Protein AF-A0A413GFA0-F1 (afdb_monomer)

Solvent-accessible surface area (backbone atoms only — not comparable to full-atom values): 24731 Å² total; per-residue (Å²): 132,90,74,95,86,88,78,89,84,84,81,72,79,74,78,70,88,66,90,63,84,77,34,65,81,46,58,60,42,52,38,60,74,47,64,50,94,53,95,58,66,80,68,53,30,70,55,84,64,88,62,69,88,71,80,63,89,47,66,73,37,66,32,39,33,39,26,20,41,54,90,63,78,50,82,63,26,57,19,39,30,27,27,39,89,88,73,45,47,40,48,73,40,90,89,26,41,22,31,31,42,78,44,83,24,22,28,40,37,44,26,46,55,75,64,62,76,66,58,72,28,39,59,70,63,31,65,66,48,83,71,55,75,71,58,34,75,37,28,55,67,37,92,64,44,78,48,63,67,33,42,55,60,50,67,54,32,28,39,26,76,49,67,62,43,57,70,59,93,61,58,49,63,44,56,24,35,48,52,32,8,35,41,37,38,35,56,41,52,33,67,89,38,46,60,70,53,53,30,63,45,49,44,27,42,44,63,39,65,36,32,28,26,29,36,74,72,82,67,41,75,40,71,26,34,34,99,52,88,83,49,95,52,75,61,40,56,33,59,30,34,30,20,44,42,19,78,81,34,48,39,31,34,44,80,39,65,40,73,48,76,47,47,41,92,36,69,39,38,41,39,35,39,91,94,46,78,46,54,30,56,41,93,51,71,43,61,43,44,50,37,20,25,38,36,36,34,33,32,38,32,77,85,49,44,44,77,80,42,78,49,79,40,56,66,65,64,72,82,75,75,65,70,77,80,65,97,71,76,79,68,46,77,45,76,25,83,49,58,58,62,64,76,78,74,91,80,71,82,62,44,68,40,34,40,36,35,31,52,32,32,23,60,60,25,50,52,55,46,36,79,47,39,69,34,26,18,29,40,39,33,63,20,39,47,42,101,46,37,65,44,54,62,43,34,39,46,55,22,62,50,26,28,38,41,38,54,35,45,69,30,33,33,39,29,38,27,21,31,23,37,13,40,40,23,47,44,58,54,67,41,74,59,26,31,38,71,28,66,52,22,62,42,62,25,73,43,43,84,65,73,73,78,39,94,58,56,106

Sequence (458 aa):
MICLWLLLHSCTPQTLDDDRPTGTGIALRLGTVSMERGGKAPTRASSAITTMSGWEFASGDLLNVYVQATGSGTQASKGVYSRNSTGGWEPQYSTKAAYWQRSTGNTVSVLWGPEADGKVYHLPDSYDALPGSDMKAKMWNYTKCTNFANLWRCCDLLHYQAADIPAQNTALSAELSHSMAQLCVELTAGKGMTEDDVKTATVSILGAYGCYTTDATSLQPVACQAEDATATSSPTTKDITLLKNGDTSLKHYALLLPRQVFPSSGRMIKISIGSGIYYYTPTGNVTPTAGNCLNLKLQVDKTAVNALNVSSTGWDSEVTTGEPPTMDGEVTVINNITAGSLSLPADLSGTDNKLMITGQIDGTDLETLSKSMDKFSELYINATLSGTTALPEKFAQWKSNLKVITLPKGMTSIEGSAFLGCKALTSISLPEGVTSIGNSAFSGCKALTSISLPEGVT

Organism: NCBI:txid871324

Secondary structure (DSSP, 8-state):
--------S----------S--S-SPBPEEEEEEESS--S----SSS---SSTTSSPPTT-EEEEEEEETT--S--EEEEEEE-TTS-EEESSGGG--B--SSSSEEEEEEES--SS---EE--SBSSS---HHHHHHSTTGGG--SHHHHHHHH--EEEEEEEEPP-SSEEEEEEEE-SEEEEEEEEE-TT--HHHHHT-EEEEEEEE-EEEE-TTT-SEEE-SSSSTT--SPPPEEEEEPEESSTT--EEEEEE-TT--B-TTS--EEEEETTEEEEE--SS-B---TTEEEEEEEEE-SS-EEEEEEEEEETTS---------S----EEEEE-STT-----TT--SS-EEEEEEEEE-HHHHHHHHTTGGGEEEEEEEEEE-S--EEPTTTTTT-SS--EEEPPBT--EE-TTTTTT-TT--EEEPPTT--EE-TTTTTT-TT----PPPTT--

Radius of gyration: 27.4 Å; Cα contacts (8 Å, |Δi|>4): 1120; chains: 1; bounding box: 59×64×98 Å

Foldseek 3Di:
DDDDDDDDDDPPPPPPPCLDQQAPPAFAFADAEAAPPPQPAPLFAQDGPPDPPQQTADFQQKKKKFKDAPPPLATRWIAIWTQHPVRGIDTPDPSRTTHHHPHQKMKMKIKPWDDLPLQKAWQAQELADQHDPVNLVRFAPSVQSPDSSVSQVSVFMWMWIDMGDGGDNDHDYTHTFTLWFKEKEFEDEDAPDDLVLLLQKWKKFAFAQTMWHQNRRPRGTDAAQDNDNPDPHRGHTGIYTWGASHSSGRMTMDIGRFFDKQALVDFTMWIDGPPDIATDRDNGIDTTHGQWYFYFYWYDHSVYIDTPDTDIDGNCPDPPPPPDPPPDADEAEAEDQDELPDDDDPPLPAQDHHYAYEHEYEPNNLVVQLVVLSSHQHYHDAYAYDPDQERDACSPAQRQRHQYYEDYENHAEYEACVHQQNCNHQDYADHLNHQEYYHRVCHNNNNPPDYDDHPRHD

pLDDT: mean 77.55, std 18.85, range [24.48, 97.94]

Mean predicted aligned error: 16.16 Å

Nearest PDB structures (foldseek):
  3t2l-assembly1_A-2  TM=5.010E-01  e=2.171E-08  Bacteroides fragilis NCTC 9343
  4gt6-assembly1_A  TM=6.325E-01  e=1.760E-03  Faecalibacterium duncaniae
  3gf8-assembly1_A  TM=4.542E-01  e=1.191E-05  Bacteroides thetaiotaomicron VPI-5482
  4fs7-assembly1_A  TM=5.720E-01  e=9.789E-03  Bacteroides ovatus ATCC 8483
  6mlx-assembly3_C  TM=5.777E-01  e=6.333E-02  Treponema pallidum

InterPro domains:
  IPR025049 Fimbrillin-like 1 [PF13149] (51-315)
  IPR026906 BspA-type LRR region [PF13306] (399-457)
  IPR032675 Leucine-rich repeat domain superfamily [G3DSA:3.80.10.10] (332-458)

Structure (mmCIF, N/CA/C/O backbone):
data_AF-A0A413GFA0-F1
#
_entry.id   AF-A0A413GFA0-F1
#
loop_
_atom_site.group_PDB
_atom_site.id
_atom_site.type_symbol
_atom_site.label_atom_id
_atom_site.label_alt_id
_atom_site.label_comp_id
_atom_site.label_asym_id
_atom_site.label_entity_id
_atom_site.label_seq_id
_atom_site.pdbx_PDB_ins_code
_atom_site.Cartn_x
_atom_site.Cartn_y
_atom_site.Cartn_z
_atom_site.occupancy
_atom_site.B_iso_or_equiv
_atom_site.auth_seq_id
_atom_site.auth_comp_id
_atom_site.auth_asym_id
_atom_site.auth_atom_id
_atom_site.pdbx_PDB_model_num
ATOM 1 N N . MET A 1 1 ? 33.500 37.724 -58.509 1.00 36.44 1 MET A N 1
ATOM 2 C CA . MET A 1 1 ? 32.561 38.805 -58.152 1.00 36.44 1 MET A CA 1
ATOM 3 C C . MET A 1 1 ? 31.170 38.199 -58.150 1.00 36.44 1 MET A C 1
ATOM 5 O O . MET A 1 1 ? 30.809 37.685 -59.193 1.00 36.44 1 MET A O 1
ATOM 9 N N . ILE A 1 2 ? 30.487 38.240 -56.991 1.00 33.47 2 ILE A N 1
ATOM 10 C CA . ILE A 1 2 ? 29.070 38.650 -56.833 1.00 33.47 2 ILE A CA 1
ATOM 11 C C . ILE A 1 2 ? 28.060 37.765 -57.606 1.00 33.47 2 ILE A C 1
ATOM 13 O O . ILE A 1 2 ? 28.092 37.733 -58.823 1.00 33.47 2 ILE A O 1
ATOM 17 N N . CYS A 1 3 ? 27.118 37.013 -57.028 1.00 28.94 3 CYS A N 1
ATOM 18 C CA . CYS A 1 3 ? 26.243 37.211 -55.864 1.00 28.94 3 CYS A CA 1
ATOM 19 C C . CYS A 1 3 ? 25.552 35.846 -55.623 1.00 28.94 3 CYS A C 1
ATOM 21 O O . CYS A 1 3 ? 25.090 35.240 -56.582 1.00 28.94 3 CYS A O 1
ATOM 23 N N . LEU A 1 4 ? 25.551 35.212 -54.446 1.00 40.28 4 LEU A N 1
ATOM 24 C CA . LEU A 1 4 ? 24.714 35.515 -53.276 1.00 40.28 4 LEU A CA 1
ATOM 25 C C . LEU A 1 4 ? 23.424 36.266 -53.633 1.00 40.28 4 LEU A C 1
ATOM 27 O O . LEU A 1 4 ? 23.460 37.486 -53.723 1.00 40.28 4 LEU A O 1
ATOM 31 N N . TRP A 1 5 ? 22.329 35.530 -53.839 1.00 33.59 5 TRP A N 1
ATOM 32 C CA . TRP A 1 5 ? 20.946 35.862 -53.454 1.00 33.59 5 TRP A CA 1
ATOM 33 C C . TRP A 1 5 ? 20.011 34.778 -54.005 1.00 33.59 5 TRP A C 1
ATOM 35 O O . TRP A 1 5 ? 19.833 34.692 -55.213 1.00 33.59 5 TRP A O 1
ATOM 45 N N . LEU A 1 6 ? 19.481 33.937 -53.111 1.00 30.75 6 LEU A N 1
ATOM 46 C CA . LEU A 1 6 ? 18.129 33.345 -53.115 1.00 30.75 6 LEU A CA 1
ATOM 47 C C . LEU A 1 6 ? 18.082 32.262 -52.022 1.00 30.75 6 LEU A C 1
ATOM 49 O O . LEU A 1 6 ? 18.055 31.062 -52.272 1.00 30.75 6 LEU A O 1
ATOM 53 N N . LEU A 1 7 ? 18.132 32.732 -50.774 1.00 38.09 7 LEU A N 1
ATOM 54 C CA . LEU A 1 7 ? 17.570 32.030 -49.626 1.00 38.09 7 LEU A CA 1
ATOM 55 C C . LEU A 1 7 ? 16.135 32.524 -49.442 1.00 38.09 7 LEU A C 1
ATOM 57 O O . LEU A 1 7 ? 15.858 33.694 -49.698 1.00 38.09 7 LEU A O 1
ATOM 61 N N . LEU A 1 8 ? 15.307 31.633 -48.892 1.00 38.16 8 LEU A N 1
ATOM 62 C CA . LEU A 1 8 ? 13.912 31.813 -48.482 1.00 38.16 8 LEU A CA 1
ATOM 63 C C . LEU A 1 8 ? 12.938 31.685 -49.650 1.00 38.16 8 LEU A C 1
ATOM 65 O O . LEU A 1 8 ? 12.719 32.654 -50.355 1.00 38.16 8 LEU A O 1
ATOM 69 N N . HIS A 1 9 ? 12.388 30.483 -49.848 1.00 32.22 9 HIS A N 1
ATOM 70 C CA . HIS A 1 9 ? 10.944 30.213 -49.849 1.00 32.22 9 HIS A CA 1
ATOM 71 C C . HIS A 1 9 ? 10.733 28.699 -49.640 1.00 32.22 9 HIS A C 1
ATOM 73 O O . HIS A 1 9 ? 11.136 27.874 -50.456 1.00 32.22 9 HIS A O 1
ATOM 79 N N . SER A 1 10 ? 10.094 28.371 -48.511 1.00 33.22 10 SER A N 1
ATOM 80 C CA . SER A 1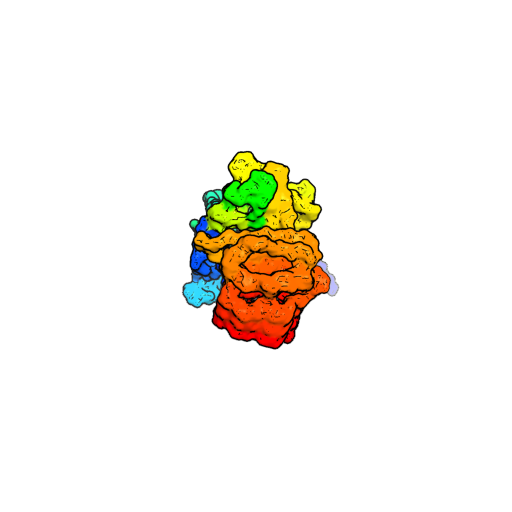 10 ? 9.326 27.141 -48.256 1.00 33.22 10 SER A CA 1
ATOM 81 C C . SER A 1 10 ? 10.042 25.784 -48.365 1.00 33.22 10 SER A C 1
ATOM 83 O O . SER A 1 10 ? 9.694 24.953 -49.194 1.00 33.22 10 SER A O 1
ATOM 85 N N . CYS A 1 11 ? 10.923 25.496 -47.403 1.00 30.16 11 CYS A N 1
ATOM 86 C CA . CYS A 1 11 ? 10.933 24.167 -46.787 1.00 30.16 11 CYS A CA 1
ATOM 87 C C . CYS A 1 11 ? 10.157 24.279 -45.474 1.00 30.16 11 CYS A C 1
ATOM 89 O O . CYS A 1 11 ? 10.721 24.600 -44.431 1.00 30.16 11 CYS A O 1
ATOM 91 N N . THR A 1 12 ? 8.845 24.056 -45.521 1.00 34.06 12 THR A N 1
ATOM 92 C CA . THR A 1 12 ? 8.151 23.523 -44.346 1.00 34.06 12 THR A CA 1
ATOM 93 C C . THR A 1 12 ? 8.869 22.228 -43.974 1.00 34.06 12 THR A C 1
ATOM 95 O O . THR A 1 12 ? 8.970 21.361 -44.848 1.00 34.06 12 THR A O 1
ATOM 98 N N . PRO A 1 13 ? 9.395 22.057 -42.749 1.00 33.50 13 PRO A N 1
ATOM 99 C CA . PRO A 1 13 ? 9.776 20.731 -42.314 1.00 33.50 13 PRO A CA 1
ATOM 100 C C . PRO A 1 13 ? 8.479 19.926 -42.302 1.00 33.50 13 PRO A C 1
ATOM 102 O O . PRO A 1 13 ? 7.615 20.126 -41.452 1.00 33.50 13 PRO A O 1
ATOM 105 N N . GLN A 1 14 ? 8.306 19.061 -43.300 1.00 30.16 14 GLN A N 1
ATOM 106 C CA . GLN A 1 14 ? 7.474 17.889 -43.119 1.00 30.16 14 GLN A CA 1
ATOM 107 C C . GLN A 1 14 ? 8.039 17.218 -41.872 1.00 30.16 14 GLN A C 1
ATOM 109 O O . GLN A 1 14 ? 9.161 16.709 -41.890 1.00 30.16 14 GLN A O 1
ATOM 114 N N . THR A 1 15 ? 7.298 17.296 -40.771 1.00 32.97 15 THR A N 1
ATOM 115 C CA . THR A 1 15 ? 7.434 16.351 -39.676 1.00 32.97 15 THR A CA 1
ATOM 116 C C . THR A 1 15 ? 7.207 14.993 -40.314 1.00 32.97 15 THR A C 1
ATOM 118 O O . THR A 1 15 ? 6.076 14.611 -40.609 1.00 32.97 15 THR A O 1
ATOM 121 N N . LEU A 1 16 ? 8.302 14.326 -40.665 1.00 33.81 16 LEU A N 1
ATOM 122 C CA . LEU A 1 16 ? 8.260 12.909 -40.934 1.00 33.81 16 LEU A CA 1
ATOM 123 C C . LEU A 1 16 ? 7.726 12.294 -39.643 1.00 33.81 16 LEU A C 1
ATOM 125 O O . LEU A 1 16 ? 8.372 12.390 -38.601 1.00 33.81 16 LEU A O 1
ATOM 129 N N . ASP A 1 17 ? 6.514 11.754 -39.729 1.00 39.41 17 ASP A N 1
ATOM 130 C CA . ASP A 1 17 ? 6.018 10.688 -38.867 1.00 39.41 17 ASP A CA 1
ATOM 131 C C . ASP A 1 17 ? 7.037 9.547 -38.980 1.00 39.41 17 ASP A C 1
ATOM 133 O O . ASP A 1 17 ? 6.940 8.674 -39.845 1.00 39.41 17 ASP A O 1
ATOM 137 N N . ASP A 1 18 ? 8.127 9.648 -38.221 1.00 40.47 18 ASP A N 1
ATOM 138 C CA . ASP A 1 18 ? 9.233 8.710 -38.287 1.00 40.47 18 ASP A CA 1
ATOM 139 C C . ASP A 1 18 ? 9.181 7.764 -37.091 1.00 40.47 18 ASP A C 1
ATOM 141 O O . ASP A 1 18 ? 9.956 7.861 -36.146 1.00 40.47 18 ASP A O 1
ATOM 145 N N . ASP A 1 19 ? 8.253 6.813 -37.174 1.00 43.94 19 ASP A N 1
ATOM 146 C CA . ASP A 1 19 ? 8.178 5.618 -36.327 1.00 43.94 19 ASP A CA 1
ATOM 147 C C . ASP A 1 19 ? 9.361 4.635 -36.574 1.00 43.94 19 ASP A C 1
ATOM 149 O O . ASP A 1 19 ? 9.316 3.474 -36.155 1.00 43.94 19 ASP A O 1
ATOM 153 N N . ARG A 1 20 ? 10.447 5.038 -37.267 1.00 46.41 20 ARG A N 1
ATOM 154 C CA . ARG A 1 20 ? 11.660 4.208 -37.409 1.00 46.41 20 ARG A CA 1
ATOM 155 C C . ARG A 1 20 ? 12.516 4.289 -36.136 1.00 46.41 20 ARG A C 1
ATOM 157 O O . ARG A 1 20 ? 12.703 5.366 -35.574 1.00 46.41 20 ARG A O 1
ATOM 164 N N . PRO A 1 21 ? 13.110 3.169 -35.682 1.00 49.19 21 PRO A N 1
ATOM 165 C CA . PRO A 1 21 ? 13.839 3.134 -34.422 1.00 49.19 21 PRO A CA 1
ATOM 166 C C . PRO A 1 21 ? 15.118 3.977 -34.520 1.00 49.19 21 PRO A C 1
ATOM 168 O O . PRO A 1 21 ? 16.074 3.607 -35.200 1.00 49.19 21 PRO A O 1
ATOM 171 N N . THR A 1 22 ? 15.174 5.081 -33.780 1.00 54.50 22 THR A N 1
ATOM 172 C CA . THR A 1 22 ? 16.338 5.981 -33.634 1.00 54.50 22 THR A CA 1
ATOM 173 C C . THR A 1 22 ? 17.503 5.361 -32.831 1.00 54.50 22 THR A C 1
ATOM 175 O O . THR A 1 22 ? 18.487 6.032 -32.515 1.00 54.50 22 THR A O 1
ATOM 178 N N . GLY A 1 23 ? 17.432 4.058 -32.532 1.00 59.56 23 GLY A N 1
ATOM 179 C CA . GLY A 1 23 ? 18.362 3.320 -31.675 1.00 59.56 23 GLY A CA 1
ATOM 180 C C . GLY A 1 23 ? 19.570 2.668 -32.372 1.00 59.56 23 GLY A C 1
ATOM 181 O O . GLY A 1 23 ? 19.912 2.938 -33.528 1.00 59.56 23 GLY A O 1
ATOM 182 N N . THR A 1 24 ? 20.248 1.772 -31.650 1.00 71.50 24 THR A N 1
ATOM 183 C CA . THR A 1 24 ? 21.362 0.927 -32.134 1.00 71.50 24 THR A CA 1
ATOM 184 C C . THR A 1 24 ? 20.913 -0.182 -33.090 1.00 71.50 24 THR A C 1
ATOM 186 O O . THR A 1 24 ? 21.754 -0.852 -33.682 1.00 71.50 24 THR A O 1
ATOM 189 N N . GLY A 1 25 ? 19.600 -0.402 -33.225 1.00 80.25 25 GLY A N 1
ATOM 190 C CA . GLY A 1 25 ? 19.021 -1.574 -33.891 1.00 80.25 25 GLY A CA 1
ATOM 191 C C . GLY A 1 25 ? 18.940 -2.815 -32.993 1.00 80.25 25 GLY A C 1
ATOM 192 O O . GLY A 1 25 ? 18.399 -3.833 -33.413 1.00 80.25 25 GLY A O 1
ATOM 193 N N . ILE A 1 26 ? 19.427 -2.734 -31.750 1.00 88.00 26 ILE A N 1
ATOM 194 C CA . ILE A 1 26 ? 19.326 -3.811 -30.762 1.00 88.00 26 ILE A CA 1
ATOM 195 C C . ILE A 1 26 ? 18.029 -3.626 -29.971 1.00 88.00 26 ILE A C 1
ATOM 197 O O . ILE A 1 26 ? 17.866 -2.632 -29.258 1.00 88.00 26 ILE A O 1
ATOM 201 N N . ALA A 1 27 ? 17.114 -4.587 -30.090 1.00 91.12 27 ALA A N 1
ATOM 202 C CA . ALA A 1 27 ? 15.894 -4.622 -29.292 1.00 91.12 27 ALA A CA 1
ATOM 203 C C . ALA A 1 27 ? 16.219 -4.943 -27.825 1.00 91.12 27 ALA A C 1
ATOM 205 O O . ALA A 1 27 ? 16.961 -5.883 -27.529 1.00 91.12 27 ALA A O 1
ATOM 206 N N . LEU A 1 28 ? 15.628 -4.187 -26.903 1.00 93.12 28 LEU A N 1
ATOM 207 C CA . LEU A 1 28 ? 15.682 -4.473 -25.479 1.00 93.12 28 LEU A CA 1
ATOM 208 C C . LEU A 1 28 ? 14.877 -5.744 -25.198 1.00 93.12 28 LEU A C 1
ATOM 210 O O . LEU A 1 28 ? 13.734 -5.895 -25.632 1.00 93.12 28 LEU A O 1
ATOM 214 N N . ARG A 1 29 ? 15.475 -6.677 -24.462 1.00 93.25 29 ARG A N 1
ATOM 215 C CA . ARG A 1 29 ? 14.811 -7.905 -24.014 1.00 93.25 29 ARG A CA 1
ATOM 216 C C . ARG A 1 29 ? 14.596 -7.818 -22.515 1.00 93.25 29 ARG A C 1
ATOM 218 O O . ARG A 1 29 ? 15.511 -7.419 -21.802 1.00 93.25 29 ARG A O 1
ATOM 225 N N . LEU A 1 30 ? 13.415 -8.205 -22.049 1.00 93.25 30 LEU A N 1
ATOM 226 C CA . LEU A 1 30 ? 13.133 -8.311 -20.623 1.00 93.25 30 LEU A CA 1
ATOM 227 C C . LEU A 1 30 ? 13.460 -9.724 -20.134 1.00 93.25 30 LEU A C 1
ATOM 229 O O . LEU A 1 30 ? 13.174 -10.713 -20.808 1.00 93.25 30 LEU A O 1
ATOM 233 N N . GLY A 1 31 ? 14.127 -9.790 -18.986 1.00 90.06 31 GLY A N 1
ATOM 234 C CA . GLY A 1 31 ? 14.435 -11.013 -18.257 1.00 90.06 31 GLY A CA 1
ATOM 235 C C . GLY A 1 31 ? 13.359 -11.284 -17.214 1.00 90.06 31 GLY A C 1
ATOM 236 O O . GLY A 1 31 ? 12.163 -11.261 -17.512 1.00 90.06 31 GLY A O 1
ATOM 237 N N . THR A 1 32 ? 13.781 -11.511 -15.973 1.00 88.50 32 THR A N 1
ATOM 238 C CA . THR A 1 32 ? 12.847 -11.600 -14.850 1.00 88.50 32 THR A CA 1
ATOM 239 C C . THR A 1 32 ? 12.310 -10.211 -14.544 1.00 88.50 32 THR A C 1
ATOM 241 O O . THR A 1 32 ? 13.086 -9.295 -14.280 1.00 88.50 32 THR A O 1
ATOM 244 N N . VAL A 1 33 ? 10.989 -10.062 -14.558 1.00 86.25 33 VAL A N 1
ATOM 245 C CA . VAL A 1 33 ? 10.332 -8.857 -14.052 1.00 86.25 33 VAL A CA 1
ATOM 246 C C . VAL A 1 33 ? 9.540 -9.233 -12.814 1.00 86.25 33 VAL A C 1
ATOM 248 O O . VAL A 1 33 ? 8.621 -10.052 -12.894 1.00 86.25 33 VAL A O 1
ATOM 251 N N . SER A 1 34 ? 9.924 -8.659 -11.683 1.00 79.44 34 SER A N 1
ATOM 252 C CA . SER A 1 34 ? 9.265 -8.823 -10.392 1.00 79.44 34 SER A CA 1
ATOM 253 C C . SER A 1 34 ? 8.748 -7.480 -9.892 1.00 79.44 34 SER A C 1
ATOM 255 O O . SER A 1 34 ? 9.050 -6.427 -10.448 1.00 79.44 34 SER A O 1
ATOM 257 N N . MET A 1 35 ? 7.936 -7.529 -8.849 1.00 73.75 35 MET A N 1
ATOM 258 C CA . MET A 1 35 ? 7.568 -6.359 -8.059 1.00 73.75 35 MET A CA 1
ATOM 259 C C . MET A 1 35 ? 8.528 -6.305 -6.865 1.00 73.75 35 MET A C 1
ATOM 261 O O . MET A 1 35 ? 8.958 -7.367 -6.403 1.00 73.75 35 MET A O 1
ATOM 265 N N . GLU A 1 36 ? 8.889 -5.106 -6.411 1.00 62.12 36 GLU A N 1
ATOM 266 C CA . GLU A 1 36 ? 9.673 -4.892 -5.193 1.00 62.12 36 GLU A CA 1
ATOM 267 C C . GLU A 1 36 ? 9.042 -5.671 -4.042 1.00 62.12 36 GLU A C 1
ATOM 269 O O . GLU A 1 36 ? 7.819 -5.738 -3.949 1.00 62.12 36 GLU A O 1
ATOM 274 N N . ARG A 1 37 ? 9.890 -6.340 -3.253 1.00 49.84 37 ARG A N 1
ATOM 275 C CA . ARG A 1 37 ? 9.582 -7.383 -2.261 1.00 49.84 37 ARG A CA 1
ATOM 276 C C . ARG A 1 37 ? 8.409 -7.089 -1.302 1.00 49.84 37 ARG A C 1
ATOM 278 O O . ARG A 1 37 ? 8.614 -6.993 -0.101 1.00 49.84 37 ARG A O 1
ATOM 285 N N . GLY A 1 38 ? 7.193 -7.194 -1.828 1.00 41.19 38 GLY A N 1
ATOM 286 C CA . GLY A 1 38 ? 5.921 -7.340 -1.127 1.00 41.19 38 GLY A CA 1
ATOM 287 C C . GLY A 1 38 ? 5.217 -8.635 -1.513 1.00 41.19 38 GLY A C 1
ATOM 288 O O . GLY A 1 38 ? 4.016 -8.670 -1.751 1.00 41.19 38 GLY A O 1
ATOM 289 N N . GLY A 1 39 ? 5.968 -9.738 -1.597 1.00 34.62 39 GLY A N 1
ATOM 290 C CA . GLY A 1 39 ? 5.458 -11.100 -1.804 1.00 34.62 39 GLY A CA 1
ATOM 291 C C . GLY A 1 39 ? 4.599 -11.637 -0.646 1.00 34.62 39 GLY A C 1
ATOM 292 O O . GLY A 1 39 ? 4.699 -12.809 -0.299 1.00 34.62 39 GLY A O 1
ATOM 293 N N . LYS A 1 40 ? 3.760 -10.802 -0.031 1.00 38.41 40 LYS A N 1
ATOM 294 C CA . LYS A 1 40 ? 2.628 -11.184 0.814 1.00 38.41 40 LYS A CA 1
ATOM 295 C C . LYS A 1 40 ? 1.392 -10.601 0.131 1.00 38.41 40 LYS A C 1
ATOM 297 O O . LYS A 1 40 ? 1.385 -9.428 -0.220 1.00 38.41 40 LYS A O 1
ATOM 302 N N . ALA A 1 41 ? 0.360 -11.416 -0.101 1.00 34.09 41 ALA A N 1
ATOM 303 C CA . ALA A 1 41 ? -0.879 -10.925 -0.705 1.00 34.09 41 ALA A CA 1
ATOM 304 C C . ALA A 1 41 ? -1.349 -9.658 0.032 1.00 34.09 41 ALA A C 1
ATOM 306 O O . ALA A 1 41 ? -1.326 -9.661 1.268 1.00 34.09 41 ALA A O 1
ATOM 307 N N . PRO A 1 42 ? -1.853 -8.612 -0.651 1.00 37.50 42 PRO A N 1
ATOM 308 C CA . PRO A 1 42 ? -2.767 -7.718 0.021 1.00 37.50 42 PRO A CA 1
ATOM 309 C C . PRO A 1 42 ? -3.957 -8.596 0.398 1.00 37.50 42 PRO A C 1
ATOM 311 O O . PRO A 1 42 ? -4.795 -8.947 -0.431 1.00 37.50 42 PRO A O 1
ATOM 314 N N . THR A 1 43 ? -4.010 -9.022 1.653 1.00 38.12 43 THR A N 1
ATOM 315 C CA . THR A 1 43 ? -5.218 -9.545 2.278 1.00 38.12 43 THR A CA 1
ATOM 316 C C . THR A 1 43 ? -6.205 -8.395 2.317 1.00 38.12 43 THR A C 1
ATOM 318 O O . THR A 1 43 ? -6.274 -7.640 3.275 1.00 38.12 43 THR A O 1
ATOM 321 N N . ARG A 1 44 ? -6.825 -8.131 1.170 1.00 49.69 44 ARG A N 1
ATOM 322 C CA . ARG A 1 44 ? -7.643 -6.954 0.910 1.00 49.69 44 ARG A CA 1
ATOM 323 C C . ARG A 1 44 ? -8.745 -7.380 -0.051 1.00 49.69 44 ARG A C 1
ATOM 325 O O . ARG A 1 44 ? -8.740 -7.062 -1.234 1.00 49.69 44 ARG A O 1
ATOM 332 N N . ALA A 1 45 ? -9.665 -8.171 0.482 1.00 33.81 45 ALA A N 1
ATOM 333 C CA . ALA A 1 45 ? -10.992 -8.376 -0.074 1.00 33.81 45 ALA A CA 1
ATOM 334 C C . ALA A 1 45 ? -11.989 -8.500 1.081 1.00 33.81 45 ALA A C 1
ATOM 336 O O . ALA A 1 45 ? -11.608 -8.834 2.203 1.00 33.81 45 ALA A O 1
ATOM 337 N N . SER A 1 46 ? -13.267 -8.277 0.781 1.00 31.19 46 SER A N 1
ATOM 338 C CA . SER A 1 46 ? -14.404 -8.445 1.698 1.00 31.19 46 SER A CA 1
ATOM 339 C C . SER A 1 46 ? -14.524 -9.861 2.290 1.00 31.19 46 SER A C 1
ATOM 341 O O . SER A 1 46 ? -15.241 -10.078 3.258 1.00 31.19 46 SER A O 1
ATOM 343 N N . SER A 1 47 ? -13.780 -10.827 1.750 1.00 32.53 47 SER A N 1
ATOM 344 C CA . SER A 1 47 ? -13.594 -12.176 2.281 1.00 32.53 47 SER A CA 1
ATOM 345 C C . SER A 1 47 ? -12.113 -12.548 2.205 1.00 32.53 47 SER A C 1
ATOM 347 O O . SER A 1 47 ? -11.473 -12.252 1.195 1.00 32.53 47 SER A O 1
ATOM 349 N N . ALA A 1 48 ? -11.581 -13.203 3.242 1.00 30.89 48 ALA A N 1
ATOM 350 C CA . ALA A 1 48 ? -10.179 -13.614 3.330 1.00 30.89 48 ALA A CA 1
ATOM 351 C C . ALA A 1 48 ? -9.698 -14.264 2.018 1.00 30.89 48 ALA A C 1
ATOM 353 O O . ALA A 1 48 ? -10.156 -15.342 1.640 1.00 30.89 48 ALA A O 1
ATOM 354 N N . ILE A 1 49 ? -8.780 -13.602 1.309 1.00 31.89 49 ILE A N 1
ATOM 355 C CA . ILE A 1 49 ? -8.072 -14.203 0.176 1.00 31.89 49 ILE A CA 1
ATOM 356 C C . ILE A 1 49 ? -7.115 -15.231 0.782 1.00 31.89 49 ILE A C 1
ATOM 358 O O . ILE A 1 49 ? -6.068 -14.879 1.316 1.00 31.89 49 ILE A O 1
ATOM 362 N N . THR A 1 50 ? -7.507 -16.503 0.757 1.00 30.84 50 THR A 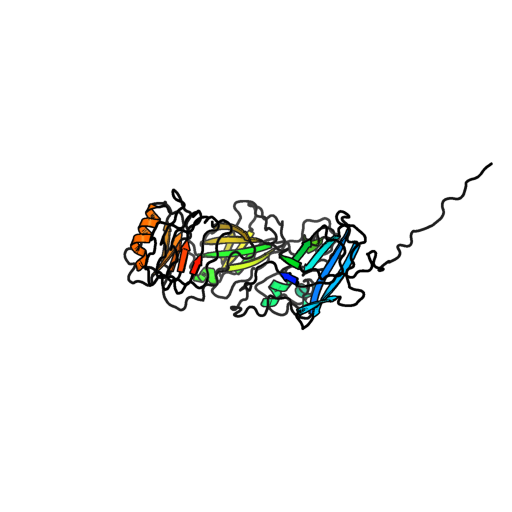N 1
ATOM 363 C CA . THR A 1 50 ? -6.789 -17.606 1.415 1.00 30.84 50 THR A CA 1
ATOM 364 C C . THR A 1 50 ? -5.606 -18.148 0.615 1.00 30.84 50 THR A C 1
ATOM 366 O O . THR A 1 50 ? -4.902 -19.023 1.109 1.00 30.84 50 THR A O 1
ATOM 369 N N . THR A 1 51 ? -5.332 -17.647 -0.596 1.00 31.03 51 THR A N 1
ATOM 370 C CA . THR A 1 51 ? -4.121 -18.010 -1.353 1.00 31.03 51 THR A CA 1
ATOM 371 C C . THR A 1 51 ? -3.617 -16.859 -2.225 1.00 31.03 51 THR A C 1
ATOM 373 O O . THR A 1 51 ? -4.399 -16.127 -2.827 1.00 31.03 51 THR A O 1
ATOM 376 N N . MET A 1 52 ? -2.291 -16.739 -2.338 1.00 34.38 52 MET A N 1
ATOM 377 C CA . MET A 1 52 ? -1.552 -15.738 -3.126 1.00 34.38 52 MET A CA 1
ATOM 378 C C . MET A 1 52 ? -1.727 -15.840 -4.657 1.00 34.38 52 MET A C 1
ATOM 380 O O . MET A 1 52 ? -0.984 -15.218 -5.407 1.00 34.38 52 MET A O 1
ATOM 384 N N . SER A 1 53 ? -2.709 -16.586 -5.161 1.00 33.47 53 SER A N 1
ATOM 385 C CA . SER A 1 53 ? -2.848 -16.902 -6.591 1.00 33.47 53 SER A CA 1
ATOM 386 C C . SER A 1 53 ? -3.297 -15.728 -7.490 1.00 33.47 53 SER A C 1
ATOM 388 O O . SER A 1 53 ? -3.620 -15.947 -8.655 1.00 33.47 53 SER A O 1
ATOM 390 N N . GLY A 1 54 ? -3.309 -14.482 -6.995 1.00 41.97 54 GLY A N 1
ATOM 391 C CA . GLY A 1 54 ? -3.870 -13.321 -7.705 1.00 41.97 54 GLY A CA 1
ATOM 392 C C . GLY A 1 54 ? -3.019 -12.047 -7.752 1.00 41.97 54 GLY A C 1
ATOM 393 O O . GLY A 1 54 ? -3.474 -11.066 -8.338 1.00 41.97 54 GLY A O 1
ATOM 394 N N . TRP A 1 55 ? -1.821 -12.029 -7.154 1.00 54.22 55 TRP A N 1
ATOM 395 C CA . TRP A 1 55 ? -0.984 -10.818 -7.048 1.00 54.22 55 TRP A CA 1
ATOM 396 C C . TRP A 1 55 ? 0.398 -10.951 -7.702 1.00 54.22 55 TRP A C 1
ATOM 398 O O . TRP A 1 55 ? 1.358 -10.294 -7.322 1.00 54.22 55 TRP A O 1
ATOM 408 N N . GLU A 1 56 ? 0.483 -11.801 -8.720 1.00 66.50 56 GLU A N 1
ATOM 409 C CA . GLU A 1 56 ? 1.609 -11.865 -9.648 1.00 66.50 56 GLU A CA 1
ATOM 410 C C . GLU A 1 56 ? 1.162 -11.346 -11.017 1.00 66.50 56 GLU A C 1
ATOM 412 O O . GLU A 1 56 ? -0.037 -11.274 -11.312 1.00 66.50 56 GLU A O 1
ATOM 417 N N . PHE A 1 57 ? 2.115 -11.017 -11.893 1.00 78.69 57 PHE A N 1
ATOM 418 C CA . PHE A 1 57 ? 1.762 -10.750 -13.284 1.00 78.69 57 PHE A CA 1
ATOM 419 C C . PHE A 1 57 ? 1.032 -11.978 -13.879 1.00 78.69 57 PHE A C 1
ATOM 421 O O . PHE A 1 57 ? 1.414 -13.121 -13.660 1.00 78.69 57 PHE A O 1
ATOM 428 N N . ALA A 1 58 ? -0.035 -11.799 -14.635 1.00 80.00 58 ALA A N 1
ATOM 429 C CA . ALA A 1 58 ? -0.742 -12.894 -15.290 1.00 80.00 58 ALA A CA 1
ATOM 430 C C . ALA A 1 58 ? -0.316 -13.004 -16.755 1.00 80.00 58 ALA A C 1
ATOM 432 O O . ALA A 1 58 ? 0.193 -12.052 -17.343 1.00 80.00 58 ALA A O 1
ATOM 433 N N . SER A 1 59 ? -0.556 -14.155 -17.386 1.00 86.00 59 SER A N 1
ATOM 434 C CA . SER A 1 59 ? -0.404 -14.242 -18.840 1.00 86.00 59 SER A CA 1
ATOM 435 C C . SER A 1 59 ? -1.314 -13.215 -19.534 1.00 86.00 59 SER A C 1
ATOM 437 O O . SER A 1 59 ? -2.477 -13.031 -19.161 1.00 86.00 59 SER A O 1
ATOM 439 N N . GLY A 1 60 ? -0.769 -12.524 -20.534 1.00 87.38 60 GLY A N 1
ATOM 440 C CA . GLY A 1 60 ? -1.443 -11.444 -21.251 1.00 87.38 60 GLY A CA 1
ATOM 441 C C . GLY A 1 60 ? -1.406 -10.086 -20.544 1.00 87.38 60 GLY A C 1
ATOM 442 O O . GLY A 1 60 ? -2.019 -9.143 -21.040 1.00 87.38 60 GLY A O 1
ATOM 443 N N . ASP A 1 61 ? -0.717 -9.967 -19.410 1.00 89.19 61 ASP A N 1
ATOM 444 C CA . ASP A 1 61 ? -0.356 -8.671 -18.835 1.00 89.19 61 ASP A CA 1
ATOM 445 C C . ASP A 1 61 ? 0.569 -7.895 -19.761 1.00 89.19 61 ASP A C 1
ATOM 447 O O . ASP A 1 61 ? 1.319 -8.503 -20.525 1.00 89.19 61 ASP A O 1
ATOM 451 N N . LEU A 1 62 ? 0.513 -6.564 -19.682 1.00 92.38 62 LEU A N 1
ATOM 452 C CA . LEU A 1 62 ? 1.286 -5.660 -20.524 1.00 92.38 62 LEU A CA 1
ATOM 453 C C . LEU A 1 62 ? 2.166 -4.741 -19.672 1.00 92.38 62 LEU A C 1
ATOM 455 O O . LEU A 1 62 ? 1.704 -4.203 -18.668 1.00 92.38 62 LEU A O 1
ATOM 459 N N . LEU A 1 63 ? 3.406 -4.537 -20.112 1.00 94.75 63 LEU A N 1
ATOM 460 C CA . LEU A 1 63 ? 4.338 -3.551 -19.570 1.00 94.75 63 LEU A CA 1
ATOM 461 C C . LEU A 1 63 ? 4.711 -2.541 -20.645 1.00 94.75 63 LEU A C 1
ATOM 463 O O . LEU A 1 63 ? 5.059 -2.918 -21.768 1.00 94.75 63 LEU A O 1
ATOM 467 N N . ASN A 1 64 ? 4.698 -1.268 -20.266 1.00 95.31 64 ASN A N 1
ATOM 468 C CA . ASN A 1 64 ? 5.209 -0.187 -21.095 1.00 95.31 64 ASN A CA 1
ATOM 469 C C . ASN A 1 64 ? 6.689 0.021 -20.782 1.00 95.31 64 ASN A C 1
ATOM 471 O O . ASN A 1 64 ? 7.066 0.195 -19.625 1.00 95.31 64 ASN A O 1
ATOM 475 N N . VAL A 1 65 ? 7.533 -0.017 -21.808 1.00 95.75 65 VAL A N 1
ATOM 476 C CA . VAL A 1 65 ? 8.988 0.087 -21.678 1.00 95.75 65 VAL A CA 1
ATOM 477 C C . VAL A 1 65 ? 9.472 1.302 -22.440 1.00 95.75 65 VAL A C 1
ATOM 479 O O . VAL A 1 65 ? 9.139 1.469 -23.611 1.00 95.75 65 VAL A O 1
ATOM 482 N N . TYR A 1 66 ? 10.304 2.108 -21.795 1.00 94.00 66 TYR A N 1
ATOM 483 C CA . TYR A 1 66 ? 10.898 3.303 -22.377 1.00 94.00 66 TYR A CA 1
ATOM 484 C C . TYR A 1 66 ? 12.413 3.233 -22.268 1.00 94.00 66 TYR A C 1
ATOM 486 O O . TYR A 1 66 ? 12.953 2.821 -21.242 1.00 94.00 66 TYR A O 1
ATOM 494 N N . VAL A 1 67 ? 13.094 3.656 -23.328 1.00 92.50 67 VAL A N 1
ATOM 495 C CA . VAL A 1 67 ? 14.549 3.777 -23.368 1.00 92.50 67 VAL A CA 1
ATOM 496 C C . VAL A 1 67 ? 14.910 5.164 -23.877 1.00 92.50 67 VAL A C 1
ATOM 498 O O . VAL A 1 67 ? 14.448 5.605 -24.931 1.00 92.50 67 VAL A O 1
ATOM 501 N N . GLN A 1 68 ? 15.760 5.852 -23.129 1.00 90.62 68 GLN A N 1
ATOM 502 C CA . GLN A 1 68 ? 16.258 7.182 -23.463 1.00 90.62 68 GLN A CA 1
ATOM 503 C C . GLN A 1 68 ? 17.767 7.249 -23.247 1.00 90.62 68 GLN A C 1
ATOM 505 O O . GLN A 1 68 ? 18.312 6.525 -22.417 1.00 90.62 68 GLN A O 1
ATOM 510 N N . ALA A 1 69 ? 18.452 8.138 -23.964 1.00 87.00 69 ALA A N 1
ATOM 511 C CA . ALA A 1 69 ? 19.845 8.439 -23.650 1.00 87.00 69 ALA A CA 1
ATOM 512 C C . ALA A 1 69 ? 19.908 9.116 -22.271 1.00 87.00 69 ALA A C 1
ATOM 514 O O . ALA A 1 69 ? 19.121 10.041 -22.021 1.00 87.00 69 ALA A O 1
ATOM 515 N N . THR A 1 70 ? 20.809 8.676 -21.381 1.00 81.31 70 THR A N 1
ATOM 516 C CA . THR A 1 70 ? 20.903 9.272 -20.038 1.00 81.31 70 THR A CA 1
ATOM 517 C C . THR A 1 70 ? 21.124 10.785 -20.153 1.00 81.31 70 THR A C 1
ATOM 519 O O . THR A 1 70 ? 21.968 11.240 -20.922 1.00 81.31 70 THR A O 1
ATOM 522 N N . GLY A 1 71 ? 20.345 11.571 -19.404 1.00 75.88 71 GLY A N 1
ATOM 523 C CA . GLY A 1 71 ? 20.458 13.034 -19.368 1.00 75.88 71 GLY A CA 1
ATOM 524 C C . GLY A 1 71 ? 19.779 13.784 -20.523 1.00 75.88 71 GLY A C 1
ATOM 525 O O . GLY A 1 71 ? 19.771 15.010 -20.507 1.00 75.88 71 GLY A O 1
ATOM 526 N N . SER A 1 72 ? 19.177 13.091 -21.498 1.00 73.62 72 SER A N 1
ATOM 527 C CA . SER A 1 72 ? 18.474 13.744 -22.621 1.00 73.62 72 SER A CA 1
ATOM 528 C C . SER A 1 72 ? 17.103 14.327 -22.254 1.00 73.62 72 SER A C 1
ATOM 530 O O . SER A 1 72 ? 16.594 15.191 -22.965 1.00 73.62 72 SER A O 1
ATOM 532 N N . GLY A 1 73 ? 16.485 13.847 -21.167 1.00 65.56 73 GLY A N 1
ATOM 533 C CA . GLY A 1 73 ? 15.167 14.288 -20.692 1.00 65.56 73 GLY A CA 1
ATOM 534 C C . GLY A 1 73 ? 13.989 13.978 -21.625 1.00 65.56 73 GLY A C 1
ATOM 535 O O . GLY A 1 73 ? 12.861 14.312 -21.286 1.00 65.56 73 GLY A O 1
ATOM 536 N N . THR A 1 74 ? 14.226 13.351 -22.784 1.00 66.62 74 THR A N 1
ATOM 537 C CA . THR A 1 74 ? 13.199 13.022 -23.785 1.00 66.62 74 THR A CA 1
ATOM 538 C C . THR A 1 74 ? 13.234 11.529 -24.092 1.00 66.62 74 THR A C 1
ATOM 540 O O . THR A 1 74 ? 14.298 10.966 -24.356 1.00 66.62 74 THR A O 1
ATOM 543 N N . GLN A 1 75 ? 12.064 10.891 -24.098 1.00 71.00 75 GLN A N 1
ATOM 544 C CA . GLN A 1 75 ? 11.923 9.482 -24.459 1.00 71.00 75 GLN A CA 1
ATOM 545 C C . GLN A 1 75 ? 12.317 9.267 -25.926 1.00 71.00 75 GLN A C 1
ATOM 547 O O . GLN A 1 75 ? 11.759 9.904 -26.817 1.00 71.00 75 GLN A O 1
ATOM 552 N 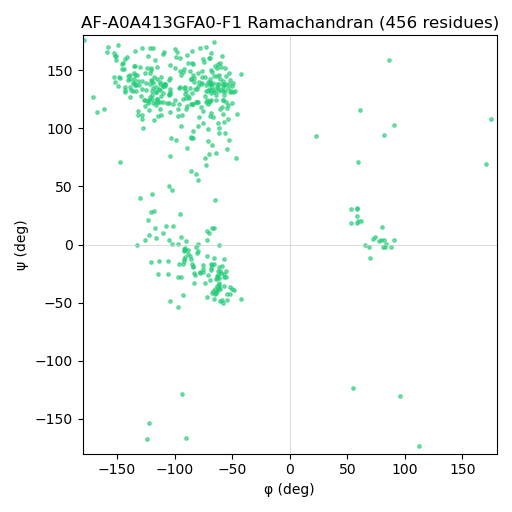N . ALA A 1 76 ? 13.264 8.363 -26.181 1.00 76.00 76 ALA A N 1
ATOM 553 C CA . ALA A 1 76 ? 13.801 8.147 -27.526 1.00 76.00 76 ALA A CA 1
ATOM 554 C C . ALA A 1 76 ? 13.297 6.849 -28.180 1.00 76.00 76 ALA A C 1
ATOM 556 O O . ALA A 1 76 ? 13.235 6.754 -29.403 1.00 76.00 76 ALA A O 1
ATOM 557 N N . SER A 1 77 ? 12.900 5.851 -27.387 1.00 89.00 77 SER A N 1
ATOM 558 C CA . SER A 1 77 ? 12.246 4.634 -27.870 1.00 89.00 77 SER A CA 1
ATOM 559 C C . SER A 1 77 ? 11.252 4.100 -26.845 1.00 89.00 77 SER A C 1
ATOM 561 O O . SER A 1 77 ? 11.515 4.146 -25.643 1.00 89.00 77 SER A O 1
ATOM 563 N N . LYS A 1 78 ? 10.126 3.567 -27.328 1.00 91.12 78 LYS A N 1
ATOM 564 C CA . LYS A 1 78 ? 9.087 2.942 -26.507 1.00 91.12 78 LYS A CA 1
ATOM 565 C C . LYS A 1 78 ? 8.689 1.571 -27.042 1.00 91.12 78 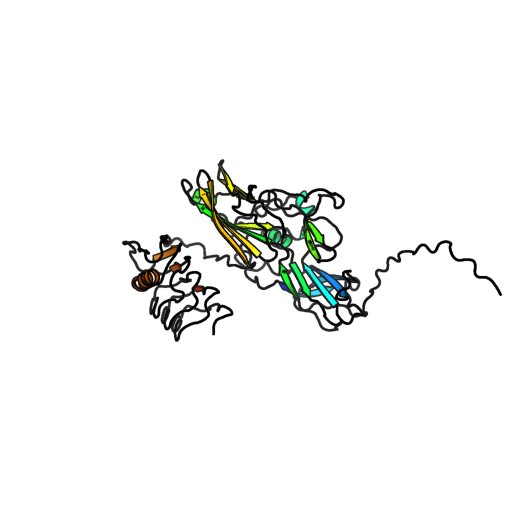LYS A C 1
ATOM 567 O O . LYS A 1 78 ? 8.770 1.325 -28.244 1.00 91.12 78 LYS A O 1
ATOM 572 N N . GLY A 1 79 ? 8.224 0.699 -26.157 1.00 92.81 79 GLY A N 1
ATOM 573 C CA . GLY A 1 79 ? 7.737 -0.632 -26.492 1.00 92.81 79 GLY A CA 1
ATOM 574 C C . GLY A 1 79 ? 6.684 -1.143 -25.515 1.00 92.81 79 GLY A C 1
ATOM 575 O O . GLY A 1 79 ? 6.560 -0.639 -24.402 1.00 92.81 79 GLY A O 1
ATOM 576 N N . VAL A 1 80 ? 5.936 -2.159 -25.944 1.00 94.50 80 VAL A N 1
ATOM 577 C CA . VAL A 1 80 ? 4.881 -2.810 -25.157 1.00 94.50 80 VAL A CA 1
ATOM 578 C C . VAL A 1 80 ? 5.159 -4.306 -25.121 1.00 94.50 80 VAL A C 1
ATOM 580 O O . VAL A 1 80 ? 5.196 -4.961 -26.166 1.00 94.50 80 VAL A O 1
ATOM 583 N N . TYR A 1 81 ? 5.359 -4.841 -23.920 1.00 95.50 81 TYR A N 1
ATOM 584 C CA . TYR A 1 81 ? 5.764 -6.226 -23.693 1.00 95.50 81 TYR A CA 1
ATOM 585 C C . TYR A 1 81 ? 4.630 -6.985 -23.024 1.00 95.50 81 TYR A C 1
ATOM 587 O O . TYR A 1 81 ? 4.060 -6.498 -22.054 1.00 95.50 81 TYR A O 1
ATOM 595 N N . SER A 1 82 ? 4.309 -8.173 -23.527 1.00 94.38 82 SER A N 1
ATOM 596 C CA . SER A 1 82 ? 3.288 -9.047 -22.969 1.00 94.38 82 SER A CA 1
ATOM 597 C C . SER A 1 82 ? 3.896 -10.224 -22.216 1.00 94.38 82 SER A C 1
ATOM 599 O O . SER A 1 82 ? 4.893 -10.803 -22.659 1.00 94.38 82 SER A O 1
ATOM 601 N N . ARG A 1 83 ? 3.282 -10.601 -21.089 1.00 92.56 83 ARG A N 1
ATOM 602 C CA . ARG A 1 83 ? 3.667 -11.803 -20.344 1.00 92.56 83 ARG A CA 1
ATOM 603 C C . ARG A 1 83 ? 3.123 -13.052 -21.034 1.00 92.56 83 ARG A C 1
ATOM 605 O O . ARG A 1 83 ? 1.909 -13.242 -21.143 1.00 92.56 83 ARG A O 1
ATOM 612 N N . ASN A 1 84 ? 4.014 -13.936 -21.465 1.00 89.12 84 ASN A N 1
ATOM 613 C CA . ASN A 1 84 ? 3.646 -15.203 -22.089 1.00 89.12 84 ASN A CA 1
ATOM 614 C C . ASN A 1 84 ? 3.208 -16.251 -21.040 1.00 89.12 84 ASN A C 1
ATOM 616 O O . ASN A 1 84 ? 3.365 -16.066 -19.831 1.00 89.12 84 ASN A O 1
ATOM 620 N N . SER A 1 85 ? 2.645 -17.374 -21.494 1.00 87.44 85 SER A N 1
ATOM 621 C CA . SER A 1 85 ? 2.159 -18.450 -20.613 1.00 87.44 85 SER A CA 1
ATOM 622 C C . SER A 1 85 ? 3.270 -19.191 -19.860 1.00 87.44 85 SER A C 1
ATOM 624 O O . SER A 1 85 ? 2.994 -19.872 -18.880 1.00 87.44 85 SER A O 1
ATOM 626 N N . THR A 1 86 ? 4.522 -19.063 -20.306 1.00 85.62 86 THR A N 1
ATOM 627 C CA . THR A 1 86 ? 5.711 -19.619 -19.635 1.00 85.62 86 THR A CA 1
ATOM 628 C C . THR A 1 86 ? 6.338 -18.653 -18.623 1.00 85.62 86 THR A C 1
ATOM 630 O O . THR A 1 86 ? 7.363 -18.965 -18.026 1.00 85.62 86 THR A O 1
ATOM 633 N N . GLY A 1 87 ? 5.725 -17.481 -18.417 1.00 82.88 87 GLY A N 1
ATOM 634 C CA . GLY A 1 87 ? 6.143 -16.479 -17.439 1.00 82.88 87 GLY A CA 1
ATOM 635 C C . GLY A 1 87 ? 7.174 -15.460 -17.935 1.00 82.88 87 GLY A C 1
ATOM 636 O O . GLY A 1 87 ? 7.503 -14.557 -17.165 1.00 82.88 87 GLY A O 1
ATOM 637 N N . GLY A 1 88 ? 7.643 -15.574 -19.183 1.00 88.50 88 GLY A N 1
ATOM 638 C CA . GLY A 1 88 ? 8.578 -14.645 -19.824 1.00 88.50 88 GLY A CA 1
ATOM 639 C C . GLY A 1 88 ? 7.894 -13.433 -20.462 1.00 88.50 88 GLY A C 1
ATOM 640 O O . GLY A 1 88 ? 6.676 -13.416 -20.643 1.00 88.50 88 GLY A O 1
ATOM 641 N N . TRP A 1 89 ? 8.691 -12.423 -20.812 1.00 94.00 89 TRP A N 1
ATOM 642 C CA . TRP A 1 89 ? 8.223 -11.157 -21.379 1.00 94.00 89 TRP A CA 1
ATOM 643 C C . TRP A 1 89 ? 8.722 -10.961 -22.805 1.00 94.00 89 TRP A C 1
ATOM 645 O O . TRP A 1 89 ? 9.926 -10.979 -23.066 1.00 94.00 89 TRP A O 1
ATOM 655 N N . GLU A 1 90 ? 7.793 -10.719 -23.724 1.00 93.38 90 GLU A N 1
ATOM 656 C CA . GLU A 1 90 ? 8.082 -10.556 -25.149 1.00 93.38 90 GLU A CA 1
ATOM 657 C C . GLU A 1 90 ? 7.361 -9.325 -25.704 1.00 93.38 90 GLU A C 1
ATOM 659 O O . GLU A 1 90 ? 6.252 -9.030 -25.260 1.00 93.38 90 GLU A O 1
ATOM 664 N N . PRO A 1 91 ? 7.938 -8.594 -26.675 1.00 92.44 91 PRO A N 1
ATOM 665 C CA . PRO A 1 91 ? 7.215 -7.534 -27.368 1.00 92.44 91 PRO A CA 1
ATOM 666 C C . PRO A 1 91 ? 5.899 -8.064 -27.946 1.00 92.44 91 PRO A C 1
ATOM 668 O O . PRO A 1 91 ? 5.889 -9.117 -28.579 1.00 92.44 91 PRO A O 1
ATOM 671 N N . GLN A 1 92 ? 4.800 -7.326 -27.775 1.00 85.56 92 GLN A N 1
ATOM 672 C CA . GLN A 1 92 ? 3.479 -7.755 -28.258 1.00 85.56 92 GLN A CA 1
ATOM 673 C C . GLN A 1 92 ? 3.480 -8.036 -29.774 1.00 85.56 92 GLN A C 1
ATOM 675 O O . GLN A 1 92 ? 2.825 -8.964 -30.241 1.00 85.56 92 GLN A O 1
ATOM 680 N N . TYR A 1 93 ? 4.257 -7.247 -30.521 1.00 80.88 93 TYR A N 1
ATOM 681 C CA . TYR A 1 93 ? 4.605 -7.452 -31.926 1.00 80.88 93 TYR A CA 1
ATOM 682 C C . TYR A 1 93 ? 6.065 -7.041 -32.132 1.00 80.88 93 TYR A C 1
ATOM 684 O O . TYR A 1 93 ? 6.605 -6.254 -31.352 1.00 80.88 93 TYR A O 1
ATOM 692 N N . SER A 1 94 ? 6.700 -7.488 -33.218 1.00 71.31 94 SER A N 1
ATOM 693 C CA . SER A 1 94 ? 8.083 -7.097 -33.547 1.00 71.31 94 SER A CA 1
ATOM 694 C C . SER A 1 94 ? 8.278 -5.576 -33.665 1.00 71.31 94 SER A C 1
ATOM 696 O O . SER A 1 94 ? 9.353 -5.063 -33.362 1.00 71.31 94 SER A O 1
ATOM 698 N N . THR A 1 95 ? 7.227 -4.840 -34.038 1.00 75.38 95 THR A N 1
ATOM 699 C CA . THR A 1 95 ? 7.203 -3.369 -34.129 1.00 75.38 95 THR A CA 1
ATOM 700 C C . THR A 1 95 ? 6.998 -2.663 -32.786 1.00 75.38 95 THR A C 1
ATOM 702 O O . THR A 1 95 ? 7.103 -1.444 -32.719 1.00 75.38 95 THR A O 1
ATOM 705 N N . LYS A 1 96 ? 6.708 -3.403 -31.709 1.00 83.81 96 LYS A N 1
ATOM 706 C CA . LYS A 1 96 ? 6.480 -2.878 -30.352 1.00 83.81 96 LYS A CA 1
ATOM 707 C C . LYS A 1 96 ? 7.638 -3.177 -29.397 1.00 83.81 96 LYS A C 1
ATOM 709 O O . LYS A 1 96 ? 7.466 -3.072 -28.187 1.00 83.81 96 LYS A O 1
ATOM 714 N N . ALA A 1 97 ? 8.806 -3.552 -29.912 1.00 90.38 97 ALA A N 1
ATOM 715 C CA . ALA A 1 97 ? 10.014 -3.648 -29.102 1.00 90.38 97 ALA A CA 1
ATOM 716 C C . ALA A 1 97 ? 10.575 -2.248 -28.815 1.00 90.38 97 ALA A C 1
ATOM 718 O O . ALA A 1 97 ? 10.624 -1.407 -29.711 1.00 90.38 97 ALA A O 1
ATOM 719 N N . ALA A 1 98 ? 11.038 -2.019 -27.588 1.00 92.06 98 ALA A N 1
ATOM 720 C CA . ALA A 1 98 ? 11.859 -0.852 -27.290 1.00 92.06 98 ALA A CA 1
ATOM 721 C C . ALA A 1 98 ? 13.302 -1.127 -27.742 1.00 92.06 98 ALA A C 1
ATOM 723 O O . ALA A 1 98 ? 13.766 -2.267 -27.683 1.00 92.06 98 ALA A O 1
ATOM 724 N N . TYR A 1 99 ? 14.025 -0.101 -28.183 1.00 91.88 99 TYR A N 1
ATOM 725 C CA . TYR A 1 99 ? 15.384 -0.233 -28.709 1.00 91.88 99 TYR A CA 1
ATOM 726 C C . TYR A 1 99 ? 16.379 0.580 -27.888 1.00 91.88 99 TYR A C 1
ATOM 728 O O . TYR A 1 99 ? 16.108 1.716 -27.488 1.00 91.88 99 TYR A O 1
ATOM 736 N N . TRP A 1 100 ? 17.564 0.005 -27.680 1.00 91.81 100 TRP A N 1
ATOM 737 C CA . TRP A 1 100 ? 18.679 0.710 -27.053 1.00 91.81 100 TRP A CA 1
ATOM 738 C C . TRP A 1 100 ? 19.085 1.935 -27.869 1.00 91.81 100 TRP A C 1
ATOM 740 O O . TRP A 1 100 ? 19.103 1.885 -29.100 1.00 91.81 100 TRP A O 1
ATOM 750 N N . GLN A 1 101 ? 19.454 3.025 -27.199 1.00 89.44 101 GLN A N 1
ATOM 751 C CA . GLN A 1 101 ? 19.949 4.233 -27.854 1.00 89.44 101 GLN A CA 1
ATOM 752 C C . GLN A 1 101 ? 21.444 4.114 -28.145 1.00 89.44 101 GLN A C 1
ATOM 754 O O . GLN A 1 101 ? 22.170 3.370 -27.486 1.00 89.44 101 GLN A O 1
ATOM 759 N N . ARG A 1 102 ? 21.922 4.860 -29.150 1.00 84.69 102 ARG A N 1
ATOM 760 C CA . ARG A 1 102 ? 23.343 4.875 -29.558 1.00 84.69 102 ARG A CA 1
ATOM 761 C C . ARG A 1 102 ? 24.268 5.588 -28.557 1.00 84.69 102 ARG A C 1
ATOM 763 O O . ARG A 1 102 ? 25.448 5.762 -28.846 1.00 84.69 102 ARG A O 1
ATOM 770 N N . SER A 1 103 ? 23.740 6.029 -27.418 1.00 78.56 103 SER A N 1
ATOM 771 C CA . SER A 1 103 ? 24.493 6.680 -26.349 1.00 78.56 103 SER A CA 1
ATOM 772 C C . SER A 1 103 ? 25.323 5.679 -25.543 1.00 78.56 103 SER A C 1
ATOM 774 O O . SER A 1 103 ? 25.045 4.481 -25.503 1.00 78.56 103 SER A O 1
ATOM 776 N N . THR A 1 104 ? 26.342 6.194 -24.856 1.00 79.25 104 THR A N 1
ATOM 777 C CA . THR A 1 104 ? 27.192 5.413 -23.945 1.00 79.25 104 THR A CA 1
ATOM 778 C C . THR A 1 104 ? 26.452 4.948 -22.689 1.00 79.25 104 THR A C 1
ATOM 780 O O . THR A 1 104 ? 26.865 3.968 -22.080 1.00 79.25 104 THR A O 1
ATOM 783 N N . GLY A 1 105 ? 25.356 5.621 -22.325 1.00 88.12 105 GLY A N 1
ATOM 784 C CA . GLY A 1 105 ? 24.467 5.256 -21.224 1.00 88.12 105 GLY A CA 1
ATOM 785 C C . GLY A 1 105 ? 23.002 5.485 -21.593 1.00 88.12 105 GLY A C 1
ATOM 786 O O . GLY A 1 105 ? 22.666 6.448 -22.294 1.00 88.12 105 GLY A O 1
ATOM 787 N N . ASN A 1 106 ? 22.141 4.574 -21.150 1.00 91.12 106 ASN A N 1
ATOM 788 C CA . ASN A 1 106 ? 20.699 4.621 -21.349 1.00 91.12 106 ASN A CA 1
ATOM 789 C C . ASN A 1 106 ? 19.992 4.649 -19.997 1.00 91.12 106 ASN A C 1
ATOM 791 O O . ASN A 1 106 ? 20.358 3.909 -19.084 1.00 91.12 106 ASN A O 1
ATOM 795 N N . THR A 1 107 ? 18.921 5.428 -19.906 1.00 92.62 107 THR A N 1
ATOM 796 C CA . THR A 1 107 ? 17.908 5.245 -18.871 1.00 92.62 107 THR A CA 1
ATOM 797 C C . THR A 1 107 ? 16.812 4.344 -19.418 1.00 92.62 107 THR A C 1
ATOM 799 O O . THR A 1 107 ? 16.240 4.633 -20.472 1.00 92.62 107 THR A O 1
ATOM 802 N N . VAL A 1 108 ? 16.531 3.257 -18.706 1.00 94.19 108 VAL A N 1
ATOM 803 C CA . VAL A 1 108 ? 15.431 2.341 -19.003 1.00 94.19 108 VAL A CA 1
ATOM 804 C C . VAL A 1 108 ? 14.375 2.486 -17.922 1.00 94.19 108 VAL A C 1
ATOM 806 O O . VAL A 1 108 ? 14.702 2.392 -16.740 1.00 94.19 108 VAL A O 1
ATOM 809 N N . SER A 1 109 ? 13.123 2.661 -18.337 1.00 95.12 109 SER A N 1
ATOM 810 C CA . SER A 1 109 ? 11.959 2.619 -17.455 1.00 95.12 109 SER A CA 1
ATOM 811 C C . SER A 1 109 ? 11.006 1.503 -17.870 1.00 95.12 109 SER A C 1
ATOM 813 O O . SER A 1 109 ? 10.758 1.310 -19.062 1.00 95.12 109 SER A O 1
ATOM 815 N N . VAL A 1 110 ? 10.453 0.785 -16.893 1.00 95.81 110 VAL A N 1
ATOM 816 C CA . VAL A 1 110 ? 9.448 -0.272 -17.096 1.00 95.81 110 VAL A CA 1
ATOM 817 C C . VAL A 1 110 ? 8.243 0.023 -16.212 1.00 95.81 110 VAL A C 1
ATOM 819 O O . VAL A 1 110 ? 8.394 0.195 -15.005 1.00 95.81 110 VAL A O 1
ATOM 822 N N . LEU A 1 111 ? 7.060 0.116 -16.816 1.00 95.12 111 LEU A N 1
ATOM 823 C CA . LEU A 1 111 ? 5.827 0.534 -16.155 1.00 95.12 111 LEU A CA 1
ATOM 824 C C . LEU A 1 111 ? 4.777 -0.576 -16.216 1.00 95.12 111 LEU A C 1
ATOM 826 O O . LEU A 1 111 ? 4.373 -1.001 -17.303 1.00 95.12 111 LEU A O 1
ATOM 830 N N . TRP A 1 112 ? 4.260 -0.950 -15.046 1.00 92.69 112 TRP A N 1
ATOM 831 C CA . TRP A 1 112 ? 2.918 -1.514 -14.901 1.00 92.69 112 TRP A CA 1
ATOM 832 C C . TRP A 1 112 ? 1.966 -0.340 -14.676 1.00 92.69 112 TRP A C 1
ATOM 834 O O . TRP A 1 112 ? 1.679 0.060 -13.549 1.00 92.69 112 TRP A O 1
ATOM 844 N N . GLY A 1 113 ? 1.558 0.282 -15.774 1.00 92.12 113 GLY A N 1
ATOM 845 C CA . GLY A 1 113 ? 0.750 1.493 -15.743 1.00 92.12 113 GLY A CA 1
ATOM 846 C C . GLY A 1 113 ? 0.400 1.981 -17.143 1.00 92.12 113 GLY A C 1
ATOM 847 O O . GLY A 1 113 ? 0.852 1.390 -18.130 1.00 92.12 113 GLY A O 1
ATOM 848 N N . PRO A 1 114 ? -0.416 3.039 -17.256 1.00 91.69 114 PRO A N 1
ATOM 849 C CA . PRO A 1 114 ? -0.749 3.619 -18.547 1.00 91.69 114 PRO A CA 1
ATOM 850 C C . PRO A 1 114 ? 0.471 4.221 -19.247 1.00 91.69 114 PRO A C 1
ATOM 852 O O . PRO A 1 114 ? 1.436 4.640 -18.604 1.00 91.69 114 PRO A O 1
ATOM 855 N N . GLU A 1 115 ? 0.413 4.281 -20.580 1.00 90.25 115 GLU A N 1
ATOM 856 C CA . GLU A 1 115 ? 1.417 4.990 -21.375 1.00 90.25 115 GLU A CA 1
ATOM 857 C C . GLU A 1 115 ? 1.458 6.484 -21.012 1.00 90.25 115 GLU A C 1
ATOM 859 O O . GLU A 1 115 ? 0.475 7.057 -20.541 1.00 90.25 115 GLU A O 1
ATOM 864 N N . ALA A 1 116 ? 2.595 7.133 -21.262 1.00 88.31 116 ALA A N 1
ATOM 865 C CA . ALA A 1 116 ? 2.729 8.585 -21.175 1.00 88.31 116 ALA A CA 1
ATOM 866 C C . ALA A 1 116 ? 2.163 9.270 -22.433 1.00 88.31 116 ALA A C 1
ATOM 868 O O . ALA A 1 116 ? 2.861 9.997 -23.134 1.00 88.31 116 ALA A O 1
ATOM 869 N N . ASP A 1 117 ? 0.897 8.988 -22.740 1.00 87.19 117 ASP A N 1
ATOM 870 C CA . ASP A 1 117 ? 0.170 9.469 -23.922 1.00 87.19 117 ASP A CA 1
ATOM 871 C C . ASP A 1 117 ? -0.697 10.712 -23.636 1.00 87.19 117 ASP A C 1
ATOM 873 O O . ASP A 1 117 ? -1.374 11.223 -24.526 1.00 87.19 117 ASP A O 1
ATOM 877 N N . GLY A 1 118 ? -0.680 11.202 -22.393 1.00 87.06 118 GLY A N 1
ATOM 878 C CA . GLY A 1 118 ? -1.495 12.329 -21.937 1.00 87.06 118 GLY A CA 1
ATOM 879 C C . GLY A 1 118 ? -2.960 11.977 -21.660 1.00 87.06 118 GLY A C 1
ATOM 880 O O . GLY A 1 118 ? -3.736 12.864 -21.303 1.00 87.06 118 GLY A O 1
ATOM 881 N N . LYS A 1 119 ? -3.359 10.705 -21.783 1.00 90.69 119 LYS A N 1
ATOM 882 C CA . LYS A 1 119 ? -4.713 10.264 -21.452 1.00 90.69 119 LYS A CA 1
ATOM 883 C C . LYS A 1 119 ? -4.950 10.323 -19.943 1.00 90.69 119 LYS A C 1
ATOM 885 O O . LYS A 1 119 ? -4.096 9.950 -19.139 1.00 90.69 119 LYS A O 1
ATOM 890 N N . VAL A 1 120 ? -6.150 10.766 -19.573 1.00 92.12 120 VAL A N 1
ATOM 891 C CA . VAL A 1 120 ? -6.610 10.831 -18.183 1.00 92.12 120 VAL A CA 1
ATOM 892 C C . VAL A 1 120 ? -7.218 9.494 -17.769 1.00 92.12 120 VAL A C 1
ATOM 894 O O . VAL A 1 120 ? -8.030 8.908 -18.489 1.00 92.12 120 VAL A O 1
ATOM 897 N N . TYR A 1 121 ? -6.835 9.035 -16.582 1.00 93.25 121 TYR A N 1
ATOM 898 C CA . TYR A 1 121 ? -7.360 7.844 -15.928 1.00 93.25 121 TYR A CA 1
ATOM 899 C C . TYR A 1 121 ? -7.902 8.201 -14.550 1.00 93.25 121 TYR A C 1
ATOM 901 O O . TYR A 1 121 ? -7.431 9.139 -13.909 1.00 93.25 121 TYR A O 1
ATOM 909 N N . HIS A 1 122 ? -8.888 7.447 -14.076 1.00 92.56 122 HIS A N 1
ATOM 910 C CA . HIS A 1 122 ? -9.541 7.702 -12.795 1.00 92.56 122 HIS A CA 1
ATOM 911 C C . HIS A 1 122 ? -9.236 6.610 -11.767 1.00 92.56 122 HIS A C 1
ATOM 913 O O . HIS A 1 122 ? -9.147 5.427 -12.099 1.00 92.56 122 HIS A O 1
ATOM 919 N N . LEU A 1 123 ? -9.098 7.018 -10.503 1.00 92.06 123 LEU A N 1
ATOM 920 C CA . LEU A 1 123 ? -9.196 6.109 -9.358 1.00 92.06 123 LEU A CA 1
ATOM 921 C C . LEU A 1 123 ? -10.671 5.735 -9.131 1.00 92.06 123 LEU A C 1
ATOM 923 O O . LEU A 1 123 ? -11.549 6.498 -9.540 1.00 92.06 123 LEU A O 1
ATOM 927 N N . PRO A 1 124 ? -10.994 4.602 -8.485 1.00 89.19 124 PRO A N 1
ATOM 928 C CA . PRO A 1 124 ? -12.382 4.232 -8.221 1.00 89.19 124 PRO A CA 1
ATOM 929 C C . PRO A 1 124 ? -13.030 5.161 -7.180 1.00 89.19 124 PRO A C 1
ATOM 931 O O . PRO A 1 124 ? -12.343 5.857 -6.434 1.00 89.19 124 PRO A O 1
ATOM 934 N N . ASP A 1 125 ? -14.363 5.194 -7.134 1.00 88.62 125 ASP A N 1
ATOM 935 C CA . ASP A 1 125 ? -15.110 5.901 -6.072 1.00 88.62 125 ASP A CA 1
ATOM 936 C C . ASP A 1 125 ? -15.099 5.123 -4.748 1.00 88.62 125 ASP A C 1
ATOM 938 O O . ASP A 1 125 ? -15.251 5.683 -3.665 1.00 88.62 125 ASP A O 1
ATOM 942 N N . SER A 1 126 ? -14.900 3.810 -4.832 1.00 86.25 126 SER A N 1
ATOM 943 C CA . SER A 1 126 ? -14.821 2.911 -3.692 1.00 86.25 126 SER A CA 1
ATOM 944 C C . SER A 1 126 ? -13.883 1.760 -4.018 1.00 86.25 126 SER A C 1
ATOM 946 O O . SER A 1 126 ? -13.957 1.190 -5.106 1.00 86.25 126 SER A O 1
ATOM 948 N N . TYR A 1 127 ? -13.020 1.401 -3.073 1.00 80.62 127 TYR A N 1
ATOM 949 C CA . TYR A 1 127 ? -12.302 0.127 -3.115 1.00 80.62 127 TYR A CA 1
ATOM 950 C C . TYR A 1 127 ? -13.120 -1.017 -2.492 1.00 80.62 127 TYR A C 1
ATOM 952 O O . TYR A 1 127 ? -12.781 -2.180 -2.688 1.00 80.62 127 TYR A O 1
ATOM 960 N N . ASP A 1 128 ? -14.205 -0.693 -1.784 1.00 73.38 128 ASP A N 1
ATOM 961 C CA . ASP A 1 128 ? -15.108 -1.635 -1.109 1.00 73.38 128 ASP A CA 1
ATOM 962 C C . ASP A 1 128 ? -16.292 -2.073 -1.993 1.00 73.38 128 ASP A C 1
ATOM 964 O O . ASP A 1 128 ? -17.091 -2.928 -1.625 1.00 73.38 128 ASP A O 1
ATOM 968 N N . ALA A 1 129 ? -16.407 -1.507 -3.199 1.00 77.25 129 ALA A N 1
ATOM 969 C CA . ALA A 1 129 ? -17.400 -1.887 -4.199 1.00 77.25 129 ALA A CA 1
ATOM 970 C C . ALA A 1 129 ? -16.778 -1.918 -5.599 1.00 77.25 129 ALA A C 1
ATOM 972 O O . ALA A 1 129 ? -15.912 -1.109 -5.930 1.00 77.25 129 ALA A O 1
ATOM 973 N N . LEU A 1 130 ? -17.242 -2.832 -6.457 1.00 75.44 130 LEU A N 1
ATOM 974 C CA . LEU A 1 130 ? -16.816 -2.829 -7.854 1.00 75.44 130 LEU A CA 1
ATOM 975 C C . LEU A 1 130 ? -17.366 -1.593 -8.584 1.00 75.44 130 LEU A C 1
ATOM 977 O O . LEU A 1 130 ? -18.546 -1.272 -8.436 1.00 75.44 130 LEU A O 1
ATOM 981 N N . PRO A 1 131 ? -16.555 -0.938 -9.429 1.00 81.81 131 PRO A N 1
ATOM 982 C CA . PRO A 1 131 ? -17.000 0.224 -10.184 1.00 81.81 131 PRO A CA 1
ATOM 983 C C . PRO A 1 131 ? -18.093 -0.142 -11.202 1.00 81.81 131 PRO A C 1
ATOM 985 O O . PRO A 1 131 ? -18.071 -1.220 -11.814 1.00 81.81 131 PRO A O 1
ATOM 988 N N . GLY A 1 132 ? -19.034 0.785 -11.409 1.00 84.25 132 GLY A N 1
ATOM 989 C CA . GLY A 1 132 ? -20.021 0.723 -12.492 1.00 84.25 132 GLY A CA 1
ATOM 990 C C . GLY A 1 132 ? -19.379 0.841 -13.882 1.00 84.25 132 GLY A C 1
ATOM 991 O O . GLY A 1 132 ? -18.176 1.079 -13.999 1.00 84.25 132 GLY A O 1
ATOM 992 N N . SER A 1 133 ? -20.172 0.685 -14.948 1.00 87.50 133 SER A N 1
ATOM 993 C CA . SER A 1 133 ? -19.692 0.733 -16.344 1.00 87.50 133 SER A CA 1
ATOM 994 C C . SER A 1 133 ? -18.925 2.013 -16.671 1.00 87.50 133 SER A C 1
ATOM 996 O O . SER A 1 133 ? -17.865 1.954 -17.293 1.00 87.50 133 SER A O 1
ATOM 998 N N . ASP A 1 134 ? -19.436 3.149 -16.207 1.00 89.19 134 ASP A N 1
ATOM 999 C CA . ASP A 1 134 ? -18.920 4.468 -16.568 1.00 89.19 134 ASP A CA 1
ATOM 1000 C C . ASP A 1 134 ? -17.564 4.717 -15.910 1.00 89.19 134 ASP A C 1
ATOM 1002 O O . ASP A 1 134 ? -16.608 5.116 -16.573 1.00 89.19 134 ASP A O 1
ATOM 1006 N N . MET A 1 135 ? -17.447 4.396 -14.616 1.00 87.88 135 MET A N 1
ATOM 1007 C CA . MET A 1 135 ? -16.172 4.473 -13.905 1.00 87.88 135 MET A CA 1
ATOM 1008 C C . MET A 1 135 ? -15.168 3.471 -14.479 1.00 87.88 135 MET A C 1
ATOM 1010 O O . MET A 1 135 ? -14.028 3.841 -14.740 1.00 87.88 135 MET A O 1
ATOM 1014 N N . LYS A 1 136 ? -15.587 2.231 -14.773 1.00 87.38 136 LYS A N 1
ATOM 1015 C CA . LYS A 1 136 ? -14.719 1.232 -15.417 1.00 87.38 136 LYS A CA 1
ATOM 1016 C C . LYS A 1 136 ? -14.115 1.762 -16.713 1.00 87.38 136 LYS A C 1
ATOM 1018 O O . LYS A 1 136 ? -12.908 1.679 -16.874 1.00 87.38 136 LYS A O 1
ATOM 1023 N N . ALA A 1 137 ? -14.902 2.366 -17.599 1.00 89.75 137 ALA A N 1
ATOM 1024 C CA . ALA A 1 137 ? -14.391 2.892 -18.867 1.00 89.75 137 ALA A CA 1
ATOM 1025 C C . ALA A 1 137 ? -13.301 3.976 -18.702 1.00 89.75 137 ALA A C 1
ATOM 1027 O O . ALA A 1 137 ? -12.472 4.150 -19.598 1.00 89.75 137 ALA A O 1
ATOM 1028 N N . LYS A 1 138 ? -13.282 4.674 -17.558 1.00 91.19 138 LYS A N 1
ATOM 1029 C CA . LYS A 1 138 ? -12.304 5.715 -17.203 1.00 91.19 138 LYS A CA 1
ATOM 1030 C C . LYS A 1 138 ? -11.069 5.182 -16.456 1.00 91.19 138 LYS A C 1
ATOM 1032 O O . LYS A 1 138 ? -10.102 5.920 -16.273 1.00 91.19 138 LYS A O 1
ATOM 1037 N N . MET A 1 139 ? -11.074 3.930 -16.002 1.00 91.06 139 MET A N 1
ATOM 1038 C CA . MET A 1 139 ? -9.962 3.333 -15.255 1.00 91.06 139 MET A CA 1
ATOM 1039 C C . MET A 1 139 ? -8.901 2.736 -16.181 1.00 91.06 139 MET A C 1
ATOM 1041 O O . MET A 1 139 ? -9.196 2.214 -17.261 1.00 91.06 139 MET A O 1
ATOM 1045 N N . TRP A 1 140 ? -7.646 2.757 -15.732 1.00 90.88 140 TRP A N 1
ATOM 1046 C CA . TRP A 1 140 ? -6.581 2.035 -16.419 1.00 90.88 140 TRP A CA 1
ATOM 1047 C C . TRP A 1 140 ? -6.806 0.520 -16.316 1.00 90.88 140 TRP A C 1
ATOM 1049 O O . TRP A 1 140 ? -7.226 0.003 -15.282 1.00 90.88 140 TRP A O 1
ATOM 1059 N N . ASN A 1 141 ? -6.557 -0.184 -17.424 1.00 82.94 141 ASN A N 1
ATOM 1060 C CA . ASN A 1 141 ? -6.649 -1.642 -17.530 1.00 82.94 141 ASN A CA 1
ATOM 1061 C C . ASN A 1 141 ? -7.998 -2.248 -17.071 1.00 82.94 141 ASN A C 1
ATOM 1063 O O . ASN A 1 141 ? -8.062 -3.389 -16.613 1.00 82.94 141 ASN A O 1
ATOM 1067 N N . TYR A 1 142 ? -9.101 -1.502 -17.228 1.00 79.56 142 TYR A N 1
ATOM 1068 C CA . TYR A 1 142 ? -10.415 -1.859 -16.674 1.00 79.56 142 TYR A CA 1
ATOM 1069 C C . TYR A 1 142 ? -10.942 -3.241 -17.082 1.00 79.56 142 TYR A C 1
ATOM 1071 O O . TYR A 1 142 ? -11.690 -3.867 -16.332 1.00 79.56 142 TYR A O 1
ATOM 1079 N N . THR A 1 143 ? -10.547 -3.738 -18.259 1.00 80.75 143 THR A N 1
ATOM 1080 C CA . THR A 1 143 ? -10.935 -5.067 -18.764 1.00 80.75 143 THR A CA 1
ATOM 1081 C C . THR A 1 143 ? -10.434 -6.203 -17.870 1.00 80.75 143 THR A C 1
ATOM 1083 O O . THR A 1 143 ? -11.022 -7.283 -17.864 1.00 80.75 143 THR A O 1
ATOM 1086 N N . LYS A 1 144 ? -9.379 -5.959 -17.082 1.00 76.94 144 LYS A N 1
ATOM 1087 C CA . LYS A 1 144 ? -8.832 -6.896 -16.095 1.00 76.94 144 LYS A CA 1
ATOM 1088 C C . LYS A 1 144 ? -9.446 -6.716 -14.700 1.00 76.94 144 LYS A C 1
ATOM 1090 O O . LYS A 1 144 ? -9.340 -7.624 -13.879 1.00 76.94 144 LYS A O 1
ATOM 1095 N N . CYS A 1 145 ? -10.151 -5.614 -14.435 1.00 73.12 145 CYS A N 1
ATOM 1096 C CA . CYS A 1 145 ? -10.747 -5.297 -13.131 1.00 73.12 145 CYS A CA 1
ATOM 1097 C C . CYS A 1 145 ? -12.136 -5.943 -12.979 1.00 73.12 145 CYS A C 1
ATOM 1099 O O . CYS A 1 145 ? -13.175 -5.281 -12.899 1.00 73.12 145 CYS A O 1
ATOM 1101 N N . THR A 1 146 ? -12.155 -7.275 -13.000 1.00 69.00 146 THR A N 1
ATOM 1102 C CA . THR A 1 146 ? -13.380 -8.091 -13.032 1.00 69.00 146 THR A CA 1
ATOM 1103 C C . THR A 1 146 ? -13.886 -8.509 -11.652 1.00 69.00 146 THR A C 1
ATOM 1105 O O . THR A 1 146 ? -15.043 -8.900 -11.526 1.00 69.00 146 THR A O 1
ATOM 1108 N N . ASN A 1 147 ? -13.050 -8.419 -10.617 1.00 65.88 147 ASN A N 1
ATOM 1109 C CA . ASN A 1 147 ? -13.368 -8.792 -9.239 1.00 65.88 147 ASN A CA 1
ATOM 1110 C C . ASN A 1 147 ? -12.577 -7.926 -8.239 1.00 65.88 147 ASN A C 1
ATOM 1112 O O . ASN A 1 147 ? -11.699 -7.157 -8.636 1.00 65.88 147 ASN A O 1
ATOM 1116 N N . PHE A 1 148 ? -12.897 -8.047 -6.948 1.00 59.94 148 PHE A N 1
ATOM 1117 C CA . PHE A 1 148 ? -12.275 -7.255 -5.880 1.00 59.94 148 PHE A CA 1
ATOM 1118 C C . PHE A 1 148 ? -10.759 -7.461 -5.777 1.00 59.94 148 PHE A C 1
ATOM 1120 O O . PHE A 1 148 ? -10.027 -6.491 -5.605 1.00 59.94 148 PHE A O 1
ATOM 1127 N N . ALA A 1 149 ? -10.280 -8.694 -5.969 1.00 55.91 149 ALA A N 1
ATOM 1128 C CA . ALA A 1 149 ? -8.850 -9.003 -5.940 1.00 55.91 149 ALA A CA 1
ATOM 1129 C C . ALA A 1 149 ? -8.075 -8.276 -7.059 1.00 55.91 149 ALA A C 1
ATOM 1131 O O . ALA A 1 149 ? -6.959 -7.805 -6.849 1.00 55.91 149 ALA A O 1
ATOM 1132 N N . ASN A 1 150 ? -8.691 -8.125 -8.235 1.00 65.94 150 ASN A N 1
ATOM 1133 C CA . ASN A 1 150 ? -8.098 -7.427 -9.372 1.00 65.94 150 ASN A CA 1
ATOM 1134 C C . ASN A 1 150 ? -8.276 -5.904 -9.315 1.00 65.94 150 ASN A C 1
ATOM 1136 O O . ASN A 1 150 ? -7.470 -5.199 -9.914 1.00 65.94 150 ASN A O 1
ATOM 1140 N N . LEU A 1 151 ? -9.292 -5.381 -8.617 1.00 72.31 151 LEU A N 1
ATOM 1141 C CA . LEU A 1 151 ? -9.523 -3.935 -8.509 1.00 72.31 151 LEU A CA 1
ATOM 1142 C C . LEU A 1 151 ? -8.309 -3.223 -7.903 1.00 72.31 151 LEU A C 1
ATOM 1144 O O . LEU A 1 151 ? -7.823 -2.252 -8.473 1.00 72.31 151 LEU A O 1
ATOM 1148 N N . TRP A 1 152 ? -7.781 -3.748 -6.794 1.00 75.94 152 TRP A N 1
ATOM 1149 C CA . TRP A 1 152 ? -6.581 -3.200 -6.162 1.00 75.94 152 TRP A CA 1
ATOM 1150 C C . TRP A 1 152 ? -5.380 -3.240 -7.113 1.00 75.94 152 TRP A C 1
ATOM 1152 O O . TRP A 1 152 ? -4.728 -2.226 -7.335 1.00 75.94 152 TRP A O 1
ATOM 1162 N N . ARG A 1 153 ? -5.142 -4.392 -7.750 1.00 76.19 153 ARG A N 1
ATOM 1163 C CA . ARG A 1 153 ? -4.046 -4.603 -8.710 1.00 76.19 153 ARG A CA 1
ATOM 1164 C C . ARG A 1 153 ? -4.124 -3.690 -9.942 1.00 76.19 153 ARG A C 1
ATOM 1166 O O . ARG A 1 153 ? -3.094 -3.300 -10.480 1.00 76.19 153 ARG A O 1
ATOM 1173 N N . CYS A 1 154 ? -5.328 -3.353 -10.399 1.00 76.31 154 CYS A N 1
ATOM 1174 C CA . CYS A 1 154 ? -5.533 -2.393 -11.482 1.00 76.31 154 CYS A CA 1
ATOM 1175 C C . CYS A 1 154 ? -5.219 -0.948 -11.080 1.00 76.31 154 CYS A C 1
ATOM 1177 O O . CYS A 1 154 ? -4.960 -0.114 -11.939 1.00 76.31 154 CYS A O 1
ATOM 1179 N N . CYS A 1 155 ? -5.325 -0.621 -9.795 1.00 82.56 155 CYS A N 1
ATOM 1180 C CA . CYS A 1 155 ? -5.092 0.728 -9.289 1.00 82.56 155 CYS A CA 1
ATOM 1181 C C . CYS A 1 155 ? -3.666 0.915 -8.759 1.00 82.56 155 CYS A C 1
ATOM 1183 O O . CYS A 1 155 ? -3.232 2.051 -8.585 1.00 82.56 155 CYS A O 1
ATOM 1185 N N . ASP A 1 156 ? -2.953 -0.180 -8.507 1.00 85.06 156 ASP A N 1
ATOM 1186 C CA . ASP A 1 156 ? -1.580 -0.191 -8.021 1.00 85.06 156 ASP A CA 1
ATOM 1187 C C . ASP A 1 156 ? -0.589 -0.100 -9.183 1.00 85.06 156 ASP A C 1
ATOM 1189 O O . ASP A 1 156 ? -0.238 -1.096 -9.815 1.00 85.06 156 ASP A O 1
ATOM 1193 N N . LEU A 1 157 ? -0.199 1.130 -9.511 1.00 91.44 157 LEU A N 1
ATOM 1194 C CA . LEU A 1 157 ? 0.771 1.411 -10.564 1.00 91.44 157 LEU A CA 1
ATOM 1195 C C . LEU A 1 157 ? 2.185 1.126 -10.067 1.00 91.44 157 LEU A C 1
ATOM 1197 O O . LEU A 1 157 ? 2.535 1.527 -8.955 1.00 91.44 157 LEU A O 1
ATOM 1201 N N . LEU A 1 158 ? 3.009 0.508 -10.913 1.00 90.00 158 LEU A N 1
ATOM 1202 C CA . LEU A 1 158 ? 4.390 0.163 -10.575 1.00 90.00 158 LEU A CA 1
ATOM 1203 C C . LEU A 1 158 ? 5.374 0.716 -11.604 1.00 90.00 158 LEU A C 1
ATOM 1205 O O . LEU A 1 158 ? 5.079 0.760 -12.803 1.00 90.00 158 LEU A O 1
ATOM 1209 N N . HIS A 1 159 ? 6.571 1.062 -11.142 1.00 90.88 159 HIS A N 1
ATOM 1210 C CA . HIS A 1 159 ? 7.628 1.632 -11.964 1.00 90.88 159 HIS A CA 1
ATOM 1211 C C . HIS A 1 159 ? 9.004 1.116 -11.539 1.00 90.88 159 HIS A C 1
ATOM 1213 O O . HIS A 1 159 ? 9.366 1.123 -10.366 1.00 90.88 159 HIS A O 1
ATOM 1219 N N . TYR A 1 160 ? 9.792 0.708 -12.525 1.00 92.94 160 TYR A N 1
ATOM 1220 C CA . TYR A 1 160 ? 11.230 0.498 -12.411 1.00 92.94 160 TYR A CA 1
ATOM 1221 C C . TYR A 1 160 ? 11.944 1.543 -13.257 1.00 92.94 160 TYR A C 1
ATOM 1223 O O . TYR A 1 160 ? 11.525 1.793 -14.389 1.00 92.94 160 TYR A O 1
ATOM 1231 N N . GLN A 1 161 ? 13.053 2.083 -12.755 1.00 92.06 161 GLN A N 1
ATOM 1232 C CA . GLN A 1 161 ? 13.949 2.921 -13.538 1.00 92.06 161 GLN A CA 1
ATOM 1233 C C . GLN A 1 161 ? 15.405 2.669 -13.156 1.00 92.06 161 GLN A C 1
ATOM 1235 O O . GLN A 1 161 ? 15.758 2.645 -11.980 1.00 92.06 161 GLN A O 1
ATOM 1240 N N . ALA A 1 162 ? 16.262 2.549 -14.163 1.00 90.56 162 ALA A N 1
ATOM 1241 C CA . ALA A 1 162 ? 17.706 2.511 -13.988 1.00 90.56 162 ALA A CA 1
ATOM 1242 C C . ALA A 1 162 ? 18.389 3.335 -15.077 1.00 90.56 162 ALA A C 1
ATOM 1244 O O . ALA A 1 162 ? 17.941 3.355 -16.224 1.00 90.56 162 ALA A O 1
ATOM 1245 N N . ALA A 1 163 ? 19.458 4.034 -14.706 1.00 91.62 163 ALA A N 1
ATOM 1246 C CA . ALA A 1 163 ? 20.224 4.908 -15.584 1.00 91.62 163 ALA A CA 1
ATOM 1247 C C . ALA A 1 163 ? 21.602 4.321 -15.901 1.00 91.62 163 ALA A C 1
ATOM 1249 O O . ALA A 1 163 ? 22.057 3.384 -15.249 1.00 91.62 163 ALA A O 1
ATOM 1250 N N . ASP A 1 164 ? 22.250 4.892 -16.916 1.00 91.38 164 ASP A N 1
ATOM 1251 C CA . ASP A 1 164 ? 23.617 4.556 -17.324 1.00 91.38 164 ASP A CA 1
ATOM 1252 C C . ASP A 1 164 ? 23.828 3.089 -17.704 1.00 91.38 164 ASP A C 1
ATOM 1254 O O . ASP A 1 164 ? 24.924 2.543 -17.602 1.00 91.38 164 ASP A O 1
ATOM 1258 N N . ILE A 1 165 ? 22.775 2.463 -18.235 1.00 91.44 165 ILE A N 1
ATOM 1259 C CA . ILE A 1 165 ? 22.848 1.103 -18.755 1.00 91.44 165 ILE A CA 1
ATOM 1260 C C . ILE A 1 165 ? 23.434 1.146 -20.176 1.00 91.44 165 ILE A C 1
ATOM 1262 O O . ILE A 1 165 ? 22.866 1.811 -21.054 1.00 91.44 165 ILE A O 1
ATOM 1266 N N . PRO A 1 166 ? 24.550 0.452 -20.458 1.00 88.94 166 PRO A N 1
ATOM 1267 C CA . PRO A 1 166 ? 25.061 0.345 -21.817 1.00 88.94 166 PRO A CA 1
ATOM 1268 C C . PRO A 1 166 ? 24.119 -0.505 -22.678 1.00 88.94 166 PRO A C 1
ATOM 1270 O O . PRO A 1 166 ? 23.466 -1.430 -22.193 1.00 88.94 166 PRO A O 1
ATOM 1273 N N . ALA A 1 167 ? 24.073 -0.221 -23.980 1.00 88.69 167 ALA A N 1
ATOM 1274 C CA . ALA A 1 167 ? 23.345 -1.069 -24.917 1.00 88.69 167 ALA A CA 1
ATOM 1275 C C . ALA A 1 167 ? 23.881 -2.511 -24.855 1.00 88.69 167 ALA A C 1
ATOM 1277 O O . ALA A 1 167 ? 25.088 -2.734 -24.968 1.00 88.69 167 ALA A O 1
ATOM 1278 N N . GLN A 1 168 ? 22.990 -3.489 -24.688 1.00 87.75 168 GLN A N 1
ATOM 1279 C CA . GLN A 1 168 ? 23.368 -4.886 -24.472 1.00 87.75 168 GLN A CA 1
ATOM 1280 C C . GLN A 1 168 ? 22.406 -5.865 -25.156 1.00 87.75 168 GLN A C 1
ATOM 1282 O O . GLN A 1 168 ? 21.217 -5.591 -25.313 1.00 87.75 168 GLN A O 1
ATOM 1287 N N . ASN A 1 169 ? 22.926 -7.037 -25.536 1.00 86.50 169 ASN A N 1
ATOM 1288 C CA . ASN A 1 169 ? 22.149 -8.124 -26.156 1.00 86.50 169 ASN A CA 1
ATOM 1289 C C . ASN A 1 169 ? 21.571 -9.119 -25.130 1.00 86.50 169 ASN A C 1
ATOM 1291 O O . ASN A 1 169 ? 20.883 -10.077 -25.497 1.00 86.50 169 ASN A O 1
ATOM 1295 N N . THR A 1 170 ? 21.880 -8.923 -23.850 1.00 89.44 170 THR A N 1
ATOM 1296 C CA . THR A 1 170 ? 21.360 -9.697 -22.722 1.00 89.44 170 THR A CA 1
ATOM 1297 C C . THR A 1 170 ? 20.013 -9.150 -22.262 1.00 89.44 170 THR A C 1
ATOM 1299 O O . THR A 1 170 ? 19.668 -7.993 -22.505 1.00 89.44 170 THR A O 1
ATOM 1302 N N . ALA A 1 171 ? 19.226 -10.009 -21.617 1.00 90.88 171 ALA A N 1
ATOM 1303 C CA . ALA A 1 171 ? 17.943 -9.610 -21.062 1.00 90.88 171 ALA A CA 1
ATOM 1304 C C . ALA A 1 171 ? 18.141 -8.745 -19.805 1.00 90.88 171 ALA A C 1
ATOM 1306 O O . ALA A 1 171 ? 18.976 -9.064 -18.959 1.00 90.88 171 ALA A O 1
ATOM 1307 N N . LEU A 1 172 ? 17.362 -7.670 -19.687 1.00 91.19 172 LEU A N 1
ATOM 1308 C CA . LEU A 1 172 ? 17.309 -6.804 -18.514 1.00 91.19 172 LEU A CA 1
ATOM 1309 C C . LEU A 1 172 ? 16.257 -7.336 -17.540 1.00 91.19 172 LEU A C 1
ATOM 1311 O O . LEU A 1 172 ? 15.076 -7.395 -17.883 1.00 91.19 172 LEU A O 1
ATOM 1315 N N . SER A 1 173 ? 16.675 -7.702 -16.332 1.00 90.56 173 SER A N 1
ATOM 1316 C CA . SER A 1 173 ? 15.744 -7.979 -15.238 1.00 90.56 173 SER A CA 1
ATOM 1317 C C . SER A 1 173 ? 15.388 -6.682 -14.512 1.00 90.56 173 SER A C 1
ATOM 1319 O O . SER A 1 173 ? 16.246 -5.816 -14.347 1.00 90.56 173 SER A O 1
ATOM 1321 N N . ALA A 1 174 ? 14.133 -6.555 -14.093 1.00 86.56 174 ALA A N 1
ATOM 1322 C CA . ALA A 1 174 ? 13.602 -5.357 -13.453 1.00 86.56 174 ALA A CA 1
ATOM 1323 C C . ALA A 1 174 ? 12.775 -5.735 -12.222 1.00 86.56 174 ALA A C 1
ATOM 1325 O O . ALA A 1 174 ? 11.973 -6.664 -12.270 1.00 86.56 174 ALA A O 1
ATOM 1326 N N . GLU A 1 175 ? 12.952 -4.990 -11.139 1.00 85.44 175 GLU A N 1
ATOM 1327 C CA . GLU A 1 175 ? 12.136 -5.090 -9.931 1.00 85.44 175 GLU A CA 1
ATOM 1328 C C . GLU A 1 175 ? 11.364 -3.775 -9.791 1.00 85.44 175 GLU A C 1
ATOM 1330 O O . GLU A 1 175 ? 11.966 -2.716 -9.638 1.00 85.44 175 GLU A O 1
ATOM 1335 N N . LEU A 1 176 ? 10.044 -3.815 -9.977 1.00 85.81 176 LEU A N 1
ATOM 1336 C CA . LEU A 1 176 ? 9.211 -2.615 -10.052 1.00 85.81 176 LEU A CA 1
ATOM 1337 C C . LEU A 1 176 ? 8.735 -2.193 -8.663 1.00 85.81 176 LEU A C 1
ATOM 1339 O O . LEU A 1 176 ? 8.089 -2.977 -7.974 1.00 85.81 176 LEU A O 1
ATOM 1343 N N . SER A 1 177 ? 8.957 -0.931 -8.314 1.00 84.31 177 SER A N 1
ATOM 1344 C CA . SER A 1 177 ? 8.485 -0.309 -7.075 1.00 84.31 177 SER A CA 1
ATOM 1345 C C . SER A 1 177 ? 7.086 0.284 -7.231 1.00 84.31 177 SER A C 1
ATOM 1347 O O . SER A 1 177 ? 6.674 0.661 -8.331 1.00 84.31 177 SER A O 1
ATOM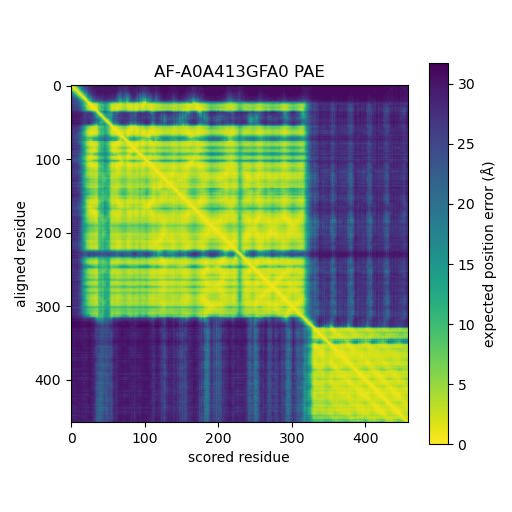 1349 N N . HIS A 1 178 ? 6.361 0.436 -6.124 1.00 85.06 178 HIS A N 1
ATOM 1350 C CA . HIS A 1 178 ? 5.033 1.054 -6.118 1.00 85.06 178 HIS A CA 1
ATOM 1351 C C . HIS A 1 178 ? 5.097 2.564 -6.394 1.00 85.06 178 HIS A C 1
ATOM 1353 O O . HIS A 1 178 ? 5.715 3.333 -5.656 1.00 85.06 178 HIS A O 1
ATOM 1359 N N . SER A 1 179 ? 4.395 3.009 -7.436 1.00 90.75 179 SER A N 1
ATOM 1360 C CA . SER A 1 179 ? 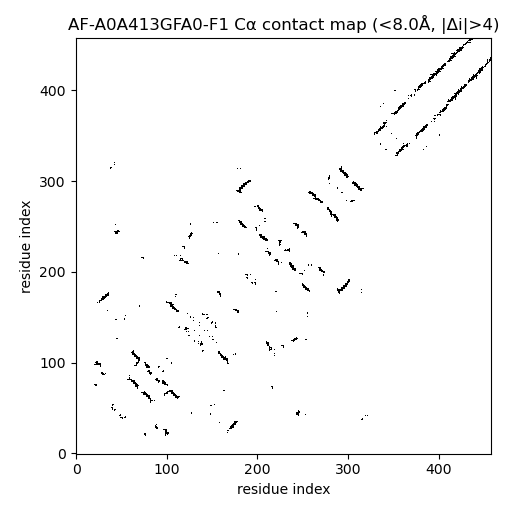4.256 4.427 -7.796 1.00 90.75 179 SER A CA 1
ATOM 1361 C C . SER A 1 179 ? 3.133 5.132 -7.035 1.00 90.75 179 SER A C 1
ATOM 1363 O O . SER A 1 179 ? 3.074 6.363 -7.004 1.00 90.75 179 SER A O 1
ATOM 1365 N N . MET A 1 180 ? 2.228 4.365 -6.429 1.00 89.25 180 MET A N 1
ATOM 1366 C CA . MET A 1 180 ? 1.127 4.876 -5.617 1.00 89.25 180 MET A CA 1
ATOM 1367 C C . MET A 1 180 ? 1.552 5.024 -4.156 1.00 89.25 180 MET A C 1
ATOM 1369 O O . MET A 1 180 ? 2.541 4.440 -3.721 1.00 89.25 180 MET A O 1
ATOM 1373 N N . ALA A 1 181 ? 0.792 5.795 -3.381 1.00 89.06 181 ALA A N 1
ATOM 1374 C CA . ALA A 1 181 ? 0.855 5.767 -1.925 1.00 89.06 181 ALA A CA 1
ATOM 1375 C C . ALA A 1 181 ? -0.298 4.921 -1.377 1.00 89.06 181 ALA A C 1
ATOM 1377 O O . ALA A 1 181 ? -1.374 4.856 -1.975 1.00 89.06 181 ALA A O 1
ATOM 1378 N N . GLN A 1 182 ? -0.109 4.313 -0.214 1.00 86.94 182 GLN A N 1
ATOM 1379 C CA . GLN A 1 182 ? -1.144 3.539 0.453 1.00 86.94 182 GLN A CA 1
ATOM 1380 C C . GLN A 1 182 ? -1.654 4.286 1.689 1.00 86.94 182 GLN A C 1
ATOM 1382 O O . GLN A 1 182 ? -0.882 4.859 2.451 1.00 86.94 182 GLN A O 1
ATOM 1387 N N . LEU A 1 183 ? -2.967 4.276 1.902 1.00 90.75 183 LEU A N 1
ATOM 1388 C CA . LEU A 1 183 ? -3.606 4.723 3.135 1.00 90.75 183 LEU A CA 1
ATOM 1389 C C . LEU A 1 183 ? -4.061 3.502 3.928 1.00 90.75 183 LEU A C 1
ATOM 1391 O O . LEU A 1 183 ? -4.766 2.645 3.394 1.00 90.75 183 LEU A O 1
ATOM 1395 N N . CYS A 1 184 ? -3.676 3.450 5.198 1.00 85.81 184 CYS A N 1
ATOM 1396 C CA . CYS A 1 184 ? -3.903 2.331 6.097 1.00 85.81 184 CYS A CA 1
ATOM 1397 C C . CYS A 1 184 ? -4.576 2.848 7.366 1.00 85.81 184 CYS A C 1
ATOM 1399 O O . CYS A 1 184 ? -3.924 3.425 8.232 1.00 85.81 184 CYS A O 1
ATOM 1401 N N . VAL A 1 185 ? -5.892 2.681 7.470 1.00 88.19 185 VAL A N 1
ATOM 1402 C CA . VAL A 1 185 ? -6.671 3.163 8.614 1.00 88.19 185 VAL A CA 1
ATOM 1403 C C . VAL A 1 185 ? -7.043 1.985 9.499 1.00 88.19 185 VAL A C 1
ATOM 1405 O O . VAL A 1 185 ? -7.714 1.065 9.049 1.00 88.19 185 VAL A O 1
ATOM 1408 N N . GLU A 1 186 ? -6.651 2.026 10.765 1.00 89.62 186 GLU A N 1
ATOM 1409 C CA . GLU A 1 186 ? -7.106 1.094 11.795 1.00 89.62 186 GLU A CA 1
ATOM 1410 C C . GLU A 1 186 ? -8.003 1.844 12.772 1.00 89.62 186 GLU A C 1
ATOM 1412 O O . GLU A 1 186 ? -7.585 2.844 13.359 1.00 89.62 186 GLU A O 1
ATOM 1417 N N . LEU A 1 187 ? -9.234 1.374 12.944 1.00 87.50 187 LEU A N 1
ATOM 1418 C CA . LEU A 1 187 ? -10.164 1.963 13.897 1.00 87.50 187 LEU A CA 1
ATOM 1419 C C . LEU A 1 187 ? -10.081 1.266 15.258 1.00 87.50 187 LEU A C 1
ATOM 1421 O O . LEU A 1 187 ? -9.865 0.064 15.345 1.00 87.50 187 LEU A O 1
ATOM 1425 N N . THR A 1 188 ? -10.316 2.010 16.330 1.00 87.94 188 THR A N 1
ATOM 1426 C CA . THR A 1 188 ? -10.524 1.463 17.676 1.00 87.94 188 THR A CA 1
ATOM 1427 C C . THR A 1 188 ? -11.709 2.153 18.329 1.00 87.94 188 THR A C 1
ATOM 1429 O O . THR A 1 188 ? -11.882 3.363 18.169 1.00 87.94 188 THR A O 1
ATOM 1432 N N . ALA A 1 189 ? -12.509 1.413 19.090 1.00 85.25 189 ALA A N 1
ATOM 1433 C CA . ALA A 1 189 ? -13.586 2.004 19.869 1.00 85.25 189 ALA A CA 1
ATOM 1434 C C . ALA A 1 189 ? -13.032 2.850 21.023 1.00 85.25 189 ALA A C 1
ATOM 1436 O O . ALA A 1 189 ? -12.059 2.488 21.687 1.00 85.25 189 ALA A O 1
ATOM 1437 N N . GLY A 1 190 ? -13.644 4.007 21.235 1.00 76.12 190 GLY A N 1
ATOM 1438 C CA . GLY A 1 190 ? -13.362 4.893 22.350 1.00 76.12 190 GLY A CA 1
ATOM 1439 C C . GLY A 1 190 ? -14.610 5.168 23.182 1.00 76.12 190 GLY A C 1
ATOM 1440 O O . GLY A 1 190 ? -15.534 4.357 23.262 1.00 76.12 190 GLY A O 1
ATOM 1441 N N . LYS A 1 191 ? -14.658 6.317 23.852 1.00 78.75 191 LYS A N 1
ATOM 1442 C CA . LYS A 1 191 ? -15.698 6.623 24.836 1.00 78.75 191 LYS A CA 1
ATOM 1443 C C . LYS A 1 191 ? -17.094 6.601 24.203 1.00 78.75 191 LYS A C 1
ATOM 1445 O O . LYS A 1 191 ? -17.452 7.439 23.372 1.00 78.75 191 LYS A O 1
ATOM 1450 N N . GLY A 1 192 ? -17.916 5.671 24.687 1.00 79.00 192 GLY A N 1
ATOM 1451 C CA . GLY A 1 192 ? -19.298 5.490 24.251 1.00 79.00 192 GLY A CA 1
ATOM 1452 C C . GLY A 1 192 ? -19.450 4.744 22.923 1.00 79.00 192 GLY A C 1
ATOM 1453 O O . GLY A 1 192 ? -20.576 4.608 22.464 1.00 79.00 192 GLY A O 1
ATOM 1454 N N . MET A 1 193 ? -18.373 4.264 22.315 1.00 83.56 193 MET A N 1
ATOM 1455 C CA . MET A 1 193 ? -18.442 3.355 21.174 1.00 83.56 193 MET A CA 1
ATOM 1456 C C . MET A 1 193 ? -18.105 1.946 21.636 1.00 83.56 193 MET A C 1
ATOM 1458 O O . MET A 1 193 ? -17.246 1.767 22.499 1.00 83.56 193 MET A O 1
ATOM 1462 N N . THR A 1 194 ? -18.774 0.947 21.074 1.00 85.56 194 THR A N 1
ATOM 1463 C CA . THR A 1 194 ? -18.360 -0.451 21.210 1.00 85.56 194 THR A CA 1
ATOM 1464 C C . THR A 1 194 ? -17.507 -0.861 20.016 1.00 85.56 194 THR A C 1
ATOM 1466 O O . THR A 1 194 ? -17.524 -0.219 18.964 1.00 85.56 194 THR A O 1
ATOM 1469 N N . GLU A 1 195 ? -16.736 -1.934 20.161 1.00 83.38 195 GLU A N 1
ATOM 1470 C CA . GLU A 1 195 ? -15.988 -2.489 19.032 1.00 83.38 195 GLU A CA 1
ATOM 1471 C C . GLU A 1 195 ? -16.926 -2.953 17.911 1.00 83.38 195 GLU A C 1
ATOM 1473 O O . GLU A 1 195 ? -16.623 -2.743 16.739 1.00 83.38 195 GLU A O 1
ATOM 1478 N N . ASP A 1 196 ? -18.092 -3.502 18.260 1.00 83.44 196 ASP A N 1
ATOM 1479 C CA . ASP A 1 196 ? -19.106 -3.923 17.293 1.00 83.44 196 ASP A CA 1
ATOM 1480 C C . ASP A 1 196 ? -19.682 -2.736 16.512 1.00 83.44 196 ASP A C 1
ATOM 1482 O O . ASP A 1 196 ? -19.837 -2.834 15.295 1.00 83.44 196 ASP A O 1
ATOM 1486 N N . ASP A 1 197 ? -19.895 -1.584 17.160 1.00 83.88 197 ASP A N 1
ATOM 1487 C CA . ASP A 1 197 ? -20.278 -0.352 16.458 1.00 83.88 197 ASP A CA 1
ATOM 1488 C C . ASP A 1 197 ? -19.222 0.013 15.404 1.00 83.88 197 ASP A C 1
ATOM 1490 O O . ASP A 1 197 ? -19.535 0.224 14.231 1.00 83.88 197 ASP A O 1
ATOM 1494 N N . VAL A 1 198 ? -17.946 0.033 15.800 1.00 85.50 198 VAL A N 1
ATOM 1495 C CA . VAL A 1 198 ? -16.835 0.425 14.921 1.00 85.50 198 VAL A CA 1
ATOM 1496 C C . VAL A 1 198 ? -16.584 -0.600 13.813 1.00 85.50 198 VAL A C 1
ATOM 1498 O O . VAL A 1 198 ? -16.221 -0.215 12.702 1.00 85.50 198 VAL A O 1
ATOM 1501 N N . LYS A 1 199 ? -16.844 -1.890 14.048 1.00 85.44 199 LYS A N 1
ATOM 1502 C CA . LYS A 1 199 ? -16.810 -2.918 12.997 1.00 85.44 199 LYS A CA 1
ATOM 1503 C C . LYS A 1 199 ? -17.826 -2.641 11.898 1.00 85.44 199 LYS A C 1
ATOM 1505 O O . LYS A 1 199 ? -17.566 -2.996 10.759 1.00 85.44 199 LYS A O 1
ATOM 1510 N N . THR A 1 200 ? -18.950 -1.979 12.164 1.00 83.56 200 THR A N 1
ATOM 1511 C CA . THR A 1 200 ? -19.912 -1.617 11.102 1.00 83.56 200 THR A CA 1
ATOM 1512 C C . THR A 1 200 ? -19.509 -0.379 10.295 1.00 83.56 200 THR A C 1
ATOM 1514 O O . THR A 1 200 ? -20.235 0.020 9.383 1.00 83.56 200 THR A O 1
ATOM 1517 N N . ALA A 1 201 ? -18.367 0.240 10.609 1.00 88.75 201 ALA A N 1
ATOM 1518 C CA . ALA A 1 201 ? -17.972 1.498 10.003 1.00 88.75 201 ALA A CA 1
ATOM 1519 C C . ALA A 1 201 ? -17.744 1.390 8.490 1.00 88.75 201 ALA A C 1
ATOM 1521 O O . ALA A 1 201 ? -17.082 0.482 7.998 1.00 88.75 201 ALA A O 1
ATOM 1522 N N . THR A 1 202 ? -18.219 2.400 7.764 1.00 87.62 202 THR A N 1
ATOM 1523 C CA . THR A 1 202 ? -17.740 2.725 6.417 1.00 87.62 202 THR A CA 1
ATOM 1524 C C . THR A 1 202 ? -16.759 3.887 6.514 1.00 87.62 202 THR A C 1
ATOM 1526 O O . THR A 1 202 ? -17.105 4.951 7.039 1.00 87.62 202 THR A O 1
ATOM 1529 N N . VAL A 1 203 ? -15.544 3.706 5.996 1.00 94.94 203 VAL A N 1
ATOM 1530 C CA . VAL A 1 203 ? -14.474 4.712 6.052 1.00 94.94 203 VAL A CA 1
ATOM 1531 C C . VAL A 1 203 ? -14.241 5.306 4.670 1.00 94.94 203 VAL A C 1
ATOM 1533 O O . VAL A 1 203 ? -14.208 4.594 3.672 1.00 94.94 203 VAL A O 1
ATOM 1536 N N . SER A 1 204 ? -14.087 6.623 4.578 1.00 97.06 204 SER A N 1
ATOM 1537 C CA . SER A 1 204 ? -13.760 7.314 3.328 1.00 97.06 204 SER A CA 1
ATOM 1538 C C . SER A 1 204 ? -12.687 8.372 3.551 1.00 97.06 204 SER A C 1
ATOM 1540 O O . SER A 1 204 ? -12.724 9.099 4.544 1.00 97.06 204 SER A O 1
ATOM 1542 N N . ILE A 1 205 ? -11.741 8.466 2.621 1.00 97.62 205 ILE A N 1
ATOM 1543 C CA . ILE A 1 205 ? -10.828 9.605 2.515 1.00 97.62 205 ILE A CA 1
ATOM 1544 C C . ILE A 1 205 ? -11.576 10.729 1.798 1.00 97.62 205 ILE A C 1
ATOM 1546 O O . ILE A 1 205 ? -12.255 10.483 0.802 1.00 97.62 205 ILE A O 1
ATOM 1550 N N . LEU A 1 206 ? -11.487 11.944 2.327 1.00 93.19 206 LEU A N 1
ATOM 1551 C CA . LEU A 1 206 ? -12.168 13.115 1.792 1.00 93.19 206 LEU A CA 1
ATOM 1552 C C . LEU A 1 206 ? -11.249 13.902 0.869 1.00 93.19 206 LEU A C 1
ATOM 1554 O O . LEU A 1 206 ? -10.090 14.151 1.205 1.00 93.19 206 LEU A O 1
ATOM 1558 N N . GLY A 1 207 ? -11.783 14.328 -0.274 1.00 92.44 207 GLY A N 1
ATOM 1559 C CA . GLY A 1 207 ? -11.071 15.202 -1.205 1.00 92.44 207 GLY A CA 1
ATOM 1560 C C . GLY A 1 207 ? -9.746 14.635 -1.728 1.00 92.44 207 GLY A C 1
ATOM 1561 O O . GLY A 1 207 ? -8.834 15.408 -2.004 1.00 92.44 207 GLY A O 1
ATOM 1562 N N . ALA A 1 208 ? -9.616 13.316 -1.871 1.00 94.88 208 ALA A N 1
ATOM 1563 C CA . ALA A 1 208 ? -8.471 12.682 -2.522 1.00 94.88 208 ALA A CA 1
ATOM 1564 C C . ALA A 1 208 ? -8.454 13.001 -4.026 1.00 94.88 208 ALA A C 1
ATOM 1566 O O . ALA A 1 208 ? -9.511 13.152 -4.637 1.00 94.88 208 ALA A O 1
ATOM 1567 N N . TYR A 1 209 ? -7.280 13.092 -4.651 1.00 93.62 209 TYR A N 1
ATOM 1568 C CA . TYR A 1 209 ? -7.184 13.246 -6.103 1.00 93.62 209 TYR A CA 1
ATOM 1569 C C . TYR A 1 209 ? -7.888 12.082 -6.810 1.00 93.62 209 TYR A C 1
ATOM 1571 O O . TYR A 1 209 ? -7.596 10.916 -6.553 1.00 93.62 209 TYR A O 1
ATOM 1579 N N . GLY A 1 210 ? -8.839 12.402 -7.688 1.00 90.62 210 GLY A N 1
ATOM 1580 C CA . GLY A 1 210 ? -9.723 11.414 -8.310 1.00 90.62 210 GLY A CA 1
ATOM 1581 C C . GLY A 1 210 ? -9.217 10.855 -9.638 1.00 90.62 210 GLY A C 1
ATOM 1582 O O . GLY A 1 210 ? -9.773 9.875 -10.136 1.00 90.62 210 GLY A O 1
ATOM 1583 N N . CYS A 1 211 ? -8.190 11.475 -10.214 1.00 92.44 211 CYS A N 1
ATOM 1584 C CA . CYS A 1 211 ? -7.707 11.203 -11.560 1.00 92.44 211 CYS A CA 1
ATOM 1585 C C . CYS A 1 211 ? -6.210 11.490 -11.702 1.00 92.44 211 CYS A C 1
ATOM 1587 O O . CYS A 1 211 ? -5.634 12.274 -10.944 1.00 92.44 211 CYS A O 1
ATOM 1589 N N . TYR A 1 212 ? -5.590 10.882 -12.709 1.00 93.69 212 TYR A N 1
ATOM 1590 C CA . TYR A 1 212 ? -4.175 11.030 -13.009 1.00 93.69 212 TYR A CA 1
ATOM 1591 C C . TYR A 1 212 ? -3.858 10.860 -14.495 1.00 93.69 212 TYR A C 1
ATOM 1593 O O . TYR A 1 212 ? -4.632 10.283 -15.258 1.00 93.69 212 TYR A O 1
ATOM 1601 N N . THR A 1 213 ? -2.680 11.341 -14.873 1.00 93.19 213 THR A N 1
ATOM 1602 C CA . THR A 1 213 ? -1.981 11.043 -16.129 1.00 93.19 213 THR A CA 1
ATOM 1603 C C . THR A 1 213 ? -0.600 10.471 -15.801 1.00 93.19 213 THR A C 1
ATOM 1605 O O . THR A 1 213 ? -0.098 10.664 -14.691 1.00 93.19 213 THR A O 1
ATOM 1608 N N . THR A 1 214 ? 0.052 9.812 -16.757 1.00 92.50 214 THR A N 1
ATOM 1609 C CA . THR A 1 214 ? 1.479 9.465 -16.639 1.00 92.50 214 THR A CA 1
ATOM 1610 C C . THR A 1 214 ? 2.320 10.648 -17.119 1.00 92.50 214 THR A C 1
ATOM 1612 O O . THR A 1 214 ? 2.181 11.076 -18.265 1.00 92.50 214 THR A O 1
ATOM 1615 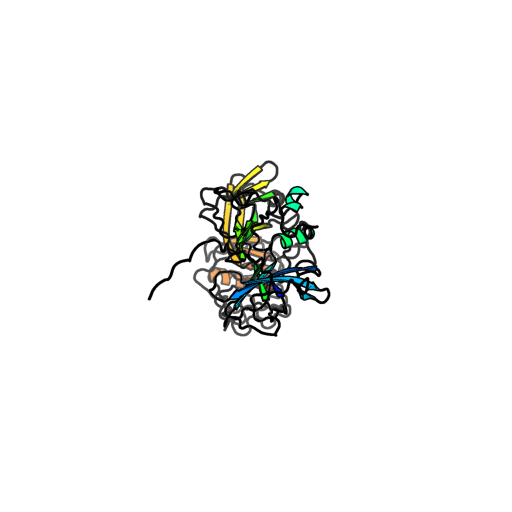N N . ASP A 1 215 ? 3.178 11.199 -16.258 1.00 89.81 215 ASP A N 1
ATOM 1616 C CA . ASP A 1 215 ? 4.062 12.310 -16.625 1.00 89.81 215 ASP A CA 1
ATOM 1617 C C . ASP A 1 215 ? 5.088 11.880 -17.682 1.00 89.81 215 ASP A C 1
ATOM 1619 O O . ASP A 1 215 ? 5.768 10.867 -17.531 1.00 89.81 215 ASP A O 1
ATOM 1623 N N . ALA A 1 216 ? 5.230 12.663 -18.752 1.00 86.62 216 ALA A N 1
ATOM 1624 C CA . ALA A 1 216 ? 6.070 12.292 -19.890 1.00 86.62 216 ALA A CA 1
ATOM 1625 C C . ALA A 1 216 ? 7.575 12.280 -19.575 1.00 86.62 216 ALA A C 1
ATOM 1627 O O . ALA A 1 216 ? 8.340 11.634 -20.287 1.00 86.62 216 ALA A O 1
ATOM 1628 N N . THR A 1 217 ? 8.012 12.960 -18.515 1.00 84.88 217 THR A N 1
ATOM 1629 C CA . THR A 1 217 ? 9.438 13.039 -18.167 1.00 84.88 217 THR A CA 1
ATOM 1630 C C . THR A 1 217 ? 9.806 12.010 -17.103 1.00 84.88 217 THR A C 1
ATOM 1632 O O . THR A 1 217 ? 10.730 11.220 -17.269 1.00 84.88 217 THR A O 1
ATOM 1635 N N . SER A 1 218 ? 9.082 12.026 -15.987 1.00 87.12 218 SER A N 1
ATOM 1636 C CA . SER A 1 218 ? 9.337 11.175 -14.826 1.00 87.12 218 SER A CA 1
ATOM 1637 C C . SER A 1 218 ? 8.723 9.787 -14.947 1.00 87.12 218 SER A C 1
ATOM 1639 O O . SER A 1 218 ? 9.147 8.892 -14.218 1.00 87.12 218 SER A O 1
ATOM 1641 N N . LEU A 1 219 ? 7.743 9.606 -15.842 1.00 91.75 219 LEU A N 1
ATOM 1642 C CA . LEU A 1 219 ? 6.988 8.363 -16.012 1.00 91.75 219 LEU A CA 1
ATOM 1643 C C . LEU A 1 219 ? 6.261 7.911 -14.734 1.00 91.75 219 LEU A C 1
ATOM 1645 O O . LEU A 1 219 ? 5.954 6.736 -14.554 1.00 91.75 219 LEU A O 1
ATOM 1649 N N . GLN A 1 220 ? 5.968 8.861 -13.847 1.00 91.50 220 GLN A N 1
ATOM 1650 C CA . GLN A 1 220 ? 5.222 8.654 -12.609 1.00 91.50 220 GLN A CA 1
ATOM 1651 C C . GLN A 1 220 ? 3.782 9.173 -12.757 1.00 91.50 220 GLN A C 1
ATOM 1653 O O . GLN A 1 220 ? 3.534 10.079 -13.561 1.00 91.50 220 GLN A O 1
ATOM 1658 N N . PRO A 1 221 ? 2.820 8.646 -11.980 1.00 93.00 221 PRO A N 1
ATOM 1659 C CA . PRO A 1 221 ? 1.464 9.168 -11.971 1.00 93.00 221 PRO A CA 1
ATOM 1660 C C . PRO A 1 221 ? 1.424 10.566 -11.349 1.00 93.00 221 PRO A C 1
ATOM 1662 O O . PRO A 1 221 ? 1.965 10.810 -10.267 1.00 93.00 221 PRO A O 1
ATOM 1665 N N . VAL A 1 222 ? 0.742 11.486 -12.024 1.00 91.31 222 VAL A N 1
ATOM 1666 C CA . VAL A 1 222 ? 0.537 12.866 -11.573 1.00 91.31 222 VAL A CA 1
ATOM 1667 C C . VAL A 1 222 ? -0.947 13.189 -11.622 1.00 91.31 222 VAL A C 1
ATOM 1669 O O . VAL A 1 222 ? -1.646 12.779 -12.545 1.00 91.31 222 VAL A O 1
ATOM 1672 N N . ALA A 1 223 ? -1.434 13.917 -10.616 1.00 91.25 223 ALA A N 1
ATOM 1673 C CA . ALA A 1 223 ? -2.837 14.296 -10.521 1.00 91.25 223 ALA A CA 1
ATOM 1674 C C . ALA A 1 223 ? -3.296 15.087 -11.755 1.00 91.25 223 ALA A C 1
ATOM 1676 O O . ALA A 1 223 ? -2.638 16.045 -12.177 1.00 91.25 223 ALA A O 1
ATOM 1677 N N . CYS A 1 224 ? -4.444 14.697 -12.311 1.00 85.00 224 CYS A N 1
ATOM 1678 C CA . CYS A 1 224 ? -5.011 15.392 -13.456 1.00 85.00 224 CYS A CA 1
ATOM 1679 C C . CYS A 1 224 ? -5.609 16.744 -13.025 1.00 85.00 224 CYS A C 1
ATOM 1681 O O . CYS A 1 224 ? -6.148 16.877 -11.923 1.00 85.00 224 CYS A O 1
ATOM 1683 N N . GLN A 1 225 ? -5.488 17.762 -13.880 1.00 78.62 225 GLN A N 1
ATOM 1684 C CA . GLN A 1 225 ? -5.961 19.122 -13.574 1.00 78.62 225 GLN A CA 1
ATOM 1685 C C . GLN A 1 225 ? -7.470 19.297 -13.829 1.00 78.62 225 GLN A C 1
ATOM 1687 O O . GLN A 1 225 ? -8.119 20.111 -13.176 1.00 78.62 225 GLN A O 1
ATOM 1692 N N . ALA A 1 226 ? -8.046 18.507 -14.739 1.00 67.38 226 ALA A N 1
ATOM 1693 C CA . ALA A 1 226 ? -9.486 18.355 -14.939 1.00 67.38 226 ALA A CA 1
ATOM 1694 C C . ALA A 1 226 ? -9.795 17.024 -15.634 1.00 67.38 226 ALA A C 1
ATOM 1696 O O . ALA A 1 226 ? -8.887 16.369 -16.149 1.00 67.38 226 ALA A O 1
ATOM 1697 N N . GLU A 1 227 ? -11.084 16.666 -15.697 1.00 63.69 227 GLU A N 1
ATOM 1698 C CA . GLU A 1 227 ? -11.560 15.499 -16.459 1.00 63.69 227 GLU A CA 1
ATOM 1699 C C . GLU A 1 227 ? -11.134 15.542 -17.940 1.00 63.69 227 GLU A C 1
ATOM 1701 O O . GLU A 1 227 ? -10.988 14.485 -18.548 1.00 63.69 227 GLU A O 1
ATOM 1706 N N . ASP A 1 228 ? -10.836 16.739 -18.465 1.00 58.31 228 ASP A N 1
ATOM 1707 C CA . ASP A 1 228 ? -10.184 16.971 -19.754 1.00 58.31 228 ASP A CA 1
ATOM 1708 C C . ASP A 1 228 ? -8.811 17.649 -19.557 1.00 58.31 228 ASP A C 1
ATOM 1710 O O . ASP A 1 228 ? -8.687 18.658 -18.861 1.00 58.31 228 ASP A O 1
ATOM 1714 N N . ALA A 1 229 ? -7.766 17.123 -20.207 1.00 51.62 229 ALA A N 1
ATOM 1715 C CA . ALA A 1 229 ? -6.348 17.461 -19.988 1.00 51.62 229 ALA A CA 1
ATOM 1716 C C . ALA A 1 229 ? -5.931 18.933 -20.250 1.00 51.62 229 ALA A C 1
ATOM 1718 O O . ALA A 1 229 ? -4.761 19.276 -20.085 1.00 51.62 229 ALA A O 1
ATOM 1719 N N . THR A 1 230 ? -6.848 19.815 -20.662 1.00 50.47 230 THR A N 1
ATOM 1720 C CA . THR A 1 230 ? -6.560 21.199 -21.085 1.00 50.47 230 THR A CA 1
ATOM 1721 C C . THR A 1 230 ? -6.942 22.278 -20.064 1.00 50.47 230 THR A C 1
ATOM 1723 O O . THR A 1 230 ? -6.833 23.464 -20.375 1.00 50.47 230 THR A O 1
ATOM 1726 N N . ALA A 1 231 ? -7.420 21.923 -18.868 1.00 51.78 231 ALA A N 1
ATOM 1727 C CA . ALA A 1 231 ? -7.852 22.916 -17.880 1.00 51.78 231 ALA A CA 1
ATOM 1728 C C . ALA A 1 231 ? -6.702 23.450 -17.006 1.00 51.78 231 ALA A C 1
ATOM 1730 O O . ALA A 1 231 ? -5.835 22.706 -16.557 1.00 51.78 231 ALA A O 1
ATOM 1731 N N . THR A 1 232 ? -6.746 24.747 -16.696 1.00 51.00 232 THR A N 1
ATOM 1732 C CA . THR A 1 232 ? -5.785 25.459 -15.830 1.00 51.00 232 THR A CA 1
ATOM 1733 C C . THR A 1 232 ? -6.250 25.558 -14.366 1.00 51.00 232 THR A C 1
ATOM 1735 O O . THR A 1 232 ? -5.925 26.525 -13.677 1.00 51.00 232 THR A O 1
ATOM 1738 N N . SER A 1 233 ? -7.081 24.621 -13.901 1.00 60.47 233 SER A N 1
ATOM 1739 C CA . SER A 1 233 ? -7.689 24.612 -12.561 1.00 60.47 233 SER A CA 1
ATOM 1740 C C . SER A 1 233 ? -6.968 23.686 -11.579 1.00 60.47 233 SER A C 1
ATOM 1742 O O . SER A 1 233 ? -6.150 22.866 -11.978 1.00 60.47 233 SER A O 1
ATOM 1744 N N . SER A 1 234 ? -7.306 23.801 -10.289 1.00 68.50 234 SER A N 1
ATOM 1745 C CA . SER A 1 234 ? -6.872 22.864 -9.246 1.00 68.50 234 SER A CA 1
ATOM 1746 C C . SER A 1 234 ? -7.196 21.407 -9.611 1.00 68.50 234 SER A C 1
ATOM 1748 O O . SER A 1 234 ? -8.248 21.171 -10.210 1.00 68.50 234 SER A O 1
ATOM 1750 N N . PRO A 1 235 ? -6.366 20.431 -9.189 1.00 78.62 235 PRO A N 1
ATOM 1751 C CA . PRO A 1 235 ? -6.601 19.024 -9.483 1.00 78.62 235 PRO A CA 1
ATOM 1752 C C . PRO A 1 235 ? -7.979 18.542 -9.036 1.00 78.62 235 PRO A C 1
ATOM 1754 O O . PRO A 1 235 ? -8.484 18.954 -7.987 1.00 78.62 235 PRO A O 1
ATOM 1757 N N . THR A 1 236 ? -8.569 17.629 -9.805 1.00 81.56 236 THR A N 1
ATOM 1758 C CA . THR A 1 236 ? -9.899 17.091 -9.501 1.00 81.56 236 THR A CA 1
ATOM 1759 C C . THR A 1 236 ? -9.839 16.209 -8.254 1.00 81.56 236 THR A C 1
ATOM 1761 O O . THR A 1 236 ? -9.072 15.244 -8.202 1.00 81.56 236 THR A O 1
ATOM 1764 N N . THR A 1 237 ? -10.652 16.524 -7.245 1.00 90.25 237 THR A N 1
ATOM 1765 C CA . THR A 1 237 ? -10.733 15.767 -5.991 1.00 90.25 237 THR A CA 1
ATOM 1766 C C . THR A 1 237 ? -12.101 15.122 -5.804 1.00 90.25 237 THR A C 1
ATOM 1768 O O . THR A 1 237 ? -13.109 15.606 -6.317 1.00 90.25 237 THR A O 1
ATOM 1771 N N . LYS A 1 238 ? -12.135 14.013 -5.064 1.00 91.94 238 LYS A N 1
ATOM 1772 C CA . LYS A 1 238 ? -13.355 13.307 -4.677 1.00 91.94 238 LYS A CA 1
ATOM 1773 C C . LYS A 1 238 ? -13.174 12.555 -3.366 1.00 91.94 238 LYS A C 1
ATOM 1775 O O . LYS A 1 238 ? -12.053 12.305 -2.923 1.00 91.94 238 LYS A O 1
ATOM 1780 N N . ASP A 1 239 ? -14.290 12.157 -2.779 1.00 94.38 239 ASP A N 1
ATOM 1781 C CA . ASP A 1 239 ? -14.278 11.227 -1.659 1.00 94.38 239 ASP A CA 1
ATOM 1782 C C . ASP A 1 239 ? -14.113 9.803 -2.196 1.00 94.38 239 ASP A C 1
ATOM 1784 O O . ASP A 1 239 ? -14.741 9.438 -3.191 1.00 94.38 239 ASP A O 1
ATOM 1788 N N . ILE A 1 240 ? -13.262 9.006 -1.551 1.00 94.94 240 ILE A N 1
ATOM 1789 C CA . ILE A 1 240 ? -13.037 7.607 -1.929 1.00 94.94 240 ILE A CA 1
ATOM 1790 C C . ILE A 1 240 ? -13.321 6.728 -0.720 1.00 94.94 240 ILE A C 1
ATOM 1792 O O . ILE A 1 240 ? -12.711 6.899 0.338 1.00 94.94 240 ILE A O 1
ATOM 1796 N N . THR A 1 241 ? -14.234 5.773 -0.868 1.00 91.12 241 THR A N 1
ATOM 1797 C CA . THR A 1 241 ? -14.493 4.773 0.172 1.00 91.12 241 THR A CA 1
ATOM 1798 C C . THR A 1 241 ? -13.354 3.758 0.221 1.00 91.12 241 THR A C 1
ATOM 1800 O O . THR A 1 241 ? -12.951 3.192 -0.798 1.00 91.12 241 THR A O 1
ATOM 1803 N N . LEU A 1 242 ? -12.806 3.558 1.418 1.00 88.94 242 LEU A N 1
ATOM 1804 C CA . LEU A 1 242 ? -11.724 2.616 1.667 1.00 88.94 242 LEU A CA 1
ATOM 1805 C C . LEU A 1 242 ? -12.279 1.194 1.690 1.00 88.94 242 LEU A C 1
ATOM 1807 O O . LEU A 1 242 ? -13.358 0.948 2.216 1.00 88.94 242 LEU A O 1
ATOM 1811 N N . LEU A 1 243 ? -11.482 0.263 1.187 1.00 79.00 243 LEU A N 1
ATOM 1812 C CA . LEU A 1 243 ? -11.724 -1.167 1.270 1.00 79.00 243 LEU A CA 1
ATOM 1813 C C . LEU A 1 243 ? -11.588 -1.640 2.705 1.00 79.00 243 LEU A C 1
ATOM 1815 O O . LEU A 1 243 ? -10.530 -1.464 3.314 1.00 79.00 243 LEU A O 1
ATOM 1819 N N . LYS A 1 244 ? -12.628 -2.285 3.216 1.00 73.81 244 LYS A N 1
ATOM 1820 C CA . LYS A 1 244 ? -12.600 -2.929 4.519 1.00 73.81 244 LYS A CA 1
ATOM 1821 C C . LYS A 1 244 ? -11.966 -4.313 4.402 1.00 73.81 244 LYS A C 1
ATOM 1823 O O . LYS A 1 244 ? -12.274 -5.089 3.498 1.00 73.81 244 LYS A O 1
ATOM 1828 N N . ASN A 1 245 ? -11.054 -4.638 5.313 1.00 66.88 245 ASN A N 1
ATOM 1829 C CA . ASN A 1 245 ? -10.317 -5.901 5.267 1.00 66.88 245 ASN A CA 1
ATOM 1830 C C . ASN A 1 245 ? -11.115 -7.081 5.850 1.00 66.88 245 ASN A C 1
ATOM 1832 O O . ASN A 1 245 ? -10.713 -7.680 6.845 1.00 66.88 245 ASN A O 1
ATOM 1836 N N . GLY A 1 246 ? -12.261 -7.383 5.248 1.00 57.03 246 GLY A N 1
ATOM 1837 C CA . GLY A 1 246 ? -13.199 -8.394 5.724 1.00 57.03 246 GLY A CA 1
ATOM 1838 C C . GLY A 1 246 ? -14.192 -7.867 6.762 1.00 57.03 246 GLY A C 1
ATOM 1839 O O . GLY A 1 246 ? -13.970 -6.856 7.431 1.00 57.03 246 GLY A O 1
ATOM 1840 N N . ASP A 1 247 ? -15.309 -8.576 6.903 1.00 53.16 247 ASP A N 1
ATOM 1841 C CA . ASP A 1 247 ? -16.510 -8.081 7.589 1.00 53.16 247 ASP A CA 1
ATOM 1842 C C . ASP A 1 247 ? -16.321 -7.755 9.078 1.00 53.16 247 ASP A C 1
ATOM 1844 O O . ASP A 1 247 ? -17.007 -6.881 9.610 1.00 53.16 247 ASP A O 1
ATOM 1848 N N . THR A 1 248 ? -15.368 -8.396 9.754 1.00 56.41 248 THR A N 1
ATOM 1849 C CA . THR A 1 248 ? -15.087 -8.189 11.185 1.00 56.41 248 THR A CA 1
ATOM 1850 C C . THR A 1 248 ? -13.864 -7.314 11.448 1.00 56.41 248 THR A C 1
ATOM 1852 O O . THR A 1 248 ? -13.505 -7.099 12.606 1.00 56.41 248 THR A O 1
ATOM 1855 N N . SER A 1 249 ? -13.196 -6.830 10.399 1.00 64.50 249 SER A N 1
ATOM 1856 C CA . SER A 1 249 ? -11.950 -6.085 10.536 1.00 64.50 249 SER A CA 1
ATOM 1857 C C . SER A 1 249 ? -12.177 -4.612 10.830 1.00 64.50 249 SER A C 1
ATOM 1859 O O . SER A 1 249 ? -13.095 -3.975 10.317 1.00 64.50 249 SER A O 1
ATOM 1861 N N . LEU A 1 250 ? -11.270 -4.061 11.630 1.00 80.56 250 LEU A N 1
ATOM 1862 C CA . LEU A 1 250 ? -11.174 -2.635 11.926 1.00 80.56 250 LEU A CA 1
ATOM 1863 C C . LEU A 1 250 ? -10.246 -1.902 10.943 1.00 80.56 250 LEU A C 1
ATOM 1865 O O . LEU A 1 250 ? -10.103 -0.678 11.014 1.00 80.56 250 LEU A O 1
ATOM 1869 N N . LYS A 1 251 ? -9.594 -2.643 10.038 1.00 80.94 251 LYS A N 1
ATOM 1870 C CA . LYS A 1 251 ? -8.607 -2.118 9.094 1.00 80.94 251 LYS A CA 1
ATOM 1871 C C . LYS A 1 251 ? -9.239 -1.811 7.742 1.00 80.94 251 LYS A C 1
ATOM 1873 O O . LYS A 1 251 ? -9.976 -2.623 7.183 1.00 80.94 251 LYS A O 1
ATOM 1878 N N . HIS A 1 252 ? -8.891 -0.644 7.220 1.00 84.88 252 HIS A N 1
ATOM 1879 C CA . HIS A 1 252 ? -9.414 -0.077 5.992 1.00 84.88 252 HIS A CA 1
ATOM 1880 C C . HIS A 1 252 ? -8.281 0.472 5.135 1.00 84.88 252 HIS A C 1
ATOM 1882 O O . HIS A 1 252 ? -7.301 1.013 5.656 1.00 84.88 252 HIS A O 1
ATOM 1888 N N . TYR A 1 253 ? -8.432 0.371 3.819 1.00 84.12 253 TYR A N 1
ATOM 1889 C CA . TYR A 1 253 ? -7.348 0.643 2.892 1.00 84.12 253 TYR A CA 1
ATOM 1890 C C . TYR A 1 253 ? -7.778 1.392 1.635 1.00 84.12 253 TYR A C 1
ATOM 1892 O O . TYR A 1 253 ? -8.841 1.140 1.077 1.00 84.12 253 TYR A O 1
ATOM 1900 N N . ALA A 1 254 ? -6.910 2.264 1.135 1.00 88.75 254 ALA A N 1
ATOM 1901 C CA . ALA A 1 254 ? -7.044 2.852 -0.195 1.00 88.75 254 ALA A CA 1
ATOM 1902 C C . ALA A 1 254 ? -5.669 3.077 -0.821 1.00 88.75 254 ALA A C 1
ATOM 1904 O O . ALA A 1 254 ? -4.680 3.258 -0.109 1.00 88.75 254 ALA A O 1
ATOM 1905 N N . LEU A 1 255 ? -5.625 3.107 -2.151 1.00 89.12 255 LEU A N 1
ATOM 1906 C CA . LEU A 1 255 ? -4.500 3.678 -2.883 1.00 89.12 255 LEU A CA 1
ATOM 1907 C C . LEU A 1 255 ? -4.789 5.147 -3.170 1.00 89.12 255 LEU A C 1
ATOM 1909 O O . LEU A 1 255 ? -5.894 5.505 -3.588 1.00 89.12 255 LEU A O 1
ATOM 1913 N N . LEU A 1 256 ? -3.779 5.976 -2.934 1.00 92.94 256 LEU A N 1
ATOM 1914 C CA . LEU A 1 256 ? -3.794 7.415 -3.135 1.00 92.94 256 LEU A CA 1
ATOM 1915 C C . LEU A 1 256 ? -2.707 7.801 -4.132 1.00 92.94 256 LEU A C 1
ATOM 1917 O O . LEU A 1 256 ? -1.644 7.179 -4.194 1.00 92.94 256 LEU A O 1
ATOM 1921 N N . LEU A 1 257 ? -2.947 8.883 -4.866 1.00 93.12 257 LEU A N 1
ATOM 1922 C CA . LEU A 1 257 ? -1.872 9.527 -5.607 1.00 93.12 257 LEU A CA 1
ATOM 1923 C C . LEU A 1 257 ? -0.871 10.143 -4.619 1.00 93.12 257 LEU A C 1
ATOM 1925 O O . LEU A 1 257 ? -1.282 10.773 -3.636 1.00 93.12 257 LEU A O 1
ATOM 1929 N N . PRO A 1 258 ? 0.439 9.968 -4.850 1.00 87.88 258 PRO A N 1
ATOM 1930 C CA . PRO A 1 258 ? 1.453 10.532 -3.972 1.00 87.88 258 PRO A CA 1
ATOM 1931 C C . PRO A 1 258 ? 1.469 12.064 -4.069 1.00 87.88 258 PRO A C 1
ATOM 1933 O O . PRO A 1 258 ? 0.951 12.656 -5.016 1.00 87.88 258 PRO A O 1
ATOM 1936 N N . ARG A 1 259 ? 2.117 12.721 -3.098 1.00 84.19 259 ARG A N 1
ATOM 1937 C CA . ARG A 1 259 ? 2.348 14.184 -3.055 1.00 84.19 259 ARG A CA 1
ATOM 1938 C C . ARG A 1 259 ? 1.107 15.057 -2.837 1.00 84.19 259 ARG A C 1
ATOM 1940 O O . ARG A 1 259 ? 1.259 16.270 -2.700 1.00 84.19 259 ARG A O 1
ATOM 1947 N N . GLN A 1 260 ? -0.092 14.483 -2.748 1.00 89.12 260 GLN A N 1
ATOM 1948 C CA . GLN A 1 260 ? -1.264 15.231 -2.305 1.00 89.12 260 GLN A CA 1
ATOM 1949 C C . GLN A 1 260 ? -1.076 15.720 -0.866 1.00 89.12 260 GLN A C 1
ATOM 1951 O O . GLN A 1 260 ? -0.738 14.932 0.011 1.00 89.12 260 GLN A O 1
ATOM 1956 N N . VAL A 1 261 ? -1.353 16.997 -0.605 1.00 88.50 261 VAL A N 1
ATOM 1957 C CA . VAL A 1 261 ? -1.318 17.552 0.754 1.00 88.50 261 VAL A CA 1
ATOM 1958 C C . VAL A 1 261 ? -2.723 17.554 1.349 1.00 88.50 261 VAL A C 1
ATOM 1960 O O . VAL A 1 261 ? -3.622 18.212 0.826 1.00 88.50 261 VAL A O 1
ATOM 1963 N N . PHE A 1 262 ? -2.895 16.865 2.475 1.00 88.88 262 PHE A N 1
ATOM 1964 C CA . PHE A 1 262 ? -4.080 16.953 3.326 1.00 88.88 262 PHE A CA 1
ATOM 1965 C C . PHE A 1 262 ? -3.795 17.936 4.470 1.00 88.88 262 PHE A C 1
ATOM 1967 O O . PHE A 1 262 ? -2.948 17.645 5.319 1.00 88.88 262 PHE A O 1
ATOM 1974 N N . PRO A 1 263 ? -4.433 19.121 4.490 1.00 79.69 263 PRO A N 1
ATOM 1975 C CA . PRO A 1 263 ? -4.093 20.166 5.447 1.00 79.69 263 PRO A CA 1
ATOM 1976 C C . PRO A 1 263 ? -4.648 19.872 6.845 1.00 79.69 263 PRO A C 1
ATOM 1978 O O . PRO A 1 263 ? -5.748 19.338 6.978 1.00 79.69 263 PRO A O 1
ATOM 1981 N N . SER A 1 264 ? -3.953 20.321 7.894 1.00 80.25 264 SER A N 1
ATOM 1982 C CA . SER A 1 264 ? -4.438 20.207 9.284 1.00 80.25 264 SER A CA 1
ATOM 1983 C C . SER A 1 264 ? -5.688 21.041 9.590 1.00 80.25 264 SER A C 1
ATOM 1985 O O . SER A 1 264 ? -6.323 20.875 10.627 1.00 80.25 264 SER A O 1
ATOM 1987 N N . SER A 1 265 ? -6.070 21.947 8.689 1.00 78.69 265 SER A N 1
ATOM 1988 C CA . SER A 1 265 ? -7.316 22.713 8.768 1.00 78.69 265 SER A CA 1
ATOM 1989 C C . SER A 1 265 ? -8.517 21.991 8.145 1.00 78.69 265 SER A C 1
ATOM 1991 O O . SER A 1 265 ? -9.649 22.455 8.293 1.00 78.69 265 SER A O 1
ATOM 1993 N N . GLY A 1 266 ? -8.293 20.876 7.439 1.00 78.69 266 GLY A N 1
ATOM 1994 C CA . GLY A 1 266 ? -9.304 20.163 6.663 1.00 78.69 266 GLY A CA 1
ATOM 1995 C C . GLY A 1 266 ? -9.597 18.768 7.207 1.00 78.69 266 GLY A C 1
ATOM 1996 O O . GLY A 1 266 ? -8.704 18.042 7.637 1.00 78.69 266 GLY A O 1
ATOM 1997 N N . ARG A 1 267 ? -10.867 18.360 7.152 1.00 87.94 267 ARG A N 1
ATOM 1998 C CA . ARG A 1 267 ? -11.257 16.978 7.462 1.00 87.94 267 ARG A CA 1
ATOM 1999 C C . ARG A 1 267 ? -10.632 16.049 6.427 1.00 87.94 267 ARG A C 1
ATOM 2001 O O . ARG A 1 267 ? -10.804 16.273 5.233 1.00 87.94 267 ARG A O 1
ATOM 2008 N N . MET A 1 268 ? -9.950 15.010 6.891 1.00 90.31 268 MET A N 1
ATOM 2009 C CA . MET A 1 268 ? -9.275 14.042 6.030 1.00 90.31 268 MET A CA 1
ATOM 2010 C C . MET A 1 268 ? -10.064 12.740 5.942 1.00 90.31 268 MET A C 1
ATOM 2012 O O . MET A 1 268 ? -10.320 12.266 4.846 1.00 90.31 268 MET A O 1
ATOM 2016 N N . ILE A 1 269 ? -10.491 12.167 7.069 1.00 97.31 269 ILE A N 1
ATOM 2017 C CA . ILE A 1 269 ? -11.215 10.886 7.075 1.00 97.31 269 ILE A CA 1
ATOM 2018 C C . ILE A 1 269 ? -12.648 11.110 7.540 1.00 97.31 269 ILE A C 1
ATOM 2020 O O . ILE A 1 269 ? -12.878 11.770 8.553 1.00 97.31 269 ILE A O 1
ATOM 2024 N N . LYS A 1 270 ? -13.604 10.528 6.817 1.00 94.25 270 LYS A N 1
ATOM 2025 C CA . LYS A 1 270 ? -15.002 10.371 7.220 1.00 94.25 270 LYS A CA 1
ATOM 2026 C C . LYS A 1 270 ? -15.237 8.927 7.644 1.00 94.25 270 LYS A C 1
ATOM 2028 O O . LYS A 1 270 ? -14.891 8.005 6.912 1.00 94.25 270 LYS A O 1
ATOM 2033 N N . ILE A 1 271 ? -15.864 8.742 8.796 1.00 95.75 271 ILE A N 1
ATOM 2034 C CA . ILE A 1 271 ? -16.240 7.439 9.347 1.00 95.75 271 ILE A CA 1
ATOM 2035 C C . ILE A 1 271 ? -17.750 7.472 9.575 1.00 95.75 271 ILE A C 1
ATOM 2037 O O . ILE A 1 271 ? -18.248 8.352 10.275 1.00 95.75 271 ILE A O 1
ATOM 2041 N N . SER A 1 272 ? -18.484 6.549 8.960 1.00 88.12 272 SER A N 1
ATOM 2042 C CA . SER A 1 272 ? -19.944 6.453 9.089 1.00 88.12 272 SER A CA 1
ATOM 2043 C C . SER A 1 272 ? -20.298 5.173 9.839 1.00 88.12 272 SER A C 1
ATOM 2045 O O . SER A 1 272 ? -19.895 4.102 9.399 1.00 88.12 272 SER A O 1
ATOM 2047 N N . ILE A 1 273 ? -21.020 5.283 10.956 1.00 86.25 273 ILE A N 1
ATOM 2048 C CA . ILE A 1 273 ? -21.448 4.157 11.806 1.00 86.25 273 ILE A CA 1
ATOM 2049 C C . ILE A 1 273 ? -22.942 4.335 12.087 1.00 86.25 273 ILE A C 1
ATOM 2051 O O . ILE A 1 273 ? -23.339 5.288 12.762 1.00 86.25 273 ILE A O 1
ATOM 2055 N N . GLY A 1 274 ? -23.787 3.455 11.543 1.00 81.81 274 GLY A N 1
ATOM 2056 C CA . GLY A 1 274 ? -25.242 3.640 11.575 1.00 81.81 274 GLY A CA 1
ATOM 2057 C C . GLY A 1 274 ? -25.650 4.995 10.978 1.00 81.81 274 GLY A C 1
ATOM 2058 O O . GLY A 1 274 ? -25.298 5.313 9.845 1.00 81.81 274 GLY A O 1
ATOM 2059 N N . SER A 1 275 ? -26.370 5.820 11.746 1.00 80.88 275 SER A N 1
ATOM 2060 C CA . SER A 1 275 ? -26.712 7.202 11.363 1.00 80.88 275 SER A CA 1
ATOM 2061 C C . SER A 1 275 ? -25.663 8.245 11.780 1.00 80.88 275 SER A C 1
ATOM 2063 O O . SER A 1 275 ? -25.835 9.432 11.502 1.00 80.88 275 SER A O 1
ATOM 2065 N N . GLY A 1 276 ? -24.618 7.837 12.505 1.00 79.38 276 GLY A N 1
ATOM 2066 C CA . GLY A 1 276 ? -23.557 8.712 12.993 1.00 79.38 276 GLY A CA 1
ATOM 2067 C C . GLY A 1 276 ? -22.493 8.966 11.929 1.00 79.38 276 GLY A C 1
ATOM 2068 O O . GLY A 1 276 ? -22.094 8.055 11.204 1.00 79.38 276 GLY A O 1
ATOM 2069 N N . ILE A 1 277 ? -22.012 10.208 11.857 1.00 83.94 277 ILE A N 1
ATOM 2070 C CA . ILE A 1 277 ? -20.910 10.603 10.976 1.00 83.94 277 ILE A CA 1
ATOM 2071 C C . ILE A 1 277 ? -19.833 11.279 11.815 1.00 83.94 277 ILE A C 1
ATOM 2073 O O . ILE A 1 277 ? -20.086 12.274 12.495 1.00 83.94 277 ILE A O 1
ATOM 2077 N N . TYR A 1 278 ? -18.625 10.746 11.718 1.00 88.88 278 TYR A N 1
ATOM 2078 C CA . TYR A 1 278 ? -17.455 11.165 12.469 1.00 88.88 278 TYR A CA 1
ATOM 2079 C C . TYR A 1 278 ? -16.354 11.585 11.506 1.00 88.88 278 TYR A C 1
ATOM 2081 O O . TYR A 1 278 ? -16.236 11.046 10.402 1.00 88.88 278 TYR A O 1
ATOM 2089 N N . TYR A 1 279 ? -15.543 12.551 11.923 1.00 85.94 279 TYR A N 1
ATOM 2090 C CA . TYR A 1 279 ? -14.473 13.082 11.094 1.00 85.94 279 TYR A CA 1
ATOM 2091 C C . TYR A 1 279 ? -13.164 13.123 11.861 1.00 85.94 279 TYR A C 1
ATOM 2093 O O . TYR A 1 279 ? -13.130 13.560 13.009 1.00 85.94 279 TYR A O 1
ATOM 2101 N N . TYR A 1 280 ? -12.093 12.726 11.186 1.00 87.94 280 TYR A N 1
ATOM 2102 C CA . TYR A 1 280 ? -10.731 12.965 11.632 1.00 87.94 280 TYR A CA 1
ATOM 2103 C C . TYR A 1 280 ? -10.118 14.106 10.822 1.00 87.94 280 TYR A C 1
ATOM 2105 O O . TYR A 1 280 ? -10.138 14.095 9.586 1.00 87.94 280 TYR A O 1
ATOM 2113 N N . THR A 1 281 ? -9.553 15.068 11.543 1.00 80.50 281 THR A N 1
ATOM 2114 C CA . THR A 1 281 ? -8.753 16.166 11.004 1.00 80.50 281 THR A CA 1
ATOM 2115 C C . THR A 1 281 ? -7.307 15.961 11.462 1.00 80.50 281 THR A C 1
ATOM 2117 O O . THR A 1 281 ? -7.086 15.784 12.663 1.00 80.50 281 THR A O 1
ATOM 2120 N N . PRO A 1 282 ? -6.321 15.970 10.551 1.00 77.00 282 PRO A N 1
ATOM 2121 C CA . PRO A 1 282 ? -4.917 15.835 10.917 1.00 77.00 282 PRO A CA 1
ATOM 2122 C C . PRO A 1 282 ? -4.448 16.969 11.832 1.00 77.00 282 PRO A C 1
ATOM 2124 O O . PRO A 1 282 ? -4.864 18.112 11.677 1.00 77.00 282 PRO A O 1
ATOM 2127 N N . THR A 1 283 ? -3.533 16.685 12.759 1.00 73.69 283 THR A N 1
ATOM 2128 C CA . THR A 1 283 ? -2.933 17.721 13.623 1.00 73.69 283 THR A CA 1
ATOM 2129 C C . THR A 1 283 ? -1.849 18.533 12.906 1.00 73.69 283 THR A C 1
ATOM 2131 O O . THR A 1 283 ? -1.603 19.686 13.255 1.00 73.69 283 THR A O 1
ATOM 2134 N N . GLY A 1 284 ? -1.232 17.957 11.873 1.00 78.75 284 GLY A N 1
ATOM 2135 C CA . GLY A 1 284 ? -0.294 18.600 10.952 1.00 78.75 284 GLY A CA 1
ATOM 2136 C C . GLY A 1 284 ? -0.628 18.228 9.508 1.00 78.75 284 GLY A C 1
ATOM 2137 O O . GLY A 1 284 ? -1.414 17.313 9.277 1.00 78.75 284 GLY A O 1
ATOM 2138 N N . ASN A 1 285 ? -0.055 18.936 8.535 1.00 79.25 285 ASN A N 1
ATOM 2139 C CA . ASN A 1 285 ? -0.251 18.587 7.128 1.00 79.25 285 ASN A CA 1
ATOM 2140 C C . ASN A 1 285 ? 0.302 17.183 6.854 1.00 79.25 285 ASN A C 1
ATOM 2142 O O . ASN A 1 285 ? 1.415 16.861 7.269 1.00 79.25 285 ASN A O 1
ATOM 2146 N N . VAL A 1 286 ? -0.464 16.371 6.131 1.00 84.00 286 VAL A N 1
ATOM 2147 C CA . VAL A 1 286 ? -0.101 14.992 5.797 1.00 84.00 286 VAL A CA 1
ATOM 2148 C C . VAL A 1 286 ? 0.067 14.862 4.291 1.00 84.00 286 VAL A C 1
ATOM 2150 O O . VAL A 1 286 ? -0.811 15.268 3.533 1.00 84.00 286 VAL A O 1
ATOM 2153 N N . THR A 1 287 ? 1.175 14.255 3.867 1.00 86.94 287 THR A N 1
ATOM 2154 C CA . THR A 1 287 ? 1.488 14.039 2.451 1.00 86.94 287 THR A CA 1
ATOM 2155 C C . THR A 1 287 ? 1.833 12.568 2.216 1.00 86.94 287 THR A C 1
ATOM 2157 O O . THR A 1 287 ? 2.907 12.129 2.636 1.00 86.94 287 THR A O 1
ATOM 2160 N N . PRO A 1 288 ? 0.958 11.781 1.563 1.00 87.38 288 PRO A N 1
ATOM 2161 C CA . PRO A 1 288 ? 1.258 10.397 1.221 1.00 87.38 288 PRO A CA 1
ATOM 2162 C C . PRO A 1 288 ? 2.470 10.304 0.287 1.00 87.38 288 PRO A C 1
ATOM 2164 O O . PRO A 1 288 ? 2.614 11.084 -0.661 1.00 87.38 288 PRO A O 1
ATOM 2167 N N . THR A 1 289 ? 3.339 9.334 0.561 1.00 86.38 289 THR A N 1
ATOM 2168 C CA . THR A 1 289 ? 4.580 9.097 -0.187 1.00 86.38 289 THR A CA 1
ATOM 2169 C C . THR A 1 289 ? 4.438 7.825 -1.015 1.00 86.38 289 THR A C 1
ATOM 2171 O O . THR A 1 289 ? 3.872 6.845 -0.534 1.00 86.38 289 THR A O 1
ATOM 2174 N N . ALA A 1 290 ? 4.914 7.856 -2.262 1.00 84.81 290 ALA A N 1
ATOM 2175 C CA . ALA A 1 290 ? 4.904 6.680 -3.129 1.00 84.81 290 ALA A CA 1
ATOM 2176 C C . ALA A 1 290 ? 5.688 5.530 -2.476 1.00 84.81 290 ALA A C 1
ATOM 2178 O O . ALA A 1 290 ? 6.697 5.785 -1.820 1.00 84.81 290 ALA A O 1
ATOM 2179 N N . GLY A 1 291 ? 5.204 4.297 -2.609 1.00 76.56 291 GLY A N 1
ATOM 2180 C CA . GLY A 1 291 ? 5.837 3.128 -1.994 1.00 76.56 291 GLY A CA 1
ATOM 2181 C C . GLY A 1 291 ? 5.678 3.018 -0.480 1.00 76.56 291 GLY A C 1
ATOM 2182 O O . GLY A 1 291 ? 6.200 2.081 0.112 1.00 76.56 291 GLY A O 1
ATOM 2183 N N . ASN A 1 292 ? 4.914 3.913 0.155 1.00 78.12 292 ASN A N 1
ATOM 2184 C CA . ASN A 1 292 ? 4.710 3.902 1.600 1.00 78.12 292 ASN A CA 1
ATOM 2185 C C . ASN A 1 292 ? 3.239 3.743 1.989 1.00 78.12 292 ASN A C 1
ATOM 2187 O O . ASN A 1 292 ? 2.328 4.205 1.297 1.00 78.12 292 ASN A O 1
ATOM 2191 N N . CYS A 1 293 ? 3.029 3.155 3.165 1.00 78.81 293 CYS A N 1
ATOM 2192 C CA . CYS A 1 293 ? 1.748 3.097 3.857 1.00 78.81 293 CYS A CA 1
ATOM 2193 C C . CYS A 1 293 ? 1.676 4.221 4.904 1.00 78.81 293 CYS A C 1
ATOM 2195 O O . CYS A 1 293 ? 2.448 4.279 5.866 1.00 78.81 293 CYS A O 1
ATOM 2197 N N . LEU A 1 294 ? 0.727 5.138 4.712 1.00 84.19 294 LEU A N 1
ATOM 2198 C CA . LEU A 1 294 ? 0.317 6.119 5.707 1.00 84.19 294 LEU A CA 1
ATOM 2199 C C . LEU A 1 294 ? -0.621 5.432 6.700 1.00 84.19 294 LEU A C 1
ATOM 2201 O O . LEU A 1 294 ? -1.804 5.227 6.424 1.00 84.19 294 LEU A O 1
ATOM 2205 N N . ASN A 1 295 ? -0.079 5.094 7.860 1.00 81.06 295 ASN A N 1
ATOM 2206 C CA . ASN A 1 295 ? -0.804 4.457 8.943 1.00 81.06 295 ASN A CA 1
ATOM 2207 C C . ASN A 1 295 ? -1.502 5.501 9.804 1.00 81.06 295 ASN A C 1
ATOM 2209 O O . ASN A 1 295 ? -0.847 6.351 10.406 1.00 81.06 295 ASN A O 1
ATOM 2213 N N . LEU A 1 296 ? -2.822 5.383 9.901 1.00 83.25 296 LEU A N 1
ATOM 2214 C CA . LEU A 1 296 ? -3.677 6.144 10.798 1.00 83.25 296 LEU A CA 1
ATOM 2215 C C . LEU A 1 296 ? -4.358 5.169 11.755 1.00 83.25 296 LEU A C 1
ATOM 2217 O O . LEU A 1 296 ? -5.277 4.453 11.366 1.00 83.25 296 LEU A O 1
ATOM 2221 N N . LYS A 1 297 ? -3.937 5.158 13.020 1.00 84.94 297 LYS A N 1
ATOM 2222 C CA . LYS A 1 297 ? -4.683 4.467 14.075 1.00 84.94 297 LYS A CA 1
ATOM 2223 C C . LYS A 1 297 ? -5.615 5.471 14.733 1.00 84.94 297 LYS A C 1
ATOM 2225 O O . LYS A 1 297 ? -5.145 6.404 15.382 1.00 84.94 297 LYS A O 1
ATOM 2230 N N . LEU A 1 298 ? -6.917 5.304 14.534 1.00 83.81 298 LEU A N 1
ATOM 2231 C CA . LEU A 1 298 ? -7.941 6.271 14.911 1.00 83.81 298 LEU A CA 1
ATOM 2232 C C . LEU A 1 298 ? -8.872 5.689 15.974 1.00 83.81 298 LEU A C 1
ATOM 2234 O O . LEU A 1 298 ? -9.535 4.679 15.755 1.00 83.81 298 LEU A O 1
ATOM 2238 N N . GLN A 1 299 ? -8.969 6.365 17.112 1.00 87.25 299 GLN A N 1
ATOM 2239 C CA . GLN A 1 299 ? -9.972 6.087 18.128 1.00 87.25 299 GLN A CA 1
ATOM 2240 C C . GLN A 1 299 ? -11.250 6.872 17.841 1.00 87.25 299 GLN A C 1
ATOM 2242 O O . GLN A 1 299 ? -11.204 8.094 17.700 1.00 87.25 299 GLN A O 1
ATOM 2247 N N . VAL A 1 300 ? -12.382 6.173 17.769 1.00 84.25 300 VAL A N 1
ATOM 2248 C CA . VAL A 1 300 ? -13.701 6.764 17.518 1.00 84.25 300 VAL A CA 1
ATOM 2249 C C . VAL A 1 300 ? -14.488 6.822 18.823 1.00 84.25 300 VAL A C 1
ATOM 2251 O O . VAL A 1 300 ? -14.861 5.791 19.380 1.00 84.25 300 VAL A O 1
ATOM 2254 N N . ASP A 1 301 ? -14.768 8.034 19.289 1.00 74.75 301 ASP A N 1
ATOM 2255 C CA . ASP A 1 301 ? -15.674 8.314 20.402 1.00 74.75 301 ASP A CA 1
ATOM 2256 C C . ASP A 1 301 ? -17.055 8.718 19.861 1.00 74.75 301 ASP A C 1
ATOM 2258 O O . ASP A 1 301 ? -17.190 9.145 18.713 1.00 74.75 301 ASP A O 1
ATOM 2262 N N . LYS A 1 302 ? -18.096 8.725 20.708 1.00 77.38 302 LYS A N 1
ATOM 2263 C CA . LYS A 1 302 ? -19.411 9.283 20.314 1.00 77.38 302 LYS A CA 1
ATOM 2264 C C . LYS A 1 302 ? -19.373 10.755 19.890 1.00 77.38 302 LYS A C 1
ATOM 2266 O O . LYS A 1 302 ? -20.327 11.218 19.271 1.00 77.38 302 LYS A O 1
ATOM 2271 N N . THR A 1 303 ? -18.330 11.497 20.254 1.00 71.31 303 THR A N 1
ATOM 2272 C CA . THR A 1 303 ? -18.250 12.951 20.051 1.00 71.31 303 THR A CA 1
ATOM 2273 C C . THR A 1 303 ? -17.073 13.399 19.192 1.00 71.31 303 THR A C 1
ATOM 2275 O O . THR A 1 303 ? -17.060 14.551 18.767 1.00 71.31 303 THR A O 1
ATOM 2278 N N . ALA A 1 304 ? -16.073 12.544 18.963 1.00 73.44 304 ALA A N 1
ATOM 2279 C CA . ALA A 1 304 ? -14.825 12.928 18.307 1.00 73.44 304 ALA A CA 1
ATOM 2280 C C . ALA A 1 304 ? -14.092 11.718 17.710 1.00 73.44 304 ALA A C 1
ATOM 2282 O O . ALA A 1 304 ? -14.386 10.574 18.047 1.00 73.44 304 ALA A O 1
ATOM 2283 N N . VAL A 1 305 ? -13.110 11.987 16.846 1.00 70.88 305 VAL A N 1
ATOM 2284 C CA . VAL A 1 305 ? -12.134 10.991 16.383 1.00 70.88 305 VAL A CA 1
ATOM 2285 C C . VAL A 1 305 ? -10.740 11.491 16.722 1.00 70.88 305 VAL A C 1
ATOM 2287 O O . VAL A 1 305 ? -10.357 12.582 16.299 1.00 70.88 305 VAL A O 1
ATOM 2290 N N . ASN A 1 306 ? -9.979 10.688 17.457 1.00 72.62 306 ASN A N 1
ATOM 2291 C CA . ASN A 1 306 ? -8.629 11.018 17.899 1.00 72.62 306 ASN A CA 1
ATOM 2292 C C . ASN A 1 306 ? -7.616 10.105 17.207 1.00 72.62 306 ASN A C 1
ATOM 2294 O O . ASN A 1 306 ? -7.837 8.901 17.101 1.00 72.62 306 ASN A O 1
ATOM 2298 N N . ALA A 1 307 ? -6.483 10.646 16.759 1.00 63.50 307 ALA A N 1
ATOM 2299 C CA . ALA A 1 307 ? -5.388 9.803 16.290 1.00 63.50 307 ALA A CA 1
ATOM 2300 C C . ALA A 1 307 ? -4.579 9.274 17.478 1.00 63.50 307 ALA A C 1
ATOM 2302 O O . ALA A 1 307 ? -4.029 10.051 18.253 1.00 63.50 307 ALA A O 1
ATOM 2303 N N . LEU A 1 308 ? -4.481 7.951 17.581 1.00 61.12 308 LEU A N 1
ATOM 2304 C CA . LEU A 1 308 ? -3.578 7.256 18.498 1.00 61.12 308 LEU A CA 1
ATOM 2305 C C . LEU A 1 308 ? -2.170 7.131 17.909 1.00 61.12 308 LEU A C 1
ATOM 2307 O O . LEU A 1 308 ? -1.187 7.135 18.642 1.00 61.12 308 LEU A O 1
ATOM 2311 N N . ASN A 1 309 ? -2.074 6.993 16.585 1.00 67.62 309 ASN A N 1
ATOM 2312 C CA . ASN A 1 309 ? -0.807 6.958 15.866 1.00 67.62 309 ASN A CA 1
ATOM 2313 C C . ASN A 1 309 ? -0.989 7.478 14.435 1.00 67.62 309 ASN A C 1
ATOM 2315 O O . ASN A 1 309 ? -1.973 7.144 13.773 1.00 67.62 309 ASN A O 1
ATOM 2319 N N . VAL A 1 310 ? -0.010 8.250 13.968 1.00 69.38 310 VAL A N 1
ATOM 2320 C CA . VAL A 1 310 ? 0.153 8.658 12.572 1.00 69.38 310 VAL A CA 1
ATOM 2321 C C . VAL A 1 310 ? 1.602 8.392 12.194 1.00 69.38 310 VAL A C 1
ATOM 2323 O O . VAL A 1 310 ? 2.508 9.012 12.747 1.00 69.38 310 VAL A O 1
ATOM 2326 N N . SER A 1 311 ? 1.834 7.468 11.267 1.00 73.56 311 SER A N 1
ATOM 2327 C CA . SER A 1 311 ? 3.187 7.107 10.837 1.00 73.56 311 SER A CA 1
ATOM 2328 C C . SER A 1 311 ? 3.231 6.759 9.356 1.00 73.56 311 SER A C 1
ATOM 2330 O O . SER A 1 311 ? 2.263 6.244 8.807 1.00 73.56 311 SER A O 1
ATOM 2332 N N . SER A 1 312 ? 4.372 6.996 8.716 1.00 69.56 312 SER A N 1
ATOM 2333 C CA . SER A 1 312 ? 4.661 6.489 7.375 1.00 69.56 312 SER A CA 1
ATOM 2334 C C . SER A 1 312 ? 5.645 5.337 7.500 1.00 69.56 312 SER A C 1
ATOM 2336 O O . SER A 1 312 ? 6.673 5.481 8.156 1.00 69.56 312 SER A O 1
ATOM 2338 N N . THR A 1 313 ? 5.330 4.214 6.878 1.00 67.12 313 THR A N 1
ATOM 2339 C CA . THR A 1 313 ? 6.170 3.011 6.843 1.00 67.12 313 THR A CA 1
ATOM 2340 C C . THR A 1 313 ? 6.341 2.553 5.397 1.00 67.12 313 THR A C 1
ATOM 2342 O O . THR A 1 313 ? 5.639 3.054 4.515 1.00 67.12 313 THR A O 1
ATOM 2345 N N . GLY A 1 314 ? 7.251 1.608 5.146 1.00 61.16 314 GLY A N 1
ATOM 2346 C CA . GLY A 1 314 ? 7.347 0.959 3.835 1.00 61.16 314 GLY A CA 1
ATOM 2347 C C . GLY A 1 314 ? 6.042 0.254 3.442 1.00 61.16 314 GLY A C 1
ATOM 2348 O O . GLY A 1 314 ? 5.190 -0.012 4.296 1.00 61.16 314 GLY A O 1
ATOM 2349 N N . TRP A 1 315 ? 5.891 -0.040 2.150 1.00 60.91 315 TRP A N 1
ATOM 2350 C CA . TRP A 1 315 ? 4.685 -0.634 1.559 1.00 60.91 315 TRP A CA 1
ATOM 2351 C C . TRP A 1 315 ? 4.156 -1.866 2.311 1.00 60.91 315 TRP A C 1
ATOM 2353 O O . TRP A 1 315 ? 2.948 -2.001 2.512 1.00 60.91 315 TRP A O 1
ATOM 2363 N N . ASP A 1 316 ? 5.076 -2.711 2.787 1.00 52.38 316 ASP A N 1
ATOM 2364 C CA . ASP A 1 316 ? 4.799 -4.014 3.401 1.00 52.38 316 ASP A CA 1
ATOM 2365 C C . ASP A 1 316 ? 4.860 -4.037 4.929 1.00 52.38 316 ASP A C 1
ATOM 2367 O O . ASP A 1 316 ? 4.932 -5.116 5.526 1.00 52.38 316 ASP A O 1
ATOM 2371 N N . SER A 1 317 ? 4.829 -2.879 5.600 1.00 40.84 317 SER A N 1
ATOM 2372 C CA . SER A 1 317 ? 4.747 -2.873 7.065 1.00 40.84 317 SER A CA 1
ATOM 2373 C C . SER A 1 317 ? 3.539 -3.698 7.509 1.00 40.84 317 SER A C 1
ATOM 2375 O O . SER A 1 317 ? 2.408 -3.399 7.121 1.00 40.84 317 SER A O 1
ATOM 2377 N N . GLU A 1 318 ? 3.802 -4.771 8.250 1.00 38.84 318 GLU A N 1
ATOM 2378 C CA . GLU A 1 318 ? 2.949 -5.954 8.267 1.00 38.84 318 GLU A CA 1
ATOM 2379 C C . GLU A 1 318 ? 1.457 -5.663 8.486 1.00 38.84 318 GLU A C 1
ATOM 2381 O O . GLU A 1 318 ? 1.019 -5.207 9.545 1.00 38.84 318 GLU A O 1
ATOM 2386 N N . VAL A 1 319 ? 0.633 -6.089 7.523 1.00 35.44 319 VAL A N 1
ATOM 2387 C CA . VAL A 1 319 ? -0.663 -6.666 7.876 1.00 35.44 319 VAL A CA 1
ATOM 2388 C C . VAL A 1 319 ? -0.339 -8.019 8.496 1.00 35.44 319 VAL A C 1
ATOM 2390 O O . VAL A 1 319 ? -0.258 -9.027 7.800 1.00 35.44 319 VAL A O 1
ATOM 2393 N N . THR A 1 320 ? -0.118 -8.058 9.809 1.00 28.59 320 THR A N 1
ATOM 2394 C CA . THR A 1 320 ? -0.298 -9.308 10.539 1.00 28.59 320 THR A CA 1
ATOM 2395 C C . THR A 1 320 ? -1.763 -9.689 10.365 1.00 28.59 320 THR A C 1
ATOM 2397 O O . THR A 1 320 ? -2.659 -9.194 11.049 1.00 28.59 320 THR A O 1
ATOM 2400 N N . THR A 1 321 ? -2.039 -10.553 9.392 1.00 28.55 321 THR A N 1
ATOM 2401 C CA . THR A 1 321 ? -3.136 -11.493 9.539 1.00 28.55 321 THR A CA 1
ATOM 2402 C C . THR A 1 321 ? -2.697 -12.431 10.648 1.00 28.55 321 THR A C 1
ATOM 2404 O O . THR A 1 321 ? -2.097 -13.474 10.396 1.00 28.55 321 THR A O 1
ATOM 2407 N N . GLY A 1 322 ? -2.949 -12.031 11.896 1.00 28.23 322 GLY A N 1
ATOM 2408 C CA . GLY A 1 322 ? -3.281 -13.053 12.871 1.00 28.23 322 GLY A CA 1
ATOM 2409 C C . GLY A 1 322 ? -4.390 -13.876 12.230 1.00 28.23 322 GLY A C 1
ATOM 2410 O O . GLY A 1 322 ? -5.309 -13.306 11.627 1.00 28.23 322 GLY A O 1
ATOM 2411 N N . GLU A 1 323 ? -4.266 -15.197 12.265 1.00 24.48 323 GLU A N 1
ATOM 2412 C CA . GLU A 1 323 ? -5.422 -16.051 12.031 1.00 24.48 323 GLU A CA 1
ATOM 2413 C C . GLU A 1 323 ? -6.628 -15.467 12.785 1.00 24.48 323 GLU A C 1
ATOM 2415 O O . GLU A 1 323 ? -6.441 -14.850 13.845 1.00 24.48 323 GLU A O 1
ATOM 2420 N N . PRO A 1 324 ? -7.859 -15.606 12.255 1.00 26.16 324 PRO A N 1
ATOM 2421 C CA . PRO A 1 324 ? -9.034 -15.271 13.047 1.00 26.16 324 PRO A CA 1
ATOM 2422 C C . PRO A 1 324 ? -8.852 -15.928 14.418 1.00 26.16 324 PRO A C 1
ATOM 2424 O O . PRO A 1 324 ? -8.474 -17.103 14.445 1.00 26.16 324 PRO A O 1
ATOM 2427 N N . PRO A 1 325 ? -9.057 -15.212 15.539 1.00 30.39 325 PRO A N 1
ATOM 2428 C CA . PRO A 1 325 ? -9.085 -15.876 16.821 1.00 30.39 325 PRO A CA 1
ATOM 2429 C C . PRO A 1 325 ? -10.184 -16.928 16.706 1.00 30.39 325 PRO A C 1
ATOM 2431 O O . PRO A 1 325 ? -11.378 -16.622 16.677 1.00 30.39 325 PRO A O 1
ATOM 2434 N N . THR A 1 326 ? -9.769 -18.187 16.578 1.00 26.94 326 THR A N 1
ATOM 2435 C CA . THR A 1 326 ? -10.578 -19.292 17.051 1.00 26.94 326 THR A CA 1
ATOM 2436 C C . THR A 1 326 ? -10.970 -18.891 18.465 1.00 26.94 326 THR A C 1
ATOM 2438 O O . THR A 1 326 ? -10.141 -18.347 19.194 1.00 26.94 326 THR A O 1
ATOM 2441 N N . MET A 1 327 ? -12.259 -19.002 18.786 1.00 30.06 327 MET A N 1
ATOM 2442 C CA . MET A 1 327 ? -12.809 -18.593 20.077 1.00 30.06 327 MET A CA 1
ATOM 2443 C C . MET A 1 327 ? -12.016 -19.241 21.219 1.00 30.06 327 MET A C 1
ATOM 2445 O O . MET A 1 327 ? -12.348 -20.347 21.627 1.00 30.06 327 MET A O 1
ATOM 2449 N N . ASP A 1 328 ? -10.960 -18.581 21.692 1.00 28.30 328 ASP A N 1
ATOM 2450 C CA . ASP A 1 328 ? -10.273 -18.893 22.935 1.00 28.30 328 ASP A CA 1
ATOM 2451 C C . ASP A 1 328 ? -9.301 -17.764 23.329 1.00 28.30 328 ASP A C 1
ATOM 2453 O O . ASP A 1 328 ? -8.294 -17.484 22.662 1.00 28.30 328 ASP A O 1
ATOM 2457 N N . GLY A 1 329 ? -9.629 -17.108 24.443 1.00 40.97 329 GLY A N 1
ATOM 2458 C CA . GLY A 1 329 ? -8.780 -16.162 25.169 1.00 40.97 329 GLY A CA 1
ATOM 2459 C C . GLY A 1 329 ? -8.913 -14.696 24.747 1.00 40.97 329 GLY A C 1
ATOM 2460 O O . GLY A 1 329 ? -8.337 -14.268 23.749 1.00 40.97 329 GLY A O 1
ATOM 2461 N N . GLU A 1 330 ? -9.626 -13.912 25.555 1.00 50.78 330 GLU A N 1
ATOM 2462 C CA . GLU A 1 330 ? -9.635 -12.445 25.536 1.00 50.78 330 GLU A CA 1
ATOM 2463 C C . GLU A 1 330 ? -8.200 -11.909 25.749 1.00 50.78 330 GLU A C 1
ATOM 2465 O O . GLU A 1 330 ? -7.531 -12.271 26.719 1.00 50.78 330 GLU A O 1
ATOM 2470 N N . VAL A 1 331 ? -7.687 -11.076 24.833 1.00 48.91 331 VAL A N 1
ATOM 2471 C CA . VAL A 1 331 ? -6.371 -10.434 25.004 1.00 48.91 331 VAL A CA 1
ATOM 2472 C C . VAL A 1 331 ? -6.516 -9.310 26.023 1.00 48.91 331 VAL A C 1
ATOM 2474 O O . VAL A 1 331 ? -7.193 -8.316 25.772 1.00 48.91 331 VAL A O 1
ATOM 2477 N N . THR A 1 332 ? -5.853 -9.436 27.168 1.00 54.12 332 THR A N 1
ATOM 2478 C CA . THR A 1 332 ? -5.831 -8.375 28.180 1.00 54.12 332 THR A CA 1
ATOM 2479 C C . THR A 1 332 ? -4.948 -7.227 27.694 1.00 54.12 332 THR A C 1
ATOM 2481 O O . THR A 1 332 ? -3.830 -7.466 27.249 1.00 54.12 332 THR A O 1
ATOM 2484 N N . VAL A 1 333 ? -5.411 -5.977 27.778 1.00 48.69 333 VAL A N 1
ATOM 2485 C CA . VAL A 1 333 ? -4.639 -4.799 27.338 1.00 48.69 333 VAL A CA 1
ATOM 2486 C C . VAL A 1 333 ? -4.309 -3.905 28.531 1.00 48.69 333 VAL A C 1
ATOM 2488 O O . VAL A 1 333 ? -5.203 -3.462 29.248 1.00 48.69 333 VAL A O 1
ATOM 2491 N N . ILE A 1 334 ? -3.025 -3.600 28.720 1.00 51.41 334 ILE A N 1
ATOM 2492 C CA . ILE A 1 334 ? -2.524 -2.681 29.746 1.00 51.41 334 ILE A CA 1
ATOM 2493 C C . ILE A 1 334 ? -1.876 -1.483 29.058 1.00 51.41 334 ILE A C 1
ATOM 2495 O O . ILE A 1 334 ? -0.894 -1.624 28.332 1.00 51.41 334 ILE A O 1
ATOM 2499 N N . ASN A 1 335 ? -2.392 -0.286 29.324 1.00 52.44 335 ASN A N 1
ATOM 2500 C CA . ASN A 1 335 ? -1.735 0.946 28.909 1.00 52.44 335 ASN A CA 1
ATOM 2501 C C . ASN A 1 335 ? -0.857 1.479 30.045 1.00 52.44 335 ASN A C 1
ATOM 2503 O O . ASN A 1 335 ? -1.367 2.075 30.995 1.00 52.44 335 ASN A O 1
ATOM 2507 N N . ASN A 1 336 ? 0.454 1.265 29.950 1.00 59.94 336 ASN A N 1
ATOM 2508 C CA . ASN A 1 336 ? 1.413 1.754 30.930 1.00 59.94 336 ASN A CA 1
ATOM 2509 C C . ASN A 1 336 ? 1.792 3.203 30.604 1.00 59.94 336 ASN A C 1
ATOM 2511 O O . ASN A 1 336 ? 2.604 3.474 29.721 1.00 59.94 336 ASN A O 1
ATOM 2515 N N . ILE A 1 337 ? 1.145 4.150 31.282 1.00 55.75 337 ILE A N 1
ATOM 2516 C CA . ILE A 1 337 ? 1.320 5.586 31.010 1.00 55.75 337 ILE A CA 1
ATOM 2517 C C . ILE A 1 337 ? 2.680 6.081 31.523 1.00 55.75 337 ILE A C 1
ATOM 2519 O O . ILE A 1 337 ? 3.288 6.949 30.899 1.00 55.75 337 ILE A O 1
ATOM 2523 N N . THR A 1 338 ? 3.168 5.508 32.624 1.00 75.62 338 THR A N 1
ATOM 2524 C CA . THR A 1 338 ? 4.422 5.903 33.270 1.00 75.62 338 THR A CA 1
ATOM 2525 C C . THR A 1 338 ? 5.388 4.723 33.264 1.00 75.62 338 THR A C 1
ATOM 2527 O O . THR A 1 338 ? 5.082 3.667 33.820 1.00 75.62 338 THR A O 1
ATOM 2530 N N . ALA A 1 339 ? 6.561 4.901 32.657 1.00 78.81 339 ALA A N 1
ATOM 2531 C CA . ALA A 1 339 ? 7.620 3.897 32.703 1.00 78.81 339 ALA A CA 1
ATOM 2532 C C . ALA A 1 339 ? 8.018 3.587 34.163 1.00 78.81 339 ALA A C 1
ATOM 2534 O O . ALA A 1 339 ? 8.067 4.487 35.003 1.00 78.81 339 ALA A O 1
ATOM 2535 N N . GLY A 1 340 ? 8.231 2.312 34.462 1.00 87.31 340 GLY A N 1
ATOM 2536 C CA . GLY A 1 340 ? 8.530 1.773 35.787 1.00 87.31 340 GLY A CA 1
ATOM 2537 C C . GLY A 1 340 ? 7.310 1.501 36.669 1.00 87.31 340 GLY A C 1
ATOM 2538 O O . GLY A 1 340 ? 7.471 1.084 37.817 1.00 87.31 340 GLY A O 1
ATOM 2539 N N . SER A 1 341 ? 6.091 1.754 36.176 1.00 88.56 341 SER A N 1
ATOM 2540 C CA . SER A 1 341 ? 4.847 1.583 36.942 1.00 88.56 341 SER A CA 1
ATOM 2541 C C . SER A 1 341 ? 3.964 0.416 36.489 1.00 88.56 341 SER A C 1
ATOM 2543 O O . SER A 1 341 ? 2.829 0.295 36.958 1.00 88.56 341 SER A O 1
ATOM 2545 N N . LEU A 1 342 ? 4.465 -0.456 35.606 1.00 85.56 342 LEU A N 1
ATOM 2546 C CA . LEU A 1 342 ? 3.688 -1.557 35.052 1.00 85.56 342 LEU A CA 1
ATOM 2547 C C . LEU A 1 342 ? 3.186 -2.478 36.168 1.00 85.56 342 LEU A C 1
ATOM 2549 O O . LEU A 1 342 ? 3.954 -3.141 36.864 1.00 85.56 342 LEU A O 1
ATOM 2553 N N . SER A 1 343 ? 1.864 -2.568 36.286 1.00 86.38 343 SER A N 1
ATOM 2554 C CA . SER A 1 343 ? 1.189 -3.478 37.204 1.00 86.38 343 SER A CA 1
ATOM 2555 C C . SER A 1 343 ? 0.399 -4.511 36.413 1.00 86.38 343 SER A C 1
ATOM 2557 O O . SER A 1 343 ? -0.447 -4.161 35.590 1.00 86.38 343 SER A O 1
ATOM 2559 N N . LEU A 1 344 ? 0.692 -5.791 36.646 1.00 83.56 344 LEU A N 1
ATOM 2560 C CA . LEU A 1 344 ? -0.026 -6.893 36.015 1.00 83.56 344 LEU A CA 1
ATOM 2561 C C . LEU A 1 344 ? -1.316 -7.207 36.793 1.00 83.56 344 LEU A C 1
ATOM 2563 O O . LEU A 1 344 ? -1.302 -7.159 38.026 1.00 83.56 344 LEU A O 1
ATOM 2567 N N . PRO A 1 345 ? -2.415 -7.573 36.107 1.00 72.88 345 PRO A N 1
ATOM 2568 C CA . PRO A 1 345 ? -3.655 -7.980 36.749 1.00 72.88 345 PRO A CA 1
ATOM 2569 C C . PRO A 1 345 ? -3.429 -9.089 37.779 1.00 72.88 345 PRO A C 1
ATOM 2571 O O . PRO A 1 345 ? -2.691 -10.047 37.537 1.00 72.88 345 PRO A O 1
ATOM 2574 N N . ALA A 1 346 ? -4.098 -8.969 38.927 1.00 69.50 346 ALA A N 1
ATOM 2575 C CA . ALA A 1 346 ? -4.012 -9.959 39.997 1.00 69.50 346 ALA A CA 1
ATOM 2576 C C . ALA A 1 346 ? -4.574 -11.332 39.572 1.00 69.50 346 ALA A C 1
ATOM 2578 O O . ALA A 1 346 ? -4.079 -12.357 40.038 1.00 69.50 346 ALA A O 1
ATOM 2579 N N . ASP A 1 347 ? -5.552 -11.345 38.660 1.00 60.28 347 ASP A N 1
ATOM 2580 C CA . ASP A 1 347 ? -6.263 -12.540 38.187 1.00 60.28 347 ASP A CA 1
ATOM 2581 C C . ASP A 1 347 ? -5.780 -13.022 36.807 1.00 60.28 347 ASP A C 1
ATOM 2583 O O . ASP A 1 347 ? -6.562 -13.317 35.910 1.00 60.28 347 ASP A O 1
ATOM 2587 N N . LEU A 1 348 ? -4.460 -13.108 36.613 1.00 67.38 348 LEU A N 1
ATOM 2588 C CA . LEU A 1 348 ? -3.889 -13.918 35.529 1.00 67.38 348 LEU A CA 1
ATOM 2589 C C . LEU A 1 348 ? -4.033 -15.407 35.898 1.00 67.38 348 LEU A C 1
ATOM 2591 O O . LEU A 1 348 ? -3.049 -16.065 36.254 1.00 67.38 348 LEU A O 1
ATOM 2595 N N . SER A 1 349 ? -5.268 -15.912 35.913 1.00 59.47 349 SER A N 1
ATOM 2596 C CA . SER A 1 349 ? -5.582 -17.299 36.249 1.00 59.47 349 SER A CA 1
ATOM 2597 C C . SER A 1 349 ? -5.293 -18.212 35.052 1.00 59.47 349 SER A C 1
ATOM 2599 O O . SER A 1 349 ? -5.962 -18.186 34.028 1.00 59.47 349 SER A O 1
ATOM 2601 N N . GLY A 1 350 ? -4.242 -19.029 35.171 1.00 68.31 350 GLY A N 1
ATOM 2602 C CA . GLY A 1 350 ? -3.817 -19.983 34.138 1.00 68.31 350 GLY A CA 1
ATOM 2603 C C . GLY A 1 350 ? -2.469 -19.643 33.495 1.00 68.31 350 GLY A C 1
ATOM 2604 O O . GLY A 1 350 ? -1.752 -18.749 33.943 1.00 68.31 350 GLY A O 1
ATOM 2605 N N . THR A 1 351 ? -2.099 -20.404 32.463 1.00 65.44 351 THR A N 1
ATOM 2606 C CA . THR A 1 351 ? -0.783 -20.325 31.794 1.00 65.44 351 THR A CA 1
ATOM 2607 C C . THR A 1 351 ? -0.866 -20.034 30.291 1.00 65.44 351 THR A C 1
ATOM 2609 O O . THR A 1 351 ? 0.143 -20.145 29.599 1.00 65.44 351 THR A O 1
ATOM 2612 N N . ASP A 1 352 ? -2.060 -19.723 29.776 1.00 70.44 352 ASP A N 1
ATOM 2613 C CA . ASP A 1 352 ? -2.336 -19.429 28.356 1.00 70.44 352 ASP A CA 1
ATOM 2614 C C . ASP A 1 352 ? -2.858 -17.988 28.191 1.00 70.44 352 ASP A C 1
ATOM 2616 O O . ASP A 1 352 ? -3.660 -17.701 27.306 1.00 70.44 352 ASP A O 1
ATOM 2620 N N . ASN A 1 353 ? -2.449 -17.075 29.084 1.00 76.69 353 ASN A N 1
ATOM 2621 C CA . ASN A 1 353 ? -2.916 -15.692 29.036 1.00 76.69 353 ASN A CA 1
ATOM 2622 C C . ASN A 1 353 ? -2.301 -14.960 27.838 1.00 76.69 353 ASN A C 1
ATOM 2624 O O . ASN A 1 353 ? -1.099 -15.071 27.574 1.00 76.69 353 ASN A O 1
ATOM 2628 N N . LYS A 1 354 ? -3.117 -14.142 27.174 1.00 72.50 354 LYS A N 1
ATOM 2629 C CA . LYS A 1 354 ? -2.692 -13.247 26.097 1.00 72.50 354 LYS A CA 1
ATOM 2630 C C . LYS A 1 354 ? -2.683 -11.817 26.626 1.00 72.50 354 LYS A C 1
ATOM 2632 O O . LYS A 1 354 ? -3.709 -11.336 27.108 1.00 72.50 354 LYS A O 1
ATOM 2637 N N . LEU A 1 355 ? -1.537 -11.142 26.570 1.00 66.12 355 LEU A N 1
ATOM 2638 C CA . LEU A 1 355 ? -1.360 -9.804 27.138 1.00 66.12 355 LEU A CA 1
ATOM 2639 C C . LEU A 1 355 ? -0.771 -8.840 26.108 1.00 66.12 355 LEU A C 1
ATOM 2641 O O . LEU A 1 355 ? 0.233 -9.143 25.473 1.00 66.12 355 LEU A O 1
ATOM 2645 N N . MET A 1 356 ? -1.346 -7.646 26.001 1.00 58.03 356 MET A N 1
ATOM 2646 C CA . MET A 1 356 ? -0.805 -6.527 25.241 1.00 58.03 356 MET A CA 1
ATOM 2647 C C . MET A 1 356 ? -0.459 -5.367 26.168 1.00 58.03 356 MET A C 1
ATOM 2649 O O . MET A 1 356 ? -1.248 -4.990 27.032 1.00 58.03 356 MET A O 1
ATOM 2653 N N . ILE A 1 357 ? 0.711 -4.772 25.956 1.00 56.00 357 ILE A N 1
ATOM 2654 C CA . ILE A 1 357 ? 1.203 -3.627 26.721 1.00 56.00 357 ILE A CA 1
ATOM 2655 C C . ILE A 1 357 ? 1.449 -2.476 25.758 1.00 56.00 357 ILE A C 1
ATOM 2657 O O . ILE A 1 357 ? 2.161 -2.636 24.768 1.00 56.00 357 ILE A O 1
ATOM 2661 N N . THR A 1 358 ? 0.869 -1.316 26.048 1.00 53.19 358 THR A N 1
ATOM 2662 C CA . THR A 1 358 ? 1.064 -0.074 25.288 1.00 53.19 358 THR A CA 1
ATOM 2663 C C . THR A 1 358 ? 1.606 1.036 26.179 1.00 53.19 358 THR A C 1
ATOM 2665 O O . THR A 1 358 ? 1.612 0.906 27.400 1.00 53.19 358 THR A O 1
ATOM 2668 N N . GLY A 1 359 ? 2.037 2.145 25.575 1.00 58.44 359 GLY A N 1
ATOM 2669 C CA . GLY A 1 359 ? 2.529 3.315 26.305 1.00 58.44 359 GLY A CA 1
ATOM 2670 C C . GLY A 1 359 ? 4.049 3.310 26.429 1.00 58.44 359 GLY A C 1
ATOM 2671 O O . GLY A 1 359 ? 4.743 3.160 25.421 1.00 58.44 359 GLY A O 1
ATOM 2672 N N . GLN A 1 360 ? 4.571 3.503 27.637 1.00 63.66 360 GLN A N 1
ATOM 2673 C CA . GLN A 1 360 ? 6.007 3.516 27.914 1.00 63.66 360 GLN A CA 1
ATOM 2674 C C . GLN A 1 360 ? 6.387 2.400 28.876 1.00 63.66 360 GLN A C 1
ATOM 2676 O O . GLN A 1 360 ? 5.635 2.097 29.798 1.00 63.66 360 GLN A O 1
ATOM 2681 N N . ILE A 1 361 ? 7.561 1.809 28.672 1.00 80.44 361 ILE A N 1
ATOM 2682 C CA . ILE A 1 361 ? 8.145 0.866 29.626 1.00 80.44 361 ILE A CA 1
ATOM 2683 C C . ILE A 1 361 ? 9.630 1.140 29.849 1.00 80.44 361 ILE A C 1
ATOM 2685 O O . ILE A 1 361 ? 10.297 1.671 28.963 1.00 80.44 361 ILE A O 1
ATOM 2689 N N . ASP A 1 362 ? 10.158 0.765 31.008 1.00 92.75 362 ASP A N 1
ATOM 2690 C CA . ASP A 1 362 ? 11.594 0.798 31.309 1.00 92.75 362 ASP A CA 1
ATOM 2691 C C . ASP A 1 362 ? 12.136 -0.573 31.756 1.00 92.75 362 ASP A C 1
ATOM 2693 O O . ASP A 1 362 ? 11.485 -1.611 31.613 1.00 92.75 362 ASP A O 1
ATOM 2697 N N . GLY A 1 363 ? 13.359 -0.588 32.296 1.00 93.25 363 GLY A N 1
ATOM 2698 C CA . GLY A 1 363 ? 13.979 -1.801 32.829 1.00 93.25 363 GLY A CA 1
ATOM 2699 C C . GLY A 1 363 ? 13.211 -2.422 33.999 1.00 93.25 363 GLY A C 1
ATOM 2700 O O . GLY A 1 363 ? 13.133 -3.645 34.083 1.00 93.25 363 GLY A O 1
ATOM 2701 N N . THR A 1 364 ? 12.584 -1.611 34.852 1.00 95.56 364 THR A N 1
ATOM 2702 C CA . THR A 1 364 ? 11.785 -2.080 35.996 1.00 95.56 364 THR A CA 1
ATOM 2703 C C . THR A 1 364 ? 10.533 -2.818 35.519 1.00 95.56 364 THR A C 1
ATOM 2705 O O . THR A 1 364 ? 10.168 -3.872 36.052 1.00 95.56 364 THR A O 1
ATOM 2708 N N . ASP A 1 365 ? 9.891 -2.309 34.468 1.00 95.06 365 ASP A N 1
ATOM 2709 C CA . ASP A 1 365 ? 8.729 -2.955 33.854 1.00 95.06 365 ASP A CA 1
ATOM 2710 C C . ASP A 1 365 ? 9.113 -4.274 33.169 1.00 95.06 365 ASP A C 1
ATOM 2712 O O . ASP A 1 365 ? 8.419 -5.284 33.315 1.00 95.06 365 ASP A O 1
ATOM 2716 N N . LEU A 1 366 ? 10.249 -4.301 32.463 1.00 95.56 366 LEU A N 1
ATOM 2717 C CA . LEU A 1 366 ? 10.778 -5.526 31.858 1.00 95.56 366 LEU A CA 1
ATOM 2718 C C . LEU A 1 366 ? 11.132 -6.581 32.916 1.00 95.56 366 LEU A C 1
ATOM 2720 O O . LEU A 1 366 ? 10.833 -7.760 32.729 1.00 95.56 366 LEU A O 1
ATOM 2724 N N . GLU A 1 367 ? 11.707 -6.190 34.053 1.00 94.88 367 GLU A N 1
ATOM 2725 C CA . GLU A 1 367 ? 11.926 -7.105 35.178 1.00 94.88 367 GLU A CA 1
ATOM 2726 C C . GLU A 1 367 ? 10.610 -7.653 35.745 1.00 94.88 367 GLU A C 1
ATOM 2728 O O . GLU A 1 367 ? 10.524 -8.831 36.108 1.00 94.88 367 GLU A O 1
ATOM 2733 N N . THR A 1 368 ? 9.576 -6.814 35.813 1.00 94.31 368 THR A N 1
ATOM 2734 C CA . THR A 1 368 ? 8.237 -7.214 36.264 1.00 94.31 368 THR A CA 1
ATOM 2735 C C . THR A 1 368 ? 7.622 -8.250 35.321 1.00 94.31 368 THR A C 1
ATOM 2737 O O . THR A 1 368 ? 7.071 -9.258 35.778 1.00 94.31 368 THR A O 1
ATOM 2740 N N . LEU A 1 369 ? 7.782 -8.058 34.009 1.00 93.94 369 LEU A N 1
ATOM 2741 C CA . LEU A 1 369 ? 7.344 -9.013 32.991 1.00 93.94 369 LEU A CA 1
ATOM 2742 C C . LEU A 1 369 ? 8.119 -10.323 33.049 1.00 93.94 369 LEU A C 1
ATOM 2744 O O . LEU A 1 369 ? 7.498 -11.384 33.083 1.00 93.94 369 LEU A O 1
ATOM 2748 N N . SER A 1 370 ? 9.448 -10.249 33.140 1.00 95.06 370 SER A N 1
ATOM 2749 C CA . SER A 1 370 ? 10.342 -11.410 33.226 1.00 95.06 370 SER A CA 1
ATOM 2750 C C . SER A 1 370 ? 9.924 -12.373 34.348 1.00 95.06 370 SER A C 1
ATOM 2752 O O . SER A 1 370 ? 9.803 -13.584 34.143 1.00 95.06 370 SER A O 1
ATOM 2754 N N . LYS A 1 371 ? 9.554 -11.830 35.518 1.00 93.75 371 LYS A N 1
ATOM 2755 C CA . LYS A 1 371 ? 9.063 -12.603 36.677 1.00 93.75 371 LYS A CA 1
ATOM 2756 C C . LYS A 1 371 ? 7.719 -13.308 36.442 1.00 93.75 371 LYS A C 1
ATOM 2758 O O . LYS A 1 371 ? 7.376 -14.210 37.200 1.00 93.75 371 LYS A O 1
ATOM 2763 N N . SER A 1 372 ? 6.962 -12.910 35.421 1.00 91.75 372 SER A N 1
ATOM 2764 C CA . SER A 1 372 ? 5.598 -13.388 35.157 1.00 91.75 372 SER A CA 1
ATOM 2765 C C . SER A 1 372 ? 5.451 -14.149 33.838 1.00 91.75 372 SER A C 1
ATOM 2767 O O . SER A 1 372 ? 4.339 -14.546 33.496 1.00 91.75 372 SER A O 1
ATOM 2769 N N . MET A 1 373 ? 6.546 -14.406 33.114 1.00 92.25 373 MET A N 1
ATOM 2770 C CA . MET A 1 373 ? 6.490 -15.005 31.775 1.00 92.25 373 MET A CA 1
ATOM 2771 C C . MET A 1 373 ? 5.862 -16.409 31.714 1.00 92.25 373 MET A C 1
ATOM 2773 O O . MET A 1 373 ? 5.426 -16.816 30.644 1.00 92.25 373 MET A O 1
ATOM 2777 N N . ASP A 1 374 ? 5.764 -17.150 32.827 1.00 90.38 374 ASP A N 1
ATOM 2778 C CA . ASP A 1 374 ? 5.076 -18.461 32.863 1.00 90.38 374 ASP A CA 1
ATOM 2779 C C . ASP A 1 374 ? 3.556 -18.352 32.683 1.00 90.38 374 ASP A C 1
ATOM 2781 O O . ASP A 1 374 ? 2.882 -19.345 32.405 1.00 90.38 374 ASP A O 1
ATOM 2785 N N . LYS A 1 375 ? 3.009 -17.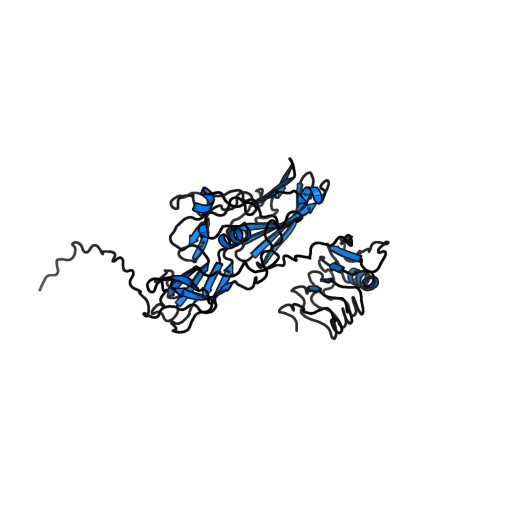148 32.869 1.00 88.88 375 LYS A N 1
ATOM 2786 C CA . LYS A 1 375 ? 1.574 -16.892 32.775 1.00 88.88 375 LYS A CA 1
ATOM 2787 C C . LYS A 1 375 ? 1.121 -16.649 31.340 1.00 88.88 375 LYS A C 1
ATOM 2789 O O . LYS A 1 375 ? -0.075 -16.761 31.085 1.00 88.88 375 LYS A O 1
ATOM 2794 N N . PHE A 1 376 ? 2.032 -16.310 30.427 1.00 86.44 376 PHE A N 1
ATOM 2795 C CA . PHE A 1 376 ? 1.683 -15.855 29.085 1.00 86.44 376 PHE A CA 1
ATOM 2796 C C . PHE A 1 376 ? 1.918 -16.930 28.032 1.00 86.44 376 PHE A C 1
ATOM 2798 O O . PHE A 1 376 ? 2.998 -17.520 27.959 1.00 86.44 376 PHE A O 1
ATOM 2805 N N . SER A 1 377 ? 0.933 -17.110 27.159 1.00 83.06 377 SER A N 1
ATOM 2806 C CA . SER A 1 377 ? 1.151 -17.766 25.874 1.00 83.06 377 SER A CA 1
ATOM 2807 C C . SER A 1 377 ? 1.426 -16.782 24.754 1.00 83.06 377 SER A C 1
ATOM 2809 O O . SER A 1 377 ? 2.150 -17.117 23.821 1.00 83.06 377 SER A O 1
ATOM 2811 N N . GLU A 1 378 ? 0.922 -15.556 24.850 1.00 78.69 378 GLU A N 1
ATOM 2812 C CA . GLU A 1 378 ? 1.186 -14.502 23.876 1.00 78.69 378 GLU A CA 1
ATOM 2813 C C . GLU A 1 378 ? 1.417 -13.181 24.610 1.00 78.69 378 GLU A C 1
ATOM 2815 O O . GLU A 1 378 ? 0.607 -12.769 25.444 1.00 78.69 378 GLU A O 1
ATOM 2820 N N . LEU A 1 379 ? 2.537 -12.519 24.314 1.00 79.81 379 LEU A N 1
ATOM 2821 C CA . LEU A 1 379 ? 2.897 -11.241 24.921 1.00 79.81 379 LEU A CA 1
ATOM 2822 C C . LEU A 1 379 ? 3.235 -10.201 23.851 1.00 79.81 379 LEU A C 1
ATOM 2824 O O . LEU A 1 379 ? 4.275 -10.257 23.201 1.00 79.81 379 LEU A O 1
ATOM 2828 N N . TYR A 1 380 ? 2.382 -9.198 23.713 1.00 70.94 380 TYR A N 1
ATOM 2829 C CA . TYR A 1 380 ? 2.533 -8.123 22.744 1.00 70.94 380 TYR A CA 1
ATOM 2830 C C . TYR A 1 380 ? 3.024 -6.846 23.427 1.00 70.94 380 TYR A C 1
ATOM 2832 O O . TYR A 1 380 ? 2.224 -6.040 23.904 1.00 70.94 380 TYR A O 1
ATOM 2840 N N . ILE A 1 381 ? 4.339 -6.628 23.483 1.00 72.38 381 ILE A N 1
ATOM 2841 C CA . ILE A 1 381 ? 4.902 -5.381 24.012 1.00 72.38 381 ILE A CA 1
ATOM 2842 C C . ILE A 1 381 ? 4.954 -4.336 22.889 1.00 72.38 381 ILE A C 1
ATOM 2844 O O . ILE A 1 381 ? 5.924 -4.254 22.141 1.00 72.38 381 ILE A O 1
ATOM 2848 N N . ASN A 1 382 ? 3.902 -3.528 22.766 1.00 63.59 382 ASN A N 1
ATOM 2849 C CA . ASN A 1 382 ? 3.801 -2.396 21.839 1.00 63.59 382 ASN A CA 1
ATOM 2850 C C . ASN A 1 382 ? 3.959 -1.063 22.590 1.00 63.59 382 ASN A C 1
ATOM 2852 O O . ASN A 1 382 ? 3.128 -0.155 22.500 1.00 63.59 382 ASN A O 1
ATOM 2856 N N . ALA A 1 383 ? 5.022 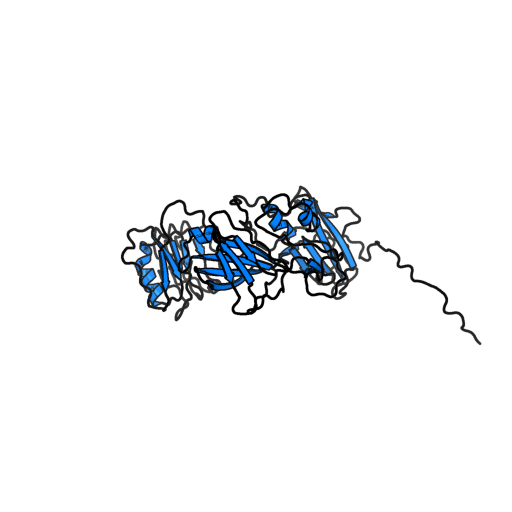-0.982 23.383 1.00 60.91 383 ALA A N 1
ATOM 2857 C CA . ALA A 1 383 ? 5.387 0.180 24.179 1.00 60.91 383 ALA A CA 1
ATOM 2858 C C . ALA A 1 383 ? 6.741 0.745 23.722 1.00 60.91 383 ALA A C 1
ATOM 2860 O O . ALA A 1 383 ? 7.537 0.050 23.084 1.00 60.91 383 ALA A O 1
ATOM 2861 N N . THR A 1 384 ? 6.995 2.011 24.042 1.00 64.81 384 THR A N 1
ATOM 2862 C CA . THR A 1 384 ? 8.282 2.674 23.800 1.00 64.81 384 THR A CA 1
ATOM 2863 C C . THR A 1 384 ? 9.176 2.514 25.021 1.00 64.81 384 THR A C 1
ATOM 2865 O O . THR A 1 384 ? 8.757 2.823 26.137 1.00 64.81 384 THR A O 1
ATOM 2868 N N . LEU A 1 385 ? 10.408 2.059 24.805 1.00 80.00 385 LEU A N 1
ATOM 2869 C CA . LEU A 1 385 ? 11.414 1.960 25.854 1.00 80.00 385 LEU A CA 1
ATOM 2870 C C . LEU A 1 385 ? 11.888 3.336 26.332 1.00 80.00 385 LEU A C 1
ATOM 2872 O O . LEU A 1 385 ? 12.138 4.240 25.535 1.00 80.00 385 LEU A O 1
ATOM 2876 N N . SER A 1 386 ? 12.050 3.466 27.644 1.00 82.94 386 SER A N 1
ATOM 2877 C CA . SER A 1 386 ? 12.645 4.617 28.317 1.00 82.94 386 SER A CA 1
ATOM 2878 C C . SER A 1 386 ? 13.688 4.134 29.322 1.00 82.94 386 SER A C 1
ATOM 2880 O O . SER A 1 386 ? 13.503 3.108 29.970 1.00 82.94 386 SER A O 1
ATOM 2882 N N . GLY A 1 387 ? 14.812 4.840 29.447 1.00 84.44 387 GLY A N 1
ATOM 2883 C CA . GLY A 1 387 ? 15.844 4.550 30.457 1.00 84.44 387 GLY A CA 1
ATOM 2884 C C . GLY A 1 387 ? 16.654 3.255 30.266 1.00 84.44 387 GLY A C 1
ATOM 2885 O O . GLY A 1 387 ? 17.682 3.099 30.915 1.00 84.44 387 GLY A O 1
ATOM 2886 N N . THR A 1 388 ? 16.252 2.356 29.365 1.00 90.12 388 THR A N 1
ATOM 2887 C CA . THR A 1 388 ? 17.028 1.186 28.928 1.00 90.12 388 THR A CA 1
ATOM 2888 C C . THR A 1 388 ? 16.773 0.899 27.452 1.00 90.12 388 THR A C 1
ATOM 2890 O O . THR A 1 388 ? 15.736 1.279 26.912 1.00 90.12 388 THR A O 1
ATOM 2893 N N . THR A 1 389 ? 17.711 0.221 26.798 1.00 90.25 389 THR A N 1
ATOM 2894 C CA . THR A 1 389 ? 17.583 -0.243 25.408 1.00 90.25 389 THR A CA 1
ATOM 2895 C C . THR A 1 389 ? 17.835 -1.749 25.267 1.00 90.25 389 THR A C 1
ATOM 2897 O O . THR A 1 389 ? 17.823 -2.269 24.154 1.00 90.25 389 THR A O 1
ATOM 2900 N N . ALA A 1 390 ? 18.049 -2.469 26.372 1.00 94.19 390 ALA A N 1
ATOM 2901 C CA . ALA A 1 390 ? 18.391 -3.891 26.371 1.00 94.19 390 ALA A CA 1
ATOM 2902 C C . ALA A 1 390 ? 17.247 -4.758 26.917 1.00 94.19 390 ALA A C 1
ATOM 2904 O O . ALA A 1 390 ? 16.672 -4.443 27.963 1.00 94.19 390 ALA A O 1
ATOM 2905 N N . LEU A 1 391 ? 16.962 -5.884 26.254 1.00 96.62 391 LEU A N 1
ATOM 2906 C CA . LEU A 1 391 ? 16.096 -6.928 26.802 1.00 96.62 391 LEU A CA 1
ATOM 2907 C C . LEU A 1 391 ? 16.911 -7.775 27.793 1.00 96.62 391 LEU A C 1
ATOM 2909 O O . LEU A 1 391 ? 17.905 -8.354 27.362 1.00 96.62 391 LEU A O 1
ATOM 2913 N N . PRO A 1 392 ? 16.501 -7.909 29.068 1.00 96.12 392 PRO A N 1
ATOM 2914 C CA . PRO A 1 392 ? 17.302 -8.565 30.102 1.00 96.12 392 PRO A CA 1
ATOM 2915 C C . PRO A 1 392 ? 17.739 -10.002 29.785 1.00 96.12 392 PRO A C 1
ATOM 2917 O O . PRO A 1 392 ? 17.032 -10.764 29.118 1.00 96.12 392 PRO A O 1
ATOM 2920 N N . GLU A 1 393 ? 18.880 -10.408 30.353 1.00 96.50 393 GLU A N 1
ATOM 2921 C CA . GLU A 1 393 ? 19.340 -11.800 30.306 1.00 96.50 393 GLU A CA 1
ATOM 2922 C C . GLU A 1 393 ? 18.244 -12.713 30.882 1.00 96.50 393 GLU A C 1
ATOM 2924 O O . GLU A 1 393 ? 17.623 -12.388 31.896 1.00 96.50 393 GLU A O 1
ATOM 2929 N N . LYS A 1 394 ? 18.003 -13.868 30.247 1.00 96.69 394 LYS A N 1
ATOM 2930 C CA . LYS A 1 394 ? 17.011 -14.868 30.702 1.00 96.69 394 LYS A CA 1
ATOM 2931 C C . LYS A 1 394 ? 15.558 -14.362 30.794 1.00 96.69 394 LYS A C 1
ATOM 2933 O O . LYS A 1 394 ? 14.752 -15.016 31.453 1.00 96.69 394 LYS A O 1
ATOM 2938 N N . PHE A 1 395 ? 15.208 -13.267 30.112 1.00 97.25 395 PHE A N 1
ATOM 2939 C CA . PHE A 1 395 ? 13.882 -12.627 30.158 1.00 97.25 395 PHE A CA 1
ATOM 2940 C C . PHE A 1 395 ? 12.685 -13.597 30.138 1.00 97.25 395 PHE A C 1
ATOM 2942 O O . PHE A 1 395 ? 11.770 -13.485 30.945 1.00 97.25 395 PHE A O 1
ATOM 2949 N N . ALA A 1 396 ? 12.701 -14.577 29.241 1.00 97.06 396 ALA A N 1
ATOM 2950 C CA . ALA A 1 396 ? 11.698 -15.623 29.106 1.00 97.06 396 ALA A CA 1
ATOM 2951 C C . ALA A 1 396 ? 12.359 -17.008 29.044 1.00 97.06 396 ALA A C 1
ATOM 2953 O O . ALA A 1 396 ? 11.946 -17.868 28.276 1.00 97.06 396 ALA A O 1
ATOM 2954 N N . GLN A 1 397 ? 13.398 -17.256 29.840 1.00 96.81 397 GLN A N 1
ATOM 2955 C CA . GLN A 1 397 ? 14.096 -18.543 29.822 1.00 96.81 397 GLN A CA 1
ATOM 2956 C C . GLN A 1 397 ? 13.153 -19.713 30.165 1.00 96.81 397 GLN A C 1
ATOM 2958 O O . GLN A 1 397 ? 12.425 -19.671 31.158 1.00 96.81 397 GLN A O 1
ATOM 2963 N N . TRP A 1 398 ? 13.209 -20.780 29.369 1.00 96.38 398 TRP A N 1
ATOM 2964 C CA . TRP A 1 398 ? 12.509 -22.057 29.550 1.00 96.38 398 TRP A CA 1
ATOM 2965 C C . TRP A 1 398 ? 10.977 -21.986 29.546 1.00 96.38 398 TRP A C 1
ATOM 2967 O O . TRP A 1 398 ? 10.320 -22.922 30.007 1.00 96.38 398 TRP A O 1
ATOM 2977 N N . LYS A 1 399 ? 10.386 -20.920 28.996 1.00 95.62 399 LYS A N 1
ATOM 2978 C CA . LYS A 1 399 ? 8.927 -20.749 28.981 1.00 95.62 399 LYS A CA 1
ATOM 2979 C C . LYS A 1 399 ? 8.294 -21.656 27.933 1.00 95.62 399 LYS A C 1
ATOM 2981 O O . LYS A 1 399 ? 8.379 -21.422 26.730 1.00 95.62 399 LYS A O 1
ATOM 2986 N N . SER A 1 400 ? 7.675 -22.738 28.402 1.00 90.25 400 SER A N 1
ATOM 2987 C CA . SER A 1 400 ? 7.131 -23.799 27.548 1.00 90.25 400 SER A CA 1
ATOM 2988 C C . SER A 1 400 ? 5.832 -23.431 26.843 1.00 90.25 400 SER A C 1
ATOM 2990 O O . SER A 1 400 ? 5.489 -24.113 25.885 1.00 90.25 400 SER A O 1
ATOM 2992 N N . ASN A 1 401 ? 5.130 -22.395 27.309 1.00 90.00 401 ASN A N 1
ATOM 2993 C CA . ASN A 1 401 ? 3.813 -22.009 26.796 1.00 90.00 401 ASN A CA 1
ATOM 2994 C C . ASN A 1 401 ? 3.839 -20.747 25.931 1.00 90.00 401 ASN A C 1
ATOM 2996 O O . ASN A 1 401 ? 2.867 -20.499 25.226 1.00 90.00 401 ASN A O 1
ATOM 3000 N N . LEU A 1 402 ? 4.933 -19.977 25.956 1.00 93.19 402 LEU A N 1
ATOM 3001 C CA . LEU A 1 402 ? 5.063 -18.754 25.170 1.00 93.19 402 LEU A CA 1
ATOM 3002 C C . LEU A 1 402 ? 5.156 -19.105 23.680 1.00 93.19 402 LEU A C 1
ATOM 3004 O O . LEU A 1 402 ? 6.159 -19.666 23.243 1.00 93.19 402 LEU A O 1
ATOM 3008 N N . LYS A 1 403 ? 4.111 -18.768 22.927 1.00 84.38 403 LYS A N 1
ATOM 3009 C CA . LYS A 1 403 ? 3.956 -18.960 21.481 1.00 84.38 403 LYS A CA 1
ATOM 3010 C C . LYS A 1 403 ? 4.404 -17.729 20.702 1.00 84.38 403 LYS A C 1
ATOM 3012 O O . LYS A 1 403 ? 5.107 -17.863 19.704 1.00 84.38 403 LYS A O 1
ATOM 3017 N N . VAL A 1 404 ? 4.027 -16.537 21.168 1.00 80.12 404 VAL A N 1
ATOM 3018 C CA . VAL A 1 404 ? 4.286 -15.274 20.463 1.00 80.12 404 VAL A CA 1
ATOM 3019 C C . VAL A 1 404 ? 4.830 -14.222 21.417 1.00 80.12 404 VAL A C 1
ATOM 3021 O O . VAL A 1 404 ? 4.304 -14.047 22.518 1.00 80.12 404 VAL A O 1
ATOM 3024 N N . ILE A 1 405 ? 5.848 -13.482 20.975 1.00 82.81 405 ILE A N 1
ATOM 3025 C CA . ILE A 1 405 ? 6.268 -12.256 21.655 1.00 82.81 405 ILE A CA 1
ATOM 3026 C C . ILE A 1 405 ? 6.617 -11.129 20.676 1.00 82.81 405 ILE A C 1
ATOM 3028 O O . ILE A 1 405 ? 7.333 -11.340 19.696 1.00 82.81 405 ILE A O 1
ATOM 3032 N N . THR A 1 406 ? 6.154 -9.910 20.959 1.00 79.06 406 THR A N 1
ATOM 3033 C CA . THR A 1 406 ? 6.662 -8.688 20.312 1.00 79.06 406 THR A CA 1
ATOM 3034 C C . THR A 1 406 ? 7.467 -7.875 21.310 1.00 79.06 406 THR A C 1
ATOM 3036 O O . THR A 1 406 ? 7.074 -7.745 22.468 1.00 79.06 406 THR A O 1
ATOM 3039 N N . LEU A 1 407 ? 8.594 -7.325 20.864 1.00 82.94 407 LEU A N 1
ATOM 3040 C CA . LEU A 1 407 ? 9.480 -6.520 21.699 1.00 82.94 407 LEU A CA 1
ATOM 3041 C C . LEU A 1 407 ? 9.184 -5.016 21.537 1.00 82.94 407 LEU A C 1
ATOM 3043 O O . LEU A 1 407 ? 8.779 -4.590 20.454 1.00 82.94 407 LEU A O 1
ATOM 3047 N N . PRO A 1 408 ? 9.408 -4.203 22.585 1.00 79.31 408 PRO A N 1
ATOM 3048 C CA . PRO A 1 408 ? 9.167 -2.761 22.558 1.00 79.31 408 PRO A CA 1
ATOM 3049 C C . PRO A 1 408 ? 10.032 -2.012 21.536 1.00 79.31 408 PRO A C 1
ATOM 3051 O O . PRO A 1 408 ? 11.152 -2.411 21.203 1.00 79.31 408 PRO A O 1
ATOM 3054 N N . LYS A 1 409 ? 9.535 -0.851 21.097 1.00 72.31 409 LYS A N 1
ATOM 3055 C CA . LYS A 1 409 ? 10.291 0.080 20.247 1.00 72.31 409 LYS A CA 1
ATOM 3056 C C . LYS A 1 409 ? 11.435 0.712 21.038 1.00 72.31 409 LYS A C 1
ATOM 3058 O O . LYS A 1 409 ? 11.258 1.055 22.203 1.00 72.31 409 LYS A O 1
ATOM 3063 N N . GLY A 1 410 ? 12.579 0.918 20.385 1.00 77.56 410 GLY A N 1
ATOM 3064 C CA . GLY A 1 410 ? 13.784 1.486 21.008 1.00 77.56 410 GLY A CA 1
ATOM 3065 C C . GLY A 1 410 ? 14.745 0.449 21.601 1.00 77.56 410 GLY A C 1
ATOM 3066 O O . GLY A 1 410 ? 15.754 0.829 22.186 1.00 77.56 410 GLY A O 1
ATOM 3067 N N . MET A 1 411 ? 14.460 -0.847 21.436 1.00 89.69 411 MET A N 1
ATOM 3068 C CA . MET A 1 411 ? 15.381 -1.919 21.815 1.00 89.69 411 MET A CA 1
ATOM 3069 C C . MET A 1 411 ? 16.588 -1.960 20.869 1.00 89.69 411 MET A C 1
ATOM 3071 O O . MET A 1 411 ? 16.406 -1.977 19.652 1.00 89.69 411 MET A O 1
ATOM 3075 N N . THR A 1 412 ? 17.794 -2.035 21.427 1.00 93.62 412 THR A N 1
ATOM 3076 C CA . THR A 1 412 ? 19.067 -2.161 20.704 1.00 93.62 412 THR A CA 1
ATOM 3077 C C . THR A 1 412 ? 19.782 -3.484 20.963 1.00 93.62 412 THR A C 1
ATOM 3079 O O . THR A 1 412 ? 20.549 -3.923 20.110 1.00 93.62 412 THR A O 1
ATOM 3082 N N . SER A 1 413 ? 19.551 -4.152 22.099 1.00 95.75 413 SER A N 1
ATOM 3083 C CA . SER A 1 413 ? 20.154 -5.464 22.378 1.00 95.75 413 SER A CA 1
ATOM 3084 C C . SER A 1 413 ? 19.168 -6.472 22.963 1.00 95.75 413 SER A C 1
ATOM 3086 O O . SER A 1 413 ? 18.239 -6.127 23.694 1.00 95.75 413 SER A O 1
ATOM 3088 N N . ILE A 1 414 ? 19.385 -7.744 22.627 1.00 97.12 414 ILE A N 1
ATOM 3089 C CA . ILE A 1 414 ? 18.753 -8.903 23.259 1.00 97.12 414 ILE A CA 1
ATOM 3090 C C . ILE A 1 414 ? 19.842 -9.638 24.018 1.00 97.12 414 ILE A C 1
ATOM 3092 O O . ILE A 1 414 ? 20.734 -10.202 23.394 1.00 97.12 414 ILE A O 1
ATOM 3096 N N . GLU A 1 415 ? 19.792 -9.641 25.344 1.00 97.62 415 GLU A N 1
ATOM 3097 C CA . GLU A 1 415 ? 20.868 -10.224 26.142 1.00 97.62 415 GLU A CA 1
ATOM 3098 C C . GLU A 1 415 ? 20.887 -11.765 26.095 1.00 97.62 415 GLU A C 1
ATOM 3100 O O . GLU A 1 415 ? 19.988 -12.439 25.576 1.00 97.62 415 GLU A O 1
ATOM 3105 N N . GLY A 1 416 ? 21.963 -12.348 26.630 1.00 97.38 416 GLY A N 1
ATOM 3106 C CA . GLY A 1 416 ? 22.207 -13.789 26.598 1.00 97.38 416 GLY A CA 1
ATOM 3107 C C . GLY A 1 416 ? 21.031 -14.620 27.123 1.00 97.38 416 GLY A C 1
ATOM 3108 O O . GLY A 1 416 ? 20.366 -14.276 28.097 1.00 97.38 416 GLY A O 1
ATOM 3109 N N . SER A 1 417 ? 20.769 -15.761 26.484 1.00 97.94 417 SER A N 1
ATOM 3110 C CA . SER A 1 417 ? 19.722 -16.710 26.900 1.00 97.94 417 SER A CA 1
ATOM 3111 C C . SER A 1 417 ? 18.307 -16.126 27.083 1.00 97.94 417 SER A C 1
ATOM 3113 O O . SER A 1 417 ? 17.491 -16.774 27.740 1.00 97.94 417 SER A O 1
ATOM 3115 N N . ALA A 1 418 ? 17.991 -14.947 26.525 1.00 97.81 418 ALA A N 1
ATOM 3116 C CA . ALA A 1 418 ? 16.714 -14.258 26.742 1.00 97.81 418 ALA A CA 1
ATOM 3117 C C . ALA A 1 418 ? 15.478 -15.141 26.489 1.00 97.81 418 ALA A C 1
ATOM 3119 O O . ALA A 1 418 ? 14.526 -15.074 27.254 1.00 97.81 418 ALA A O 1
ATOM 3120 N N . PHE A 1 419 ? 15.517 -16.024 25.491 1.00 97.75 419 PHE A N 1
ATOM 3121 C CA . PHE A 1 419 ? 14.457 -16.979 25.144 1.00 97.75 419 PHE A CA 1
ATOM 3122 C C . PHE A 1 419 ? 14.947 -18.436 25.145 1.00 97.75 419 PHE A C 1
ATOM 3124 O O . PHE A 1 419 ? 14.331 -19.298 24.519 1.00 97.75 419 PHE A O 1
ATOM 3131 N N . LEU A 1 420 ? 16.059 -18.742 25.829 1.00 97.94 420 LEU A N 1
ATOM 3132 C CA . LEU A 1 420 ? 16.634 -20.093 25.842 1.00 97.94 420 LEU A CA 1
ATOM 3133 C C . LEU A 1 420 ? 15.574 -21.117 26.265 1.00 97.94 420 LEU A C 1
ATOM 3135 O O . LEU A 1 420 ? 15.072 -21.068 27.382 1.00 97.94 420 LEU A O 1
ATOM 3139 N N . GLY A 1 421 ? 15.279 -22.082 25.399 1.00 97.06 421 GLY A N 1
ATOM 3140 C CA . GLY A 1 421 ? 14.392 -23.198 25.696 1.00 97.06 421 GLY A CA 1
ATOM 3141 C C . GLY A 1 421 ? 12.895 -22.894 25.609 1.00 97.06 421 GLY A C 1
ATOM 3142 O O . GLY A 1 421 ? 12.111 -23.719 26.087 1.00 97.06 421 GLY A O 1
ATOM 3143 N N . CYS A 1 422 ? 12.478 -21.783 24.989 1.00 97.25 422 CYS A N 1
ATOM 3144 C CA . CYS A 1 422 ? 11.069 -21.511 24.677 1.00 97.25 422 CYS A CA 1
ATOM 3145 C C . CYS A 1 422 ? 10.551 -22.432 23.566 1.00 97.25 422 CYS A C 1
ATOM 3147 O O . CYS A 1 422 ? 10.452 -22.059 22.399 1.00 97.25 422 CYS A O 1
ATOM 3149 N N . LYS A 1 423 ? 10.250 -23.687 23.909 1.00 95.62 423 LYS A N 1
ATOM 3150 C CA . LYS A 1 423 ? 9.945 -24.739 22.925 1.00 95.62 423 LYS A CA 1
ATOM 3151 C C . LYS A 1 423 ? 8.688 -24.474 22.093 1.00 95.62 423 LYS A C 1
ATOM 3153 O O . LYS A 1 423 ? 8.636 -24.988 20.981 1.00 95.62 423 LYS A O 1
ATOM 3158 N N . ALA A 1 424 ? 7.718 -23.724 22.623 1.00 92.50 424 ALA A N 1
ATOM 3159 C CA . ALA A 1 424 ? 6.478 -23.376 21.929 1.00 92.50 424 ALA A CA 1
ATOM 3160 C C . ALA A 1 424 ? 6.551 -22.057 21.150 1.00 92.50 424 ALA A C 1
ATOM 3162 O O . ALA A 1 424 ? 5.598 -21.755 20.442 1.00 92.50 424 ALA A O 1
ATOM 3163 N N . LEU A 1 425 ? 7.650 -21.297 21.252 1.00 92.88 425 LEU A N 1
ATOM 3164 C CA . LEU A 1 425 ? 7.772 -19.996 20.598 1.00 92.88 425 LEU A CA 1
ATOM 3165 C C . LEU A 1 425 ? 7.787 -20.198 19.085 1.00 92.88 425 LEU A C 1
ATOM 3167 O O . LEU A 1 425 ? 8.754 -20.733 18.553 1.00 92.88 425 LEU A O 1
ATOM 3171 N N . THR A 1 426 ? 6.715 -19.791 18.415 1.00 77.62 426 THR A N 1
ATOM 3172 C CA . THR A 1 426 ? 6.549 -19.880 16.961 1.00 77.62 426 THR A CA 1
ATOM 3173 C C . THR A 1 426 ? 6.890 -18.569 16.272 1.00 77.62 426 THR A C 1
ATOM 3175 O O . THR A 1 426 ? 7.315 -18.587 15.120 1.00 77.62 426 THR A O 1
ATOM 3178 N N . SER A 1 427 ? 6.721 -17.437 16.963 1.00 71.38 427 SER A N 1
ATOM 3179 C CA . SER A 1 427 ? 6.917 -16.113 16.379 1.00 71.38 427 SER A CA 1
ATOM 3180 C C . SER A 1 427 ? 7.542 -15.126 17.359 1.00 71.38 427 SER A C 1
ATOM 3182 O O . SER A 1 427 ? 7.083 -14.960 18.493 1.00 71.38 427 SER A O 1
ATOM 3184 N N . ILE A 1 428 ? 8.578 -14.436 16.886 1.00 79.44 428 ILE A N 1
ATOM 3185 C CA . ILE A 1 428 ? 9.135 -13.250 17.527 1.00 79.44 428 ILE A CA 1
ATOM 3186 C C . ILE A 1 428 ? 9.453 -12.191 16.472 1.00 79.44 428 ILE A C 1
ATOM 3188 O O . ILE A 1 428 ? 10.087 -12.485 15.458 1.00 79.44 428 ILE A O 1
ATOM 3192 N N . SER A 1 429 ? 9.040 -10.949 16.737 1.00 69.88 429 SER A N 1
ATOM 3193 C CA . SER A 1 429 ? 9.403 -9.789 15.918 1.00 69.88 429 SER A CA 1
ATOM 3194 C C . SER A 1 429 ? 10.518 -8.994 16.590 1.00 69.88 429 SER A C 1
ATOM 3196 O O . SER A 1 429 ? 10.341 -8.493 17.705 1.00 69.88 429 SER A O 1
ATOM 3198 N N . LEU A 1 430 ? 11.651 -8.857 15.899 1.00 78.75 430 LEU A N 1
ATOM 3199 C CA . LEU A 1 430 ? 12.773 -8.030 16.340 1.00 78.75 430 LEU A CA 1
ATOM 3200 C C . LEU A 1 430 ? 12.551 -6.563 15.920 1.00 78.75 430 LEU A C 1
ATOM 3202 O O . LEU A 1 430 ? 12.240 -6.321 14.755 1.00 78.75 430 LEU A O 1
ATOM 3206 N N . PRO A 1 431 ? 12.696 -5.576 16.824 1.00 73.25 431 PRO A N 1
ATOM 3207 C CA . PRO A 1 431 ? 12.665 -4.160 16.466 1.00 73.25 431 PRO A CA 1
ATOM 3208 C C . PRO A 1 431 ? 13.827 -3.800 15.532 1.00 73.25 431 PRO A C 1
ATOM 3210 O O . PRO A 1 431 ? 14.933 -4.302 15.714 1.00 73.25 431 PRO A O 1
ATOM 3213 N N . GLU A 1 432 ? 13.608 -2.878 14.588 1.00 73.25 432 GLU A N 1
ATOM 3214 C CA . GLU A 1 432 ? 14.623 -2.462 13.596 1.00 73.25 432 GLU A CA 1
ATOM 3215 C C . GLU A 1 432 ? 15.929 -1.941 14.223 1.00 73.25 432 GLU A C 1
ATOM 3217 O O . GLU A 1 432 ? 16.986 -2.022 13.608 1.00 73.25 432 GLU A O 1
ATOM 3222 N N . GLY A 1 433 ? 15.867 -1.428 15.456 1.00 83.38 433 GLY A N 1
ATOM 3223 C CA . GLY A 1 433 ? 17.023 -0.899 16.181 1.00 83.38 433 GLY A CA 1
ATOM 3224 C C . GLY A 1 433 ? 17.930 -1.947 16.833 1.00 83.38 433 GLY A C 1
ATOM 3225 O O . GLY A 1 433 ? 18.957 -1.559 17.385 1.00 83.38 433 GLY A O 1
ATOM 3226 N N . VAL A 1 434 ? 17.578 -3.241 16.811 1.00 91.31 434 VAL A N 1
ATOM 3227 C CA . VAL A 1 434 ? 18.392 -4.290 17.447 1.00 91.31 434 VAL A CA 1
ATOM 3228 C C . VAL A 1 434 ? 19.682 -4.510 16.660 1.00 91.31 434 VAL A C 1
ATOM 3230 O O . VAL A 1 434 ? 19.651 -4.895 15.495 1.00 91.31 434 VAL A O 1
ATOM 3233 N N . THR A 1 435 ? 20.815 -4.314 17.330 1.00 95.00 435 THR A N 1
ATOM 3234 C CA . THR A 1 435 ? 22.164 -4.484 16.775 1.00 95.00 435 THR A CA 1
ATOM 3235 C C . THR A 1 435 ? 22.940 -5.633 17.415 1.00 95.00 435 THR A C 1
ATOM 3237 O O . THR A 1 435 ? 23.941 -6.073 16.861 1.00 95.00 435 THR A O 1
ATOM 3240 N N . SER A 1 436 ? 22.489 -6.158 18.560 1.00 95.88 436 SER A N 1
ATOM 3241 C CA . SER A 1 436 ? 23.179 -7.237 19.278 1.00 95.88 436 SER A CA 1
ATOM 3242 C C . SER A 1 436 ? 22.215 -8.312 19.775 1.00 95.88 436 SER A C 1
ATOM 3244 O O . SER A 1 436 ? 21.189 -8.005 20.391 1.00 95.88 436 SER A O 1
ATOM 3246 N N . ILE A 1 437 ? 22.559 -9.580 19.525 1.00 96.94 437 ILE A N 1
ATOM 3247 C CA . ILE A 1 437 ? 21.850 -10.762 20.033 1.00 96.94 437 ILE A CA 1
ATOM 3248 C C . ILE A 1 437 ? 22.838 -11.620 20.825 1.00 96.94 437 ILE A C 1
ATOM 3250 O O . ILE A 1 437 ? 23.797 -12.170 20.290 1.00 96.94 437 ILE A O 1
ATOM 3254 N N . GLY A 1 438 ? 22.584 -11.751 22.120 1.00 96.38 438 GLY A N 1
ATOM 3255 C CA . GLY A 1 438 ? 23.457 -12.424 23.063 1.00 96.38 438 GLY A CA 1
ATOM 3256 C C . GLY A 1 438 ? 23.520 -13.938 22.875 1.00 96.38 438 GLY A C 1
ATOM 3257 O O . GLY A 1 438 ? 22.632 -14.590 22.314 1.00 96.38 438 GLY A O 1
ATOM 3258 N N . ASN A 1 439 ? 24.581 -14.526 23.428 1.00 96.88 439 ASN A N 1
ATOM 3259 C CA . ASN A 1 439 ? 24.835 -15.960 23.344 1.00 96.88 439 ASN A CA 1
ATOM 3260 C C . ASN A 1 439 ? 23.625 -16.792 23.790 1.00 96.88 439 ASN A C 1
ATOM 3262 O O . ASN A 1 439 ? 23.062 -16.593 24.869 1.00 96.88 439 ASN A O 1
ATOM 3266 N N . SER A 1 440 ? 23.260 -17.775 22.964 1.00 96.88 440 SER A N 1
ATOM 3267 C CA . SER A 1 440 ? 22.139 -18.693 23.205 1.00 96.88 440 SER A CA 1
ATOM 3268 C C . SER A 1 440 ? 20.765 -18.027 23.380 1.00 96.88 440 SER A C 1
ATOM 3270 O O . SER A 1 440 ? 19.858 -18.692 23.878 1.00 96.88 440 SER A O 1
ATOM 3272 N N . ALA A 1 441 ? 20.573 -16.768 22.953 1.00 96.88 441 ALA A N 1
ATOM 3273 C CA . ALA A 1 441 ? 19.311 -16.037 23.125 1.00 96.88 441 ALA A CA 1
ATOM 3274 C C . ALA A 1 441 ? 18.078 -16.825 22.652 1.00 96.88 441 ALA A C 1
ATOM 3276 O O . ALA A 1 441 ? 17.070 -16.806 23.342 1.00 96.88 441 ALA A O 1
ATOM 3277 N N . PHE A 1 442 ? 18.180 -17.581 21.554 1.00 96.75 442 PHE A N 1
ATOM 3278 C CA . PHE A 1 442 ? 17.092 -18.404 20.996 1.00 96.75 442 PHE A CA 1
ATOM 3279 C C . PHE A 1 442 ? 17.395 -19.911 20.984 1.00 96.75 442 PHE A C 1
ATOM 3281 O O . PHE A 1 442 ? 16.740 -20.688 20.287 1.00 96.75 442 PHE A O 1
ATOM 3288 N N . SER A 1 443 ? 18.420 -20.355 21.718 1.00 97.25 443 SER A N 1
ATOM 3289 C CA . SER A 1 443 ? 18.797 -21.772 21.717 1.00 97.25 443 SER A CA 1
ATOM 3290 C C . SER A 1 443 ? 17.651 -22.626 22.277 1.00 97.25 443 SER A C 1
ATOM 3292 O O . SER A 1 443 ? 17.006 -22.267 23.255 1.00 97.25 443 SER A O 1
ATOM 3294 N N . GLY A 1 444 ? 17.335 -23.755 21.640 1.00 95.75 444 GLY A N 1
ATOM 3295 C CA . GLY A 1 444 ? 16.248 -24.635 22.085 1.00 95.75 444 GLY A CA 1
ATOM 3296 C C . GLY A 1 444 ? 14.814 -24.146 21.811 1.00 95.75 444 GLY A C 1
ATOM 3297 O O . GLY A 1 444 ? 13.881 -24.838 22.230 1.00 95.75 444 GLY A O 1
ATOM 3298 N N . CYS A 1 445 ? 14.612 -23.035 21.089 1.00 96.12 445 CYS A N 1
ATOM 3299 C CA . CYS A 1 445 ? 13.303 -22.596 20.577 1.00 96.12 445 CYS A CA 1
ATOM 3300 C C . CYS A 1 445 ? 12.842 -23.470 19.401 1.00 96.12 445 CYS A C 1
ATOM 3302 O O . CYS A 1 445 ? 12.920 -23.081 18.241 1.00 96.12 445 CYS A O 1
ATOM 3304 N N . LYS A 1 446 ? 12.406 -24.699 19.691 1.00 93.44 446 LYS A N 1
ATOM 3305 C CA . LYS A 1 446 ? 12.162 -25.730 18.666 1.00 93.44 446 LYS A CA 1
ATOM 3306 C C . LYS A 1 446 ? 11.058 -25.393 17.658 1.00 93.44 446 LYS A C 1
ATOM 3308 O O . LYS A 1 446 ? 11.110 -25.911 16.549 1.00 93.44 446 LYS A O 1
ATOM 3313 N N . ALA A 1 447 ? 10.068 -24.593 18.051 1.00 89.56 447 ALA A N 1
ATOM 3314 C CA . ALA A 1 447 ? 8.962 -24.191 17.183 1.00 89.56 447 ALA A CA 1
ATOM 3315 C C . ALA A 1 447 ? 9.256 -22.920 16.363 1.00 89.56 447 ALA A C 1
ATOM 3317 O O . ALA A 1 447 ? 8.482 -22.591 15.466 1.00 89.56 447 ALA A O 1
ATOM 3318 N N . LEU A 1 448 ? 10.373 -22.229 16.628 1.00 90.00 448 LEU A N 1
ATOM 3319 C CA . LEU A 1 448 ? 10.738 -20.998 15.936 1.00 90.00 448 LEU A CA 1
ATOM 3320 C C . LEU A 1 448 ? 11.455 -21.356 14.632 1.00 90.00 448 LEU A C 1
ATOM 3322 O O . LEU A 1 448 ? 12.666 -21.569 14.607 1.00 90.00 448 LEU A O 1
ATOM 3326 N N . THR A 1 449 ? 10.693 -21.466 13.546 1.00 80.31 449 THR A N 1
ATOM 3327 C CA . THR A 1 449 ? 11.208 -21.913 12.240 1.00 80.31 449 THR A CA 1
ATOM 3328 C C . THR A 1 449 ? 11.963 -20.828 11.480 1.00 80.31 449 THR A C 1
ATOM 3330 O O . THR A 1 449 ? 12.782 -21.135 10.618 1.00 80.31 449 THR A O 1
ATOM 3333 N N . SER A 1 450 ? 11.678 -19.561 11.773 1.00 79.81 450 SER A N 1
ATOM 3334 C CA . SER A 1 450 ? 12.291 -18.408 11.120 1.00 79.81 450 SER A CA 1
ATOM 3335 C C . SER A 1 450 ? 12.305 -17.210 12.057 1.00 79.81 450 SER A C 1
ATOM 3337 O O . SER A 1 450 ? 11.340 -16.982 12.783 1.00 79.81 450 SER A O 1
ATOM 3339 N N . ILE A 1 451 ? 13.366 -16.413 11.982 1.00 78.25 451 ILE A N 1
ATOM 3340 C CA . ILE A 1 451 ? 13.461 -15.106 12.627 1.00 78.25 451 ILE A CA 1
ATOM 3341 C C . ILE A 1 451 ? 14.021 -14.112 11.610 1.00 78.25 451 ILE A C 1
ATOM 3343 O O . ILE A 1 451 ? 14.999 -14.414 10.926 1.00 78.25 451 ILE A O 1
ATOM 3347 N N . SER A 1 452 ? 13.382 -12.950 11.477 1.00 76.19 452 SER A N 1
ATOM 3348 C CA . SER A 1 452 ? 13.908 -11.864 10.647 1.00 76.19 452 SER A CA 1
ATOM 3349 C C . SER A 1 452 ? 14.912 -11.065 11.466 1.00 76.19 452 SER A C 1
ATOM 3351 O O . SER A 1 452 ? 14.562 -10.543 12.525 1.00 76.19 452 SER A O 1
ATOM 3353 N N . LEU A 1 453 ? 16.153 -10.985 10.991 1.00 81.25 453 LEU A N 1
ATOM 3354 C CA . LEU A 1 453 ? 17.198 -10.181 11.619 1.00 81.25 453 LEU A CA 1
ATOM 3355 C C . LEU A 1 453 ? 17.184 -8.763 11.026 1.00 81.25 453 LEU A C 1
ATOM 3357 O O . LEU A 1 453 ? 17.142 -8.639 9.801 1.00 81.25 453 LEU A O 1
ATOM 3361 N N . PRO A 1 454 ? 17.220 -7.704 11.854 1.00 76.50 454 PRO A N 1
ATOM 3362 C CA . PRO A 1 454 ? 17.488 -6.347 11.386 1.00 76.50 454 PRO A CA 1
ATOM 3363 C C . PRO A 1 454 ? 18.855 -6.235 10.696 1.00 76.50 454 PRO A C 1
ATOM 3365 O O . PRO A 1 454 ? 19.786 -6.969 11.029 1.00 76.50 454 PRO A O 1
ATOM 3368 N N . GLU A 1 455 ? 18.997 -5.283 9.770 1.00 75.69 455 GLU A N 1
ATOM 3369 C CA . GLU A 1 455 ? 20.221 -5.104 8.965 1.00 75.69 455 GLU A CA 1
ATOM 3370 C C . GLU A 1 455 ? 21.477 -4.797 9.802 1.00 75.69 455 GLU A C 1
ATOM 3372 O O . GLU A 1 455 ? 22.594 -5.035 9.350 1.00 75.69 455 GLU A O 1
ATOM 3377 N N . GLY A 1 456 ? 21.304 -4.280 11.023 1.00 77.88 456 GLY A N 1
ATOM 3378 C CA . GLY A 1 456 ? 22.388 -3.863 11.915 1.00 77.88 456 GLY A CA 1
ATOM 3379 C C . GLY A 1 456 ? 22.856 -4.905 12.935 1.00 77.88 456 GLY A C 1
ATOM 3380 O O . GLY A 1 456 ? 23.645 -4.543 13.806 1.00 77.88 456 GLY A O 1
ATOM 3381 N N . VAL A 1 457 ? 22.367 -6.152 12.888 1.00 87.81 457 VAL A N 1
ATOM 3382 C CA . VAL A 1 457 ? 22.773 -7.198 13.846 1.00 87.81 457 VAL A CA 1
ATOM 3383 C C . VAL A 1 457 ? 24.198 -7.677 13.553 1.00 87.81 457 VAL A C 1
ATOM 3385 O O . VAL A 1 457 ? 24.470 -8.160 12.453 1.00 87.81 457 VAL A O 1
ATOM 3388 N N . THR A 1 458 ? 25.087 -7.572 14.546 1.00 75.25 458 THR A N 1
ATOM 3389 C CA . THR A 1 458 ? 26.504 -7.985 14.466 1.00 75.25 458 THR A CA 1
ATOM 3390 C C . THR A 1 458 ? 26.832 -9.223 15.277 1.00 75.25 458 THR A C 1
ATOM 3392 O O . THR A 1 458 ? 26.286 -9.337 16.400 1.00 75.25 458 THR A O 1
#